Protein AF-A0A0L0S6I2-F1 (afdb_monomer)

Organism: Allomyces macrogynus (strain ATCC 38327) (NCBI:txid578462)

Nearest PDB structures (foldseek):
  7wst-assembly1_A  TM=7.749E-01  e=1.285E-13  Hordeum vulgare
  6e9o-assembly2_A  TM=1.318E-01  e=6.765E-01  Escherichia coli

Structure (mmCIF, N/CA/C/O backbone):
data_AF-A0A0L0S6I2-F1
#
_entry.id   AF-A0A0L0S6I2-F1
#
loop_
_atom_site.group_PDB
_atom_site.id
_atom_site.type_symbol
_atom_site.label_atom_id
_atom_site.label_alt_id
_atom_site.label_comp_id
_atom_site.label_asym_id
_atom_site.label_entity_id
_atom_site.label_seq_id
_atom_site.pdbx_PDB_ins_code
_atom_site.Cartn_x
_atom_site.Cartn_y
_atom_site.Cartn_z
_atom_site.occupancy
_atom_site.B_iso_or_equiv
_atom_site.auth_seq_id
_atom_site.auth_comp_id
_atom_site.auth_asym_id
_atom_site.auth_atom_id
_atom_site.pdbx_PDB_model_num
ATOM 1 N N . MET A 1 1 ? -24.394 -12.327 49.496 1.00 32.50 1 MET A N 1
ATOM 2 C CA . MET A 1 1 ? -23.840 -13.692 49.385 1.00 32.50 1 MET A CA 1
ATOM 3 C C . MET A 1 1 ? -22.553 -13.592 48.595 1.00 32.50 1 MET A C 1
ATOM 5 O O . MET A 1 1 ? -22.585 -13.226 47.431 1.00 32.50 1 MET A O 1
ATOM 9 N N . THR A 1 2 ? -21.434 -13.779 49.281 1.00 28.48 2 THR A N 1
ATOM 10 C CA . THR A 1 2 ? -20.073 -13.758 48.746 1.00 28.48 2 THR A CA 1
ATOM 11 C C . THR A 1 2 ? -19.865 -14.966 47.835 1.00 28.48 2 THR A C 1
ATOM 13 O O . THR A 1 2 ? -19.916 -16.106 48.291 1.00 28.48 2 THR A O 1
ATOM 16 N N . VAL A 1 3 ? -19.676 -14.722 46.538 1.00 27.92 3 VAL A N 1
ATOM 17 C CA . VAL A 1 3 ? -19.314 -15.765 45.573 1.00 27.92 3 VAL A CA 1
ATOM 18 C C . VAL A 1 3 ? -17.808 -15.979 45.673 1.00 27.92 3 VAL A C 1
ATOM 20 O O . VAL A 1 3 ? -17.024 -15.055 45.487 1.00 27.92 3 VAL A O 1
ATOM 23 N N . SER A 1 4 ? -17.433 -17.199 46.043 1.00 25.70 4 SER A N 1
ATOM 24 C CA . SER A 1 4 ? -16.058 -17.679 46.125 1.00 25.70 4 SER A CA 1
ATOM 25 C C . SER A 1 4 ? -15.434 -17.709 44.726 1.00 25.70 4 SER A C 1
ATOM 27 O O . SER A 1 4 ? -15.902 -18.427 43.843 1.00 25.70 4 SER A O 1
ATOM 29 N N . GLU A 1 5 ? -14.350 -16.957 44.539 1.00 33.28 5 GLU A N 1
ATOM 30 C CA . GLU A 1 5 ? -13.397 -17.196 43.457 1.00 33.28 5 GLU A CA 1
ATOM 31 C C . GLU A 1 5 ? -12.686 -18.524 43.745 1.00 33.28 5 GLU A C 1
ATOM 33 O O . GLU A 1 5 ? -12.068 -18.705 44.798 1.00 33.28 5 GLU A O 1
ATOM 38 N N . LYS A 1 6 ? -12.820 -19.494 42.837 1.00 25.94 6 LYS A N 1
ATOM 39 C CA . LYS A 1 6 ? -11.967 -20.684 42.839 1.00 25.94 6 LYS A CA 1
ATOM 40 C C . LYS A 1 6 ? -10.613 -20.303 42.232 1.00 25.94 6 LYS A C 1
ATOM 42 O O . LYS A 1 6 ? -10.598 -19.663 41.182 1.00 25.94 6 LYS A O 1
ATOM 47 N N . PRO A 1 7 ? -9.487 -20.712 42.836 1.00 29.66 7 PRO A N 1
ATOM 48 C CA . PRO A 1 7 ? -8.177 -20.486 42.249 1.00 29.66 7 PRO A CA 1
ATOM 49 C C . PRO A 1 7 ? -8.041 -21.335 40.980 1.00 29.66 7 PRO A C 1
ATOM 51 O O . PRO A 1 7 ? -8.225 -22.551 41.015 1.00 29.66 7 PRO A O 1
ATOM 54 N N . ILE A 1 8 ? -7.737 -20.678 39.862 1.00 34.78 8 ILE A N 1
ATOM 55 C CA . ILE A 1 8 ? -7.357 -21.326 38.604 1.00 34.78 8 ILE A CA 1
ATOM 56 C C . ILE A 1 8 ? -6.023 -22.055 38.841 1.00 34.78 8 ILE A C 1
ATOM 58 O O . ILE A 1 8 ? -5.101 -21.514 39.458 1.00 34.78 8 ILE A O 1
ATOM 62 N N . GLU A 1 9 ? -5.943 -23.319 38.425 1.00 34.03 9 GLU A N 1
ATOM 63 C CA . GLU A 1 9 ? -4.777 -24.182 38.625 1.00 34.03 9 GLU A CA 1
ATOM 64 C C . GLU A 1 9 ? -3.533 -23.631 37.906 1.00 34.03 9 GLU A C 1
ATOM 66 O O . GLU A 1 9 ? -3.431 -23.678 36.682 1.00 34.03 9 GLU A O 1
ATOM 71 N N . LYS A 1 10 ? -2.519 -23.221 38.681 1.00 35.66 10 LYS A N 1
ATOM 72 C CA . LYS A 1 10 ? -1.187 -22.776 38.209 1.00 35.66 10 LYS A CA 1
ATOM 73 C C . LYS A 1 10 ? -0.461 -23.755 37.262 1.00 35.66 10 LYS A C 1
ATOM 75 O O . LYS A 1 10 ? 0.533 -23.379 36.648 1.00 35.66 10 LYS A O 1
ATOM 80 N N . GLY A 1 11 ? -0.903 -25.011 37.168 1.00 28.64 11 GLY A N 1
ATOM 81 C CA . GLY A 1 11 ? -0.319 -26.027 36.284 1.00 28.64 11 GLY A CA 1
ATOM 82 C C . GLY A 1 11 ? -0.792 -25.945 34.829 1.00 28.64 11 GLY A C 1
ATOM 83 O O . GLY A 1 11 ? -0.041 -26.330 33.933 1.00 28.64 11 GLY A O 1
ATOM 84 N N . ALA A 1 12 ? -1.996 -25.416 34.583 1.00 35.41 12 ALA A N 1
ATOM 85 C CA . ALA A 1 12 ? -2.514 -25.210 33.233 1.00 35.41 12 ALA A CA 1
ATOM 86 C C . ALA A 1 12 ? -1.780 -24.046 32.550 1.00 35.41 12 ALA A C 1
ATOM 88 O O . ALA A 1 12 ? -1.262 -24.225 31.449 1.00 35.41 12 ALA A O 1
ATOM 89 N N . ASP A 1 13 ? -1.611 -22.918 33.251 1.00 38.62 13 ASP A N 1
ATOM 90 C CA . ASP A 1 13 ? -0.911 -21.723 32.750 1.00 38.62 13 ASP A CA 1
ATOM 91 C C . ASP A 1 13 ? 0.537 -22.006 32.309 1.00 38.62 13 ASP A C 1
ATOM 93 O O . ASP A 1 13 ? 0.991 -21.473 31.301 1.00 38.62 13 ASP A O 1
ATOM 97 N N . ALA A 1 14 ? 1.264 -22.893 32.999 1.00 31.69 14 ALA A N 1
ATOM 98 C CA . ALA A 1 14 ? 2.649 -23.229 32.647 1.00 31.69 14 ALA A CA 1
ATOM 99 C C . ALA A 1 14 ? 2.763 -24.096 31.375 1.00 31.69 14 ALA A C 1
ATOM 101 O O . ALA A 1 14 ? 3.693 -23.931 30.583 1.00 31.69 14 ALA A O 1
ATOM 102 N N . LYS A 1 15 ? 1.806 -25.008 31.150 1.00 29.75 15 LYS A N 1
ATOM 103 C CA . LYS A 1 15 ? 1.700 -25.790 29.904 1.00 29.75 15 LYS A CA 1
ATOM 104 C C . LYS A 1 15 ? 1.170 -24.929 28.746 1.00 29.75 15 LYS A C 1
ATOM 106 O O . LYS A 1 15 ? 1.561 -25.126 27.601 1.00 29.75 15 LYS A O 1
ATOM 111 N N . LEU A 1 16 ? 0.331 -23.941 29.056 1.00 39.94 16 LEU A N 1
ATOM 112 C CA . LEU A 1 16 ? -0.243 -22.970 28.121 1.00 39.94 16 LEU A CA 1
ATOM 113 C C . LEU A 1 16 ? 0.759 -21.906 27.661 1.00 39.94 16 LEU A C 1
ATOM 115 O O . LEU A 1 16 ? 0.814 -21.606 26.471 1.00 39.94 16 LEU A O 1
ATOM 119 N N . GLU A 1 17 ? 1.604 -21.382 28.552 1.00 34.97 17 GLU A N 1
ATOM 120 C CA . GLU A 1 17 ? 2.748 -20.548 28.163 1.00 34.97 17 GLU A CA 1
ATOM 121 C C . GLU A 1 17 ? 3.742 -21.322 27.291 1.00 34.97 17 GLU A C 1
ATOM 123 O O . GLU A 1 17 ? 4.330 -20.746 26.378 1.00 34.97 17 GLU A O 1
ATOM 128 N N . SER A 1 18 ? 3.917 -22.623 27.548 1.00 31.80 18 SER A N 1
ATOM 129 C CA . SER A 1 18 ? 4.716 -23.520 26.707 1.00 31.80 18 SER A CA 1
ATOM 130 C C . SER A 1 18 ? 4.112 -23.660 25.305 1.00 31.80 18 SER A C 1
ATOM 132 O O . SER A 1 18 ? 4.832 -23.441 24.337 1.00 31.80 18 SER A O 1
ATOM 134 N N . ASN A 1 19 ? 2.799 -23.885 25.175 1.00 41.97 19 ASN A N 1
ATOM 135 C CA . ASN A 1 19 ? 2.128 -23.948 23.868 1.00 41.97 19 ASN A CA 1
ATOM 136 C C . ASN A 1 19 ? 2.093 -22.590 23.133 1.00 41.97 19 ASN A C 1
ATOM 138 O O . ASN A 1 19 ? 2.284 -22.551 21.918 1.00 41.97 19 ASN A O 1
ATOM 142 N N . ARG A 1 20 ? 1.916 -21.460 23.842 1.00 43.38 20 ARG A N 1
ATOM 143 C CA . ARG A 1 20 ? 2.041 -20.101 23.263 1.00 43.38 20 ARG A CA 1
ATOM 144 C C . ARG A 1 20 ? 3.450 -19.812 22.747 1.00 43.38 20 ARG A C 1
ATOM 146 O O . ARG A 1 20 ? 3.587 -19.078 21.778 1.00 43.38 20 ARG A O 1
ATOM 153 N N . LYS A 1 21 ? 4.486 -20.364 23.386 1.00 46.44 21 LYS A N 1
ATOM 154 C CA . LYS A 1 21 ? 5.890 -20.222 22.962 1.00 46.44 21 LYS A CA 1
ATOM 155 C C . LYS A 1 21 ? 6.278 -21.163 21.812 1.00 46.44 21 LYS A C 1
ATOM 157 O O . LYS A 1 21 ? 7.324 -20.943 21.211 1.00 46.44 21 LYS A O 1
ATOM 162 N N . GLU A 1 22 ? 5.471 -22.180 21.500 1.00 57.66 22 GLU A N 1
ATOM 163 C CA . GLU A 1 22 ? 5.770 -23.173 20.452 1.00 57.66 22 GLU A CA 1
ATOM 164 C C . GLU A 1 22 ? 5.175 -22.847 19.069 1.00 57.66 22 GLU A C 1
ATOM 166 O O . GLU A 1 22 ? 5.605 -23.436 18.077 1.00 57.66 22 GLU A O 1
ATOM 171 N N . SER A 1 23 ? 4.232 -21.900 18.963 1.00 64.12 23 SER A N 1
ATOM 172 C CA . SER A 1 23 ? 3.674 -21.473 17.669 1.00 64.12 23 SER A CA 1
ATOM 173 C C . SER A 1 23 ? 4.719 -20.722 16.839 1.00 64.12 23 SER A C 1
ATOM 175 O O . SER A 1 23 ? 5.249 -19.699 17.267 1.00 64.12 23 SER A O 1
ATOM 177 N N . SER A 1 24 ? 4.954 -21.161 15.601 1.00 66.81 24 SER A N 1
ATOM 178 C CA . SER A 1 24 ? 5.897 -20.517 14.675 1.00 66.81 24 SER A CA 1
ATOM 179 C C . SER A 1 24 ? 5.488 -19.095 14.292 1.00 66.81 24 SER A C 1
ATOM 181 O O . SER A 1 24 ? 6.340 -18.308 13.891 1.00 66.81 24 SER A O 1
ATOM 183 N N . PHE A 1 25 ? 4.209 -18.740 14.453 1.00 71.75 25 PHE A N 1
ATOM 184 C CA . PHE A 1 25 ? 3.720 -17.376 14.240 1.00 71.75 25 PHE A CA 1
ATOM 185 C C . PHE A 1 25 ? 4.187 -16.366 15.292 1.00 71.75 25 PHE A C 1
ATOM 187 O O . PHE A 1 25 ? 4.037 -15.172 15.049 1.00 71.75 25 PHE A O 1
ATOM 194 N N . VAL A 1 26 ? 4.762 -16.817 16.415 1.00 74.38 26 VAL A N 1
ATOM 195 C CA . VAL A 1 26 ? 5.331 -15.912 17.421 1.00 74.38 26 VAL A CA 1
ATOM 196 C C . VAL A 1 26 ? 6.683 -15.422 16.930 1.00 74.38 26 VAL A C 1
ATOM 198 O O . VAL A 1 26 ? 7.675 -16.150 16.977 1.00 74.38 26 VAL A O 1
ATOM 201 N N . ILE A 1 27 ? 6.722 -14.186 16.440 1.00 75.31 27 ILE A N 1
ATOM 202 C CA . ILE A 1 27 ? 7.964 -13.575 15.941 1.00 75.31 27 ILE A CA 1
ATOM 203 C C . ILE A 1 27 ? 8.608 -12.710 17.023 1.00 75.31 27 ILE A C 1
ATOM 205 O O . ILE A 1 27 ? 9.811 -12.784 17.237 1.00 75.31 27 ILE A O 1
ATOM 209 N N . ASP A 1 28 ? 7.820 -11.890 17.715 1.00 81.12 28 ASP A N 1
ATOM 210 C CA . ASP A 1 28 ? 8.304 -10.995 18.767 1.00 81.12 28 ASP A CA 1
ATOM 211 C C . ASP A 1 28 ? 7.321 -11.034 19.939 1.00 81.12 28 ASP A C 1
ATOM 213 O O . ASP A 1 28 ? 6.297 -10.347 19.947 1.00 81.12 28 ASP A O 1
ATOM 217 N N . SER A 1 29 ? 7.630 -11.872 20.931 1.00 80.56 29 SER A N 1
ATOM 218 C CA . SER A 1 29 ? 6.753 -12.094 22.081 1.00 80.56 29 SER A CA 1
ATOM 219 C C . SER A 1 29 ? 6.527 -10.829 22.907 1.00 80.56 29 SER A C 1
ATOM 221 O O . SER A 1 29 ? 5.447 -10.646 23.468 1.00 80.56 29 SER A O 1
ATOM 223 N N . ASP A 1 30 ? 7.525 -9.949 22.995 1.00 82.38 30 ASP A N 1
ATOM 224 C CA . ASP A 1 30 ? 7.423 -8.725 23.787 1.00 82.38 30 ASP A CA 1
ATOM 225 C C . ASP A 1 30 ? 6.478 -7.736 23.107 1.00 82.38 30 ASP A C 1
ATOM 227 O O . ASP A 1 30 ? 5.600 -7.159 23.757 1.00 82.38 30 ASP A O 1
ATOM 231 N N . PHE A 1 31 ? 6.606 -7.586 21.787 1.00 83.62 31 PHE A N 1
ATOM 232 C CA . PHE A 1 31 ? 5.690 -6.773 20.996 1.00 83.62 31 PHE A CA 1
ATOM 233 C C . PHE A 1 31 ? 4.253 -7.315 21.049 1.00 83.62 31 PHE A C 1
ATOM 235 O O . PHE A 1 31 ? 3.328 -6.557 21.356 1.00 83.62 31 PHE A O 1
ATOM 242 N N . GLU A 1 32 ? 4.058 -8.623 20.844 1.00 82.12 32 GLU A N 1
ATOM 243 C CA . GLU A 1 32 ? 2.742 -9.279 20.924 1.00 82.12 32 GLU A CA 1
ATOM 244 C C . GLU A 1 32 ? 2.063 -9.054 22.283 1.00 82.12 32 GLU A C 1
ATOM 246 O O . GLU A 1 32 ? 0.890 -8.670 22.353 1.00 82.12 32 GLU A O 1
ATOM 251 N N . ASN A 1 33 ? 2.805 -9.221 23.381 1.00 81.38 33 ASN A N 1
ATOM 252 C CA . ASN A 1 33 ? 2.276 -9.062 24.734 1.00 81.38 33 ASN A CA 1
ATOM 253 C C . ASN A 1 33 ? 1.772 -7.641 25.012 1.00 81.38 33 ASN A C 1
ATOM 255 O O . ASN A 1 33 ? 0.735 -7.470 25.660 1.00 81.38 33 ASN A O 1
ATOM 259 N N . VAL A 1 34 ? 2.468 -6.618 24.514 1.00 81.12 34 VAL A N 1
ATOM 260 C CA . VAL A 1 34 ? 2.071 -5.212 24.689 1.00 81.12 34 VAL A CA 1
ATOM 261 C C . VAL A 1 34 ? 0.850 -4.887 23.835 1.00 81.12 34 VAL A C 1
ATOM 263 O O . VAL A 1 34 ? -0.106 -4.270 24.315 1.00 81.12 34 VAL A O 1
ATOM 266 N N . VAL A 1 35 ? 0.868 -5.328 22.579 1.00 80.44 35 VAL A N 1
ATOM 267 C CA . VAL A 1 35 ? -0.181 -5.056 21.597 1.00 80.44 35 VAL A CA 1
ATOM 268 C C . VAL A 1 35 ? -1.492 -5.762 21.941 1.00 80.44 35 VAL A C 1
ATOM 270 O O . VAL A 1 35 ? -2.558 -5.165 21.802 1.00 80.44 35 VAL A O 1
ATOM 273 N N . SER A 1 36 ? -1.440 -6.981 22.482 1.00 77.00 36 SER A N 1
ATOM 274 C CA . SER A 1 36 ? -2.629 -7.737 22.923 1.00 77.00 36 SER A CA 1
ATOM 275 C C . SER A 1 36 ? -3.448 -7.039 24.023 1.00 77.00 36 SER A C 1
ATOM 277 O O . SER A 1 36 ? -4.548 -7.467 24.381 1.00 77.00 36 SER A O 1
ATOM 279 N N . GLN A 1 37 ? -2.905 -5.978 24.622 1.00 77.44 37 GLN A N 1
ATOM 280 C CA . GLN A 1 37 ? -3.576 -5.164 25.632 1.00 77.44 37 GLN A CA 1
ATOM 281 C C . GLN A 1 37 ? -4.178 -3.874 25.056 1.00 77.44 37 GLN A C 1
ATOM 283 O O . GLN A 1 37 ? -4.775 -3.109 25.811 1.00 77.44 37 GLN A O 1
ATOM 288 N N . LEU A 1 38 ? -3.978 -3.592 23.765 1.00 80.25 38 LEU A N 1
ATOM 289 C CA . LEU A 1 38 ? -4.523 -2.411 23.087 1.00 80.25 38 LEU A CA 1
ATOM 290 C C . LEU A 1 38 ? -5.962 -2.624 22.623 1.00 80.25 38 LEU A C 1
ATOM 292 O O . LEU A 1 38 ? -6.750 -1.681 22.621 1.00 80.25 38 LEU A O 1
ATOM 296 N N . ALA A 1 39 ? -6.305 -3.851 22.231 1.00 84.12 39 ALA A N 1
ATOM 297 C CA . ALA A 1 39 ? -7.657 -4.188 21.820 1.00 84.12 39 ALA A CA 1
ATOM 298 C C . ALA A 1 39 ? -8.582 -4.348 23.046 1.00 84.12 39 ALA A C 1
ATOM 300 O O . ALA A 1 39 ? -8.178 -4.956 24.045 1.00 84.12 39 ALA A O 1
ATOM 301 N N . PRO A 1 40 ? -9.840 -3.872 22.976 1.00 84.94 40 PRO A N 1
ATOM 302 C CA . PRO A 1 40 ? -10.815 -4.055 24.047 1.00 84.94 40 PRO A CA 1
ATOM 303 C C . PRO A 1 40 ? -10.986 -5.530 24.440 1.00 84.94 40 PRO A C 1
ATOM 305 O O . PRO A 1 40 ? -11.060 -6.411 23.580 1.00 84.94 40 PRO A O 1
ATOM 308 N N . ARG A 1 41 ? -11.066 -5.810 25.744 1.00 86.38 41 ARG A N 1
ATOM 309 C CA . ARG A 1 41 ? -11.247 -7.166 26.310 1.00 86.38 41 ARG A CA 1
ATOM 310 C C . ARG A 1 41 ? -12.656 -7.418 26.844 1.00 86.38 41 ARG A C 1
ATOM 312 O O . ARG A 1 41 ? -12.915 -8.441 27.465 1.00 86.38 41 ARG A O 1
ATOM 319 N N . THR A 1 42 ? -13.556 -6.481 26.599 1.00 86.31 42 THR A N 1
ATOM 320 C CA . THR A 1 42 ? -14.961 -6.538 26.983 1.00 86.31 42 THR A CA 1
ATOM 321 C C . THR A 1 42 ? -15.821 -6.284 25.756 1.00 86.31 42 THR A C 1
ATOM 323 O O . THR A 1 42 ? -15.366 -5.694 24.774 1.00 86.31 42 THR A O 1
ATOM 326 N N . ASP A 1 43 ? -17.055 -6.772 25.802 1.00 90.12 43 ASP A N 1
ATOM 327 C CA . ASP A 1 43 ? -18.031 -6.577 24.742 1.00 90.12 43 ASP A CA 1
ATOM 328 C C . ASP A 1 43 ? -19.451 -6.658 25.295 1.00 90.12 43 ASP A C 1
ATOM 330 O O . ASP A 1 43 ? -19.738 -7.482 26.166 1.00 90.12 43 ASP A O 1
ATOM 334 N N . ASP A 1 44 ? -20.330 -5.825 24.747 1.00 90.31 44 ASP A N 1
ATOM 335 C CA . ASP A 1 44 ? -21.770 -5.895 24.959 1.00 90.31 44 ASP A CA 1
ATOM 336 C C . ASP A 1 44 ? -22.452 -6.391 23.679 1.00 90.31 44 ASP A C 1
ATOM 338 O O . ASP A 1 44 ? -22.529 -5.690 22.663 1.00 90.31 44 ASP A O 1
ATOM 342 N N . THR A 1 45 ? -22.985 -7.610 23.746 1.00 89.69 45 THR A N 1
ATOM 343 C CA . THR A 1 45 ? -23.657 -8.279 22.627 1.00 89.69 45 THR A CA 1
ATOM 344 C C . THR A 1 45 ? -25.014 -7.679 22.276 1.00 89.69 45 THR A C 1
ATOM 346 O O . THR A 1 45 ? -25.547 -7.982 21.212 1.00 89.69 45 THR A O 1
ATOM 349 N N . THR A 1 46 ? -25.584 -6.835 23.141 1.00 89.19 46 THR A N 1
ATOM 350 C CA . THR A 1 46 ? -26.882 -6.184 22.908 1.00 89.19 46 THR A CA 1
ATOM 351 C C . THR A 1 46 ? -26.761 -4.876 22.127 1.00 89.19 46 THR A C 1
ATOM 353 O O . THR A 1 46 ? -27.741 -4.423 21.536 1.00 89.19 46 THR A O 1
ATOM 356 N N . THR A 1 47 ? -25.558 -4.294 22.061 1.00 90.44 47 THR A N 1
ATOM 357 C CA . THR A 1 47 ? -25.302 -3.037 21.350 1.00 90.44 47 THR A CA 1
ATOM 358 C C . THR A 1 47 ? -25.550 -3.191 19.834 1.00 90.44 47 THR A C 1
ATOM 360 O O . THR A 1 47 ? -24.872 -3.996 19.179 1.00 90.44 47 THR A O 1
ATOM 363 N N . PRO A 1 48 ? -26.458 -2.394 19.233 1.00 89.75 48 PRO A N 1
ATOM 364 C CA . PRO A 1 48 ? -26.691 -2.385 17.791 1.00 89.75 48 PRO A CA 1
ATOM 365 C C . PRO A 1 48 ? -25.433 -2.011 16.999 1.00 89.75 48 PRO A C 1
ATOM 367 O O . PRO A 1 48 ? -24.643 -1.157 17.408 1.00 89.75 48 PRO A O 1
ATOM 370 N N . SER A 1 49 ? -25.261 -2.639 15.835 1.00 92.25 49 SER A N 1
ATOM 371 C CA . SER A 1 49 ? -24.107 -2.415 14.954 1.00 92.25 49 SER A CA 1
ATOM 372 C C . SER A 1 49 ? -24.522 -2.039 13.534 1.00 92.25 49 SER A C 1
ATOM 374 O O . SER A 1 49 ? -24.214 -0.937 13.105 1.00 92.25 49 SER A O 1
ATOM 376 N N . LEU A 1 50 ? -25.262 -2.884 12.809 1.00 92.81 50 LEU A N 1
ATOM 377 C CA . LEU A 1 50 ? -25.721 -2.578 11.445 1.00 92.81 50 LEU A CA 1
ATOM 378 C C . LEU A 1 50 ? -27.037 -1.774 11.459 1.00 92.81 50 LEU A C 1
ATOM 380 O O . LEU A 1 50 ? -28.117 -2.319 11.248 1.00 92.81 50 LEU A O 1
ATOM 384 N N . THR A 1 51 ? -26.953 -0.480 11.768 1.00 94.19 51 THR A N 1
ATOM 385 C CA . THR A 1 51 ? -28.113 0.423 11.908 1.00 94.19 51 THR A CA 1
ATOM 386 C C . THR A 1 51 ? -28.362 1.265 10.651 1.00 94.19 51 THR A C 1
ATOM 388 O O . THR A 1 51 ? -27.543 1.304 9.732 1.00 94.19 51 THR A O 1
ATOM 391 N N . PHE A 1 52 ? -29.465 2.024 10.630 1.00 93.12 52 PHE A N 1
ATOM 392 C CA . PHE A 1 52 ? -29.743 3.021 9.587 1.00 93.12 52 PHE A CA 1
ATOM 393 C C . PHE A 1 52 ? -28.604 4.043 9.407 1.00 93.12 52 PHE A C 1
ATOM 395 O O . PHE A 1 52 ? -28.258 4.393 8.280 1.00 93.12 52 PHE A O 1
ATOM 402 N N . ARG A 1 53 ? -27.967 4.481 10.504 1.00 94.88 53 ARG A N 1
ATOM 403 C CA . ARG A 1 53 ? -26.846 5.435 10.455 1.00 94.88 53 ARG A CA 1
ATOM 404 C C . ARG A 1 53 ? -25.652 4.879 9.689 1.00 94.88 53 ARG A C 1
ATOM 406 O O . ARG A 1 53 ? -25.035 5.620 8.931 1.00 94.88 53 ARG A O 1
ATOM 413 N N . VAL A 1 54 ? -25.355 3.588 9.858 1.00 96.00 54 VAL A N 1
ATOM 414 C CA . VAL A 1 54 ? -24.272 2.918 9.125 1.00 96.00 54 VAL A CA 1
ATOM 415 C C . VAL A 1 54 ? -24.543 2.928 7.630 1.00 96.00 54 VAL A C 1
ATOM 417 O O . VAL A 1 54 ? -23.648 3.260 6.864 1.00 96.00 54 VAL A O 1
ATOM 420 N N . TRP A 1 55 ? -25.774 2.638 7.207 1.00 95.31 55 TRP A N 1
ATOM 421 C CA . TRP A 1 55 ? -26.137 2.680 5.790 1.00 95.31 55 TRP A CA 1
ATOM 422 C C . TRP A 1 55 ? -25.997 4.080 5.196 1.00 95.31 55 TRP A C 1
ATOM 424 O O . TRP A 1 55 ? -25.425 4.221 4.120 1.00 95.31 55 TRP A O 1
ATOM 434 N N . VAL A 1 56 ? -26.460 5.118 5.896 1.00 95.81 56 VAL A N 1
ATOM 435 C CA . VAL A 1 56 ? -26.379 6.504 5.407 1.00 95.81 56 VAL A CA 1
ATOM 436 C C . VAL A 1 56 ? -24.935 7.005 5.375 1.00 95.81 56 VAL A C 1
ATOM 438 O O . VAL A 1 56 ? -24.451 7.414 4.322 1.00 95.81 56 VAL A O 1
ATOM 441 N N . LEU A 1 57 ? -24.233 6.965 6.512 1.00 96.62 57 LEU A N 1
ATOM 442 C CA . LEU A 1 57 ? -22.876 7.508 6.626 1.00 96.62 57 LEU A CA 1
ATOM 443 C C . LEU A 1 57 ? -21.850 6.634 5.900 1.00 96.62 57 LEU A C 1
ATOM 445 O O . LEU A 1 57 ? -20.962 7.165 5.241 1.00 96.62 57 LEU A O 1
ATOM 449 N N . GLY A 1 58 ? -21.989 5.310 5.971 1.00 96.31 58 GLY A N 1
ATOM 450 C CA . GLY A 1 58 ? -21.138 4.373 5.240 1.00 96.31 58 GLY A CA 1
ATOM 451 C C . GLY A 1 58 ? -21.239 4.584 3.732 1.00 96.31 58 GLY A C 1
ATOM 452 O O . GLY A 1 58 ? -20.216 4.751 3.076 1.00 96.31 58 GLY A O 1
ATOM 453 N N . THR A 1 59 ? -22.456 4.661 3.180 1.00 96.56 59 THR A N 1
ATOM 454 C CA . THR A 1 59 ? -22.662 4.948 1.747 1.00 96.56 59 THR A CA 1
ATOM 455 C C . THR A 1 59 ? -22.080 6.308 1.372 1.00 96.56 59 THR A C 1
ATOM 457 O O . THR A 1 59 ? -21.357 6.403 0.385 1.00 96.56 59 THR A O 1
ATOM 460 N N . LEU A 1 60 ? -22.336 7.347 2.177 1.00 96.12 60 LEU A N 1
ATOM 461 C CA . LEU A 1 60 ? -21.815 8.692 1.934 1.00 96.12 60 LEU A CA 1
ATOM 462 C C . LEU A 1 60 ? -20.286 8.697 1.821 1.00 96.12 60 LEU A C 1
ATOM 464 O O . LEU A 1 60 ? -19.745 9.187 0.833 1.00 96.12 60 LEU A O 1
ATOM 468 N N . PHE A 1 61 ? -19.584 8.138 2.809 1.00 94.88 61 PHE A N 1
ATOM 469 C CA . PHE A 1 61 ? -18.122 8.138 2.809 1.00 94.88 61 PHE A CA 1
ATOM 470 C C . PHE A 1 61 ? -17.520 7.170 1.792 1.00 94.88 61 PHE A C 1
ATOM 472 O O . PHE A 1 61 ? -16.476 7.490 1.232 1.00 94.88 61 PHE A O 1
ATOM 479 N N . CYS A 1 62 ? -18.180 6.047 1.495 1.00 95.69 62 CYS A N 1
ATOM 480 C CA . CYS A 1 62 ? -17.783 5.160 0.401 1.00 95.69 62 CYS A CA 1
ATOM 481 C C . CYS A 1 62 ? -17.806 5.898 -0.945 1.00 95.69 62 CYS A C 1
ATOM 483 O O . CYS A 1 62 ? -16.834 5.824 -1.692 1.00 95.69 62 CYS A O 1
ATOM 485 N N . VAL A 1 63 ? -18.870 6.661 -1.228 1.00 95.81 63 VAL A N 1
ATOM 486 C CA . VAL A 1 63 ? -18.975 7.460 -2.459 1.00 95.81 63 VAL A CA 1
ATOM 487 C C . VAL A 1 63 ? -17.933 8.574 -2.473 1.00 95.81 63 VAL A C 1
ATOM 489 O O . VAL A 1 63 ? -17.169 8.668 -3.426 1.00 95.81 63 VAL A O 1
ATOM 492 N N . LEU A 1 64 ? -17.867 9.403 -1.426 1.00 93.38 64 LEU A N 1
ATOM 493 C CA . LEU A 1 64 ? -16.962 10.557 -1.394 1.00 93.38 64 LEU A CA 1
ATOM 494 C C . LEU A 1 64 ? -15.496 10.138 -1.527 1.00 93.38 64 LEU A C 1
ATOM 496 O O . LEU A 1 64 ? -14.797 10.635 -2.406 1.00 93.38 64 LEU A O 1
ATOM 500 N N . LEU A 1 65 ? -15.039 9.197 -0.697 1.00 92.88 65 LEU A N 1
ATOM 501 C CA . LEU A 1 65 ? -13.661 8.721 -0.766 1.00 92.88 65 LEU A CA 1
ATOM 502 C C . LEU A 1 65 ? -13.394 7.959 -2.073 1.00 92.88 65 LEU A C 1
ATOM 504 O O . LEU A 1 65 ? -12.317 8.114 -2.639 1.00 92.88 65 LEU A O 1
ATOM 508 N N . GLY A 1 66 ? -14.364 7.192 -2.587 1.00 94.00 66 GLY A N 1
ATOM 509 C CA . GLY A 1 66 ? -14.236 6.478 -3.859 1.00 94.00 66 GLY A CA 1
ATOM 510 C C . GLY A 1 66 ? -14.035 7.418 -5.051 1.00 94.00 66 GLY A C 1
ATOM 511 O O . GLY A 1 66 ? -13.137 7.187 -5.860 1.00 94.00 66 GLY A O 1
ATOM 512 N N . VAL A 1 67 ? -14.806 8.512 -5.124 1.00 93.38 67 VAL A N 1
ATOM 513 C CA . VAL A 1 67 ? -14.622 9.570 -6.135 1.00 93.38 67 VAL A CA 1
ATOM 514 C C . VAL A 1 67 ? -13.248 10.215 -5.978 1.00 93.38 67 VAL A C 1
ATOM 516 O O . VAL A 1 67 ? -12.494 10.305 -6.942 1.00 93.38 67 VAL A O 1
ATOM 519 N N . MET A 1 68 ? -12.898 10.640 -4.761 1.00 90.00 68 MET A N 1
ATOM 520 C CA . MET A 1 68 ? -11.644 11.354 -4.508 1.00 90.00 68 MET A CA 1
ATOM 521 C C . MET A 1 68 ? -10.420 10.508 -4.854 1.00 90.00 68 MET A C 1
ATOM 523 O O . MET A 1 68 ? -9.550 10.965 -5.588 1.00 90.00 68 MET A O 1
ATOM 527 N N . ASN A 1 69 ? -10.368 9.263 -4.378 1.00 92.06 69 ASN A N 1
ATOM 528 C CA . ASN A 1 69 ? -9.242 8.370 -4.635 1.00 92.06 69 ASN A CA 1
ATOM 529 C C . ASN A 1 69 ? -9.152 7.974 -6.114 1.00 92.06 69 ASN A C 1
ATOM 531 O O . ASN A 1 69 ? -8.049 7.893 -6.653 1.00 92.06 69 ASN A O 1
ATOM 535 N N . GLN A 1 70 ? -10.287 7.794 -6.803 1.00 93.44 70 GLN A N 1
ATOM 536 C CA . GLN A 1 70 ? -10.267 7.547 -8.244 1.00 93.44 70 GLN A CA 1
ATOM 537 C C . GLN A 1 70 ? -9.796 8.778 -9.030 1.00 93.44 70 GLN A C 1
ATOM 539 O O . GLN A 1 70 ? -9.017 8.617 -9.966 1.00 93.44 70 GLN A O 1
ATOM 544 N N . LEU A 1 71 ? -10.192 9.998 -8.654 1.00 90.25 71 LEU A N 1
ATOM 545 C CA . LEU A 1 71 ? -9.667 11.219 -9.277 1.00 90.25 71 LEU A CA 1
ATOM 546 C C . LEU A 1 71 ? -8.166 11.375 -9.017 1.00 90.25 71 LEU A C 1
ATOM 548 O O . LEU A 1 71 ? -7.401 11.588 -9.952 1.00 90.25 71 LEU A O 1
ATOM 552 N N . PHE A 1 72 ? -7.714 11.201 -7.774 1.00 88.12 72 PHE A N 1
ATOM 553 C CA . PHE A 1 72 ? -6.300 11.349 -7.425 1.00 88.12 72 PHE A CA 1
ATOM 554 C C . PHE A 1 72 ? -5.379 10.332 -8.104 1.00 88.12 72 PHE A C 1
ATOM 556 O O . PHE A 1 72 ? -4.189 10.611 -8.256 1.00 88.12 72 PHE A O 1
ATOM 563 N N . SER A 1 73 ? -5.909 9.206 -8.593 1.00 89.88 73 SER A N 1
ATOM 564 C CA . SER A 1 73 ? -5.140 8.280 -9.436 1.00 89.88 73 SER A CA 1
ATOM 565 C C . SER A 1 73 ? -4.667 8.908 -10.759 1.00 89.88 73 SER A C 1
ATOM 567 O O . SER A 1 73 ? -3.637 8.500 -11.294 1.00 89.88 73 SER A O 1
ATOM 569 N N . PHE A 1 74 ? -5.355 9.942 -11.265 1.00 90.19 74 PHE A N 1
ATOM 570 C CA . PHE A 1 74 ? -4.965 10.678 -12.474 1.00 90.19 74 PHE A CA 1
ATOM 571 C C . PHE A 1 74 ? -3.913 11.769 -12.217 1.00 90.19 74 PHE A C 1
ATOM 573 O O . PHE A 1 74 ? -3.466 12.431 -13.153 1.00 90.19 74 PHE A O 1
ATOM 580 N N . ARG A 1 75 ? -3.471 11.971 -10.972 1.00 85.19 75 ARG A N 1
ATOM 581 C CA . ARG A 1 75 ? -2.430 12.959 -10.656 1.00 85.19 75 ARG A CA 1
ATOM 582 C C . ARG A 1 75 ? -1.051 12.473 -11.101 1.00 85.19 75 ARG A C 1
ATOM 584 O O . ARG A 1 75 ? -0.750 11.280 -11.077 1.00 85.19 75 ARG A O 1
ATOM 591 N N . THR A 1 76 ? -0.178 13.416 -11.446 1.00 77.06 76 THR A N 1
ATOM 592 C CA . THR A 1 76 ? 1.244 13.142 -11.722 1.00 77.06 76 THR A CA 1
ATOM 593 C C . THR A 1 76 ? 1.934 12.591 -10.469 1.00 77.06 76 THR A C 1
ATOM 595 O O . THR A 1 76 ? 2.630 11.580 -10.535 1.00 77.06 76 THR A O 1
ATOM 598 N N . ASN A 1 77 ? 1.656 13.207 -9.316 1.00 74.25 77 ASN A N 1
ATOM 599 C CA . ASN A 1 77 ? 2.008 12.706 -7.990 1.00 74.25 77 ASN A CA 1
ATOM 600 C C . ASN A 1 77 ? 0.714 12.296 -7.278 1.00 74.25 77 ASN A C 1
ATOM 602 O O . ASN A 1 77 ? 0.036 13.127 -6.672 1.00 74.25 77 ASN A O 1
ATOM 606 N N . SER A 1 78 ? 0.326 11.030 -7.428 1.00 73.38 78 SER A N 1
ATOM 607 C CA . SER A 1 78 ? -0.887 10.491 -6.811 1.00 73.38 78 SER A CA 1
ATOM 608 C C . SER A 1 78 ? -0.709 10.308 -5.306 1.00 73.38 78 SER A C 1
ATOM 610 O O . SER A 1 78 ? 0.291 9.738 -4.869 1.00 73.38 78 SER A O 1
ATOM 612 N N . PHE A 1 79 ? -1.716 10.693 -4.527 1.00 78.38 79 PHE A N 1
ATOM 613 C CA . PHE A 1 79 ? -1.841 10.329 -3.118 1.00 78.38 79 PHE A CA 1
ATOM 614 C C . PHE A 1 79 ? -3.241 9.761 -2.861 1.00 78.38 79 PHE A C 1
ATOM 616 O O . PHE A 1 79 ? -4.186 10.070 -3.585 1.00 78.38 79 PHE A O 1
ATOM 623 N N . GLY A 1 80 ? -3.375 8.913 -1.842 1.00 82.81 80 GLY A N 1
ATOM 624 C CA . GLY A 1 80 ? -4.653 8.321 -1.447 1.00 82.81 80 GLY A CA 1
ATOM 625 C C . GLY A 1 80 ? -5.145 8.881 -0.118 1.00 82.81 80 GLY A C 1
ATOM 626 O O . GLY A 1 80 ? -4.367 9.064 0.818 1.00 82.81 80 GLY A O 1
ATOM 627 N N . VAL A 1 81 ? -6.449 9.117 -0.013 1.00 86.69 81 VAL A N 1
ATOM 628 C CA . VAL A 1 81 ? -7.121 9.470 1.238 1.00 86.69 81 VAL A CA 1
ATOM 629 C C . VAL A 1 81 ? -7.539 8.185 1.941 1.00 86.69 81 VAL A C 1
ATOM 631 O O . VAL A 1 81 ? -8.331 7.400 1.415 1.00 86.69 81 VAL A O 1
ATOM 634 N N . SER A 1 82 ? -6.999 7.962 3.138 1.00 87.50 82 SER A N 1
ATOM 635 C CA . SER A 1 82 ? -7.306 6.776 3.935 1.00 87.50 82 SER A CA 1
ATOM 636 C C . SER A 1 82 ? -8.699 6.844 4.571 1.00 87.50 82 SER A C 1
ATOM 638 O O . SER A 1 82 ? -9.287 7.915 4.758 1.00 87.50 82 SER A O 1
ATOM 640 N N . SER A 1 83 ? -9.207 5.684 4.994 1.00 90.56 83 SER A N 1
ATOM 641 C CA . SER A 1 83 ? -10.481 5.572 5.713 1.00 90.56 83 SER A CA 1
ATOM 642 C C . SER A 1 83 ? -10.497 6.332 7.047 1.00 90.56 83 SER A C 1
ATOM 644 O O . SER A 1 83 ? -11.576 6.622 7.564 1.00 90.56 83 SER A O 1
ATOM 646 N N . TYR A 1 84 ? -9.338 6.740 7.588 1.00 89.00 84 TYR A N 1
ATOM 647 C CA . TYR A 1 84 ? -9.263 7.554 8.805 1.00 89.00 84 TYR A CA 1
ATOM 648 C C . TYR A 1 84 ? -10.006 8.885 8.679 1.00 89.00 84 TYR A C 1
ATOM 650 O O . TYR A 1 84 ? -10.572 9.354 9.666 1.00 89.00 84 TYR A O 1
ATOM 658 N N . VAL A 1 85 ? -10.063 9.475 7.479 1.00 88.00 85 VAL A N 1
ATOM 659 C CA . VAL A 1 85 ? -10.841 10.700 7.244 1.00 88.00 85 VAL A CA 1
ATOM 660 C C . VAL A 1 85 ? -12.338 10.429 7.398 1.00 88.00 85 VAL A C 1
ATOM 662 O O . VAL A 1 85 ? -13.028 11.188 8.080 1.00 88.00 85 VAL A O 1
ATOM 665 N N . ALA A 1 86 ? -12.835 9.315 6.848 1.00 91.44 86 ALA A N 1
ATOM 666 C CA . ALA A 1 86 ? -14.222 8.901 7.046 1.00 91.44 86 ALA A CA 1
ATOM 667 C C . ALA A 1 86 ? -14.522 8.631 8.523 1.00 91.44 86 ALA A C 1
ATOM 669 O O . ALA A 1 86 ? -15.545 9.085 9.018 1.00 91.44 86 ALA A O 1
ATOM 670 N N . VAL A 1 87 ? -13.620 7.967 9.250 1.00 92.06 87 VAL A N 1
ATOM 671 C CA . VAL A 1 87 ? -13.770 7.729 10.696 1.00 92.06 87 VAL A CA 1
ATOM 672 C C . VAL A 1 87 ? -13.829 9.049 11.472 1.00 92.06 87 VAL A C 1
ATOM 674 O O . VAL A 1 87 ? -14.731 9.259 12.277 1.00 92.06 87 VAL A O 1
ATOM 677 N N . LEU A 1 88 ? -12.925 9.994 11.208 1.00 90.81 88 LEU A N 1
ATOM 678 C CA . LEU A 1 88 ? -12.947 11.283 11.902 1.00 90.81 88 LEU A CA 1
ATOM 679 C C . LEU A 1 88 ? -14.267 12.035 11.673 1.00 90.81 88 LEU A C 1
ATOM 681 O O . LEU A 1 88 ? -14.861 12.540 12.626 1.00 90.81 88 LEU A O 1
ATOM 685 N N . LEU A 1 89 ? -14.716 12.126 10.420 1.00 91.69 89 LEU A N 1
ATOM 686 C CA . LEU A 1 89 ? -15.901 12.902 10.051 1.00 91.69 89 LEU A CA 1
ATOM 687 C C . LEU A 1 89 ? -17.210 12.185 10.412 1.00 91.69 89 LEU A C 1
ATOM 689 O O . LEU A 1 89 ? -18.200 12.840 10.741 1.00 91.69 89 LEU A O 1
ATOM 693 N N . ALA A 1 90 ? -17.225 10.850 10.408 1.00 94.88 90 ALA A N 1
ATOM 694 C CA . ALA A 1 90 ? -18.390 10.058 10.783 1.00 94.88 90 ALA A CA 1
ATOM 695 C C . ALA A 1 90 ? -18.736 10.182 12.266 1.00 94.88 90 ALA A C 1
ATOM 697 O O . ALA A 1 90 ? -19.914 10.109 12.603 1.00 94.88 90 ALA A O 1
ATOM 698 N N . TYR A 1 91 ? -17.759 10.395 13.152 1.00 94.00 91 TYR A N 1
ATOM 699 C CA . TYR A 1 91 ? -18.025 10.502 14.585 1.00 94.00 91 TYR A CA 1
ATOM 700 C C . TYR A 1 91 ? -18.997 11.641 14.962 1.00 94.00 91 TYR A C 1
ATOM 702 O O . TYR A 1 91 ? -20.061 11.347 15.517 1.00 94.00 91 TYR A O 1
ATOM 710 N N . PRO A 1 92 ? -18.717 12.928 14.658 1.00 94.12 92 PRO A N 1
ATOM 711 C CA . PRO A 1 92 ? -19.638 14.014 14.990 1.00 94.12 92 PRO A CA 1
ATOM 712 C C . PRO A 1 92 ? -20.980 13.885 14.257 1.00 94.12 92 PRO A C 1
ATOM 714 O O . PRO A 1 92 ? -22.017 14.176 14.851 1.00 94.12 92 PRO A O 1
ATOM 717 N N . LEU A 1 93 ? -20.985 13.402 13.008 1.00 96.00 93 LEU A N 1
ATOM 718 C CA . LEU A 1 93 ? -22.215 13.172 12.242 1.00 96.00 93 LEU A CA 1
ATOM 719 C C . LEU A 1 93 ? -23.070 12.052 12.850 1.00 96.00 93 LEU A C 1
ATOM 721 O O . LEU A 1 93 ? -24.281 12.206 12.978 1.00 96.00 93 LEU A O 1
ATOM 725 N N . GLY A 1 94 ? -22.454 10.954 13.285 1.00 95.50 94 GLY A N 1
ATOM 726 C CA . GLY A 1 94 ? -23.125 9.833 13.939 1.00 95.50 94 GLY A CA 1
ATOM 727 C C . GLY A 1 94 ? -23.732 10.230 15.281 1.00 95.50 94 GLY A C 1
ATOM 728 O O . GLY A 1 94 ? -24.894 9.921 15.548 1.00 95.50 94 GLY A O 1
ATOM 729 N N . VAL A 1 95 ? -22.991 10.993 16.095 1.00 94.69 95 VAL A N 1
ATOM 730 C CA . VAL A 1 95 ? -23.499 11.563 17.355 1.00 94.69 95 VAL A CA 1
ATOM 731 C C . VAL A 1 95 ? -24.647 12.540 17.097 1.00 94.69 95 VAL A C 1
ATOM 733 O O . VAL A 1 95 ? -25.641 12.516 17.824 1.00 94.69 95 VAL A O 1
ATOM 736 N N . LEU A 1 96 ? -24.544 13.378 16.060 1.00 95.25 96 LEU A N 1
ATOM 737 C CA . LEU A 1 96 ? -25.613 14.293 15.671 1.00 95.25 96 LEU A CA 1
ATOM 738 C C . LEU A 1 96 ? -26.870 13.521 15.255 1.00 95.25 96 LEU A C 1
ATOM 740 O O . LEU A 1 96 ? -27.931 13.771 15.816 1.00 95.25 96 LEU A O 1
ATOM 744 N N . MET A 1 97 ? -26.746 12.536 14.360 1.00 94.94 97 MET A N 1
ATOM 745 C CA . MET A 1 97 ? -27.855 11.675 13.934 1.00 94.94 97 MET A CA 1
ATOM 746 C C . MET A 1 97 ? -28.500 10.940 15.114 1.00 94.94 97 MET A C 1
ATOM 748 O O . MET A 1 97 ? -29.722 10.853 15.183 1.00 94.94 97 MET A O 1
ATOM 752 N N . ALA A 1 98 ? -27.710 10.448 16.072 1.00 93.56 98 ALA A N 1
ATOM 753 C CA . ALA A 1 98 ? -28.234 9.803 17.276 1.00 93.56 98 ALA A CA 1
ATOM 754 C C . ALA A 1 98 ? -29.012 10.766 18.195 1.00 93.56 98 ALA A C 1
ATOM 756 O O . ALA A 1 98 ? -29.865 10.318 18.958 1.00 93.56 98 ALA A O 1
ATOM 757 N N . ARG A 1 99 ? -28.743 12.077 18.133 1.00 93.31 99 ARG A N 1
ATOM 758 C CA . ARG A 1 99 ? -29.461 13.101 18.911 1.00 93.31 99 ARG A CA 1
ATOM 759 C C . ARG A 1 99 ? -30.680 13.671 18.191 1.00 93.31 99 ARG A C 1
ATOM 761 O O . ARG A 1 99 ? -31.612 14.095 18.865 1.00 93.31 99 ARG A O 1
ATOM 768 N N . THR A 1 100 ? -30.662 13.734 16.861 1.00 93.50 100 THR A N 1
ATOM 769 C CA . THR A 1 100 ? -31.687 14.444 16.078 1.00 93.50 100 THR A CA 1
ATOM 770 C C . THR A 1 100 ? -32.714 13.530 15.422 1.00 93.50 100 THR A C 1
ATOM 772 O O . THR A 1 100 ? -33.855 13.948 15.241 1.00 93.50 100 THR A O 1
ATOM 775 N N . ILE A 1 101 ? -32.349 12.294 15.066 1.00 92.50 101 ILE A N 1
ATOM 776 C CA . ILE A 1 101 ? -33.267 11.369 14.393 1.00 92.50 101 ILE A CA 1
ATOM 777 C C . ILE A 1 101 ? -34.211 10.748 15.431 1.00 92.50 101 ILE A C 1
ATOM 779 O O . ILE A 1 101 ? -33.737 10.199 16.428 1.00 92.50 101 ILE A O 1
ATOM 783 N N . PRO A 1 102 ? -35.539 10.785 15.229 1.00 90.62 102 PRO A N 1
ATOM 784 C CA . PRO A 1 102 ? -36.473 10.161 16.156 1.00 90.62 102 PRO A CA 1
ATOM 785 C C . PRO A 1 102 ? -36.372 8.629 16.096 1.00 90.62 102 PRO A C 1
ATOM 787 O O . PRO A 1 102 ? -36.179 8.042 15.030 1.00 90.62 102 PRO A O 1
ATOM 790 N N . ALA A 1 103 ? -36.536 7.974 17.246 1.00 89.81 103 ALA A N 1
ATOM 791 C CA . ALA A 1 103 ? -36.584 6.516 17.352 1.00 89.81 103 ALA A CA 1
ATOM 792 C C . ALA A 1 103 ? -37.932 5.991 16.830 1.00 89.81 103 ALA A C 1
ATOM 794 O O . ALA A 1 103 ? -38.865 5.757 17.595 1.00 89.81 103 ALA A O 1
ATOM 795 N N . VAL A 1 104 ? -38.045 5.864 15.508 1.00 89.19 104 VAL A N 1
ATOM 796 C CA . VAL A 1 104 ? -39.241 5.361 14.820 1.00 89.19 104 VAL A CA 1
ATOM 797 C C . VAL A 1 104 ? -38.937 4.007 14.195 1.00 89.19 104 VAL A C 1
ATOM 799 O O . VAL A 1 104 ? -37.944 3.859 13.480 1.00 89.19 104 VAL A O 1
ATOM 802 N N . ASP A 1 105 ? -39.822 3.041 14.432 1.00 88.44 105 ASP A N 1
ATOM 803 C CA . ASP A 1 105 ? -39.793 1.742 13.766 1.00 88.44 105 ASP A CA 1
ATOM 804 C C . ASP A 1 105 ? -40.482 1.828 12.402 1.00 88.44 105 ASP A C 1
ATOM 806 O O . ASP A 1 105 ? -41.698 2.017 12.304 1.00 88.44 105 ASP A O 1
ATOM 810 N N . ILE A 1 106 ? -39.707 1.656 11.334 1.00 88.06 106 ILE A N 1
ATOM 811 C CA . ILE A 1 106 ? -40.224 1.555 9.970 1.00 88.06 106 ILE A CA 1
ATOM 812 C C . ILE A 1 106 ? -40.465 0.082 9.656 1.00 88.06 106 ILE A C 1
ATOM 814 O O . ILE A 1 106 ? -39.547 -0.739 9.700 1.00 88.06 106 ILE A O 1
ATOM 818 N N . LYS A 1 107 ? -41.707 -0.257 9.304 1.00 87.00 107 LYS A N 1
ATOM 819 C CA . LYS A 1 107 ? -42.090 -1.598 8.847 1.00 87.00 107 LYS A CA 1
ATOM 820 C C . LYS A 1 107 ? -41.937 -1.680 7.327 1.00 87.00 107 LYS A C 1
ATOM 822 O O . LYS A 1 107 ? -42.636 -0.983 6.602 1.00 87.00 107 LYS A O 1
ATOM 827 N N . LEU A 1 108 ? -41.070 -2.567 6.849 1.00 83.31 108 LEU A N 1
ATOM 828 C CA . LEU A 1 108 ? -40.831 -2.864 5.429 1.00 83.31 108 LEU A CA 1
ATOM 829 C C . LEU A 1 108 ? -41.721 -4.015 4.914 1.00 83.31 108 LEU A C 1
ATOM 831 O O . LEU A 1 108 ? -41.376 -4.714 3.961 1.00 83.31 108 LEU A O 1
ATOM 835 N N . GLY A 1 109 ? -42.864 -4.257 5.560 1.00 83.06 109 GLY A N 1
ATOM 836 C CA . GLY A 1 109 ? -43.750 -5.374 5.229 1.00 83.06 109 GLY A CA 1
ATOM 837 C C . GLY A 1 109 ? -43.069 -6.736 5.461 1.00 83.06 109 GLY A C 1
ATOM 838 O O . GLY A 1 109 ? -42.540 -6.955 6.552 1.00 83.06 109 GLY A O 1
ATOM 839 N N . PRO A 1 110 ? -43.060 -7.664 4.482 1.00 80.62 110 PRO A N 1
ATOM 840 C CA . PRO A 1 110 ? -42.482 -9.003 4.656 1.00 80.62 110 PRO A CA 1
ATOM 841 C C . PRO A 1 110 ? -40.953 -9.005 4.823 1.00 80.62 110 PRO A C 1
ATOM 843 O O . PRO A 1 110 ? -40.393 -10.012 5.243 1.00 80.62 110 PRO A O 1
ATOM 846 N N . LEU A 1 111 ? -40.276 -7.888 4.528 1.00 75.69 111 LEU A N 1
ATOM 847 C CA . LEU A 1 111 ? -38.825 -7.731 4.689 1.00 75.69 111 LEU A CA 1
ATOM 848 C C . LEU A 1 111 ? -38.407 -7.385 6.133 1.00 75.69 111 LEU A C 1
ATOM 850 O O . LEU A 1 111 ? -37.217 -7.260 6.411 1.00 75.69 111 LEU A O 1
ATOM 854 N N . GLY A 1 112 ? -39.367 -7.242 7.055 1.00 81.06 112 GLY A N 1
ATOM 855 C CA . GLY A 1 112 ? -39.128 -6.975 8.475 1.00 81.06 112 GLY A CA 1
ATOM 856 C C . GLY A 1 112 ? -39.349 -5.514 8.869 1.00 81.06 112 GLY A C 1
ATOM 857 O O . GLY A 1 112 ? -40.072 -4.770 8.208 1.00 81.06 112 GLY A O 1
ATOM 858 N N . SER A 1 113 ? -38.748 -5.094 9.980 1.00 81.62 113 SER A N 1
ATOM 859 C CA . SER A 1 113 ? -38.786 -3.711 10.465 1.00 81.62 113 SER A CA 1
ATOM 860 C C . SER A 1 113 ? -37.423 -3.286 10.988 1.00 81.62 113 SER A C 1
ATOM 862 O O . SER A 1 113 ? -36.695 -4.113 11.534 1.00 81.62 113 SER A O 1
ATOM 864 N N . PHE A 1 114 ? -37.096 -2.003 10.870 1.00 84.50 114 PHE A N 1
ATOM 865 C CA . PHE A 1 114 ? -35.883 -1.441 11.457 1.00 84.50 114 PHE A CA 1
ATOM 866 C C . PHE A 1 114 ? -36.179 -0.119 12.163 1.00 84.50 114 PHE A C 1
ATOM 868 O O . PHE A 1 114 ? -37.051 0.642 11.744 1.00 84.50 114 PHE A O 1
ATOM 875 N N . ASN A 1 115 ? -35.433 0.146 13.234 1.00 86.81 115 ASN A N 1
ATOM 876 C CA . ASN A 1 115 ? -35.519 1.395 13.976 1.00 86.81 115 ASN A CA 1
ATOM 877 C C . ASN A 1 115 ? -34.537 2.424 13.394 1.00 86.81 115 ASN A C 1
ATOM 879 O O . ASN A 1 115 ? -33.363 2.110 13.173 1.00 86.81 115 ASN A O 1
ATOM 883 N N . LEU A 1 116 ? -35.005 3.652 13.159 1.00 87.75 116 LEU A N 1
ATOM 884 C CA . LEU A 1 116 ? -34.170 4.747 12.650 1.00 87.75 116 LEU A CA 1
ATOM 885 C C . LEU A 1 116 ? -33.094 5.215 13.643 1.00 87.75 116 LEU A C 1
ATOM 887 O O . LEU A 1 116 ? -32.022 5.659 13.228 1.00 87.75 116 LEU A O 1
ATOM 891 N N . ASN A 1 117 ? -33.365 5.118 14.943 1.00 91.31 117 ASN A N 1
ATOM 892 C CA . ASN A 1 117 ? -32.458 5.515 16.011 1.00 91.31 117 ASN A CA 1
ATOM 893 C C . ASN A 1 117 ? -32.553 4.531 17.195 1.00 91.31 117 ASN A C 1
ATOM 895 O O . ASN A 1 117 ? -33.210 4.826 18.195 1.00 91.31 117 ASN A O 1
ATOM 899 N N . PRO A 1 118 ? -31.893 3.361 17.102 1.00 88.69 118 PRO A N 1
ATOM 900 C CA . PRO A 1 118 ? -32.013 2.303 18.106 1.00 88.69 118 PRO A CA 1
ATOM 901 C C . PRO A 1 118 ? -31.292 2.617 19.429 1.00 88.69 118 PRO A C 1
ATOM 903 O O . PRO A 1 118 ? -31.358 1.821 20.362 1.00 88.69 118 PRO A O 1
ATOM 906 N N . GLY A 1 119 ? -30.575 3.740 19.521 1.00 90.00 119 GLY A N 1
ATOM 907 C CA . GLY A 1 119 ? -29.813 4.124 20.705 1.00 90.00 119 GLY A CA 1
ATOM 908 C C . GLY A 1 119 ? -28.647 5.066 20.389 1.00 90.00 119 GLY A C 1
ATOM 909 O O . GLY A 1 119 ? -28.518 5.534 19.251 1.00 90.00 119 GLY A O 1
ATOM 910 N N . PRO A 1 120 ? -27.777 5.336 21.380 1.00 92.56 120 PRO A N 1
ATOM 911 C CA . PRO A 1 120 ? -26.575 6.151 21.207 1.00 92.56 120 PRO A CA 1
ATOM 912 C C . PRO A 1 120 ? -25.668 5.636 20.083 1.00 92.56 120 PRO A C 1
ATOM 914 O O . PRO A 1 120 ? -25.667 4.443 19.784 1.00 92.56 120 PRO A O 1
ATOM 917 N N . PHE A 1 121 ? -24.880 6.530 19.479 1.00 94.50 121 PHE A N 1
ATOM 918 C CA . PHE A 1 121 ? -23.921 6.150 18.441 1.00 94.50 121 PHE A CA 1
ATOM 919 C C . PHE A 1 121 ? -22.823 5.258 19.027 1.00 94.50 121 PHE A C 1
ATOM 921 O O . PHE A 1 121 ? -22.047 5.709 19.869 1.00 94.50 121 PHE A O 1
ATOM 928 N N . SER A 1 122 ? -22.776 3.999 18.599 1.00 93.94 122 SER A N 1
ATOM 929 C CA . SER A 1 122 ? -21.878 2.996 19.166 1.00 93.94 122 SER A CA 1
ATOM 930 C C . SER A 1 122 ? -20.549 2.901 18.415 1.00 93.94 122 SER A C 1
ATOM 932 O O . SER A 1 122 ? -20.440 3.228 17.229 1.00 93.94 122 SER A O 1
ATOM 934 N N . VAL A 1 123 ? -19.525 2.366 19.086 1.00 94.25 123 VAL A N 1
ATOM 935 C CA . VAL A 1 123 ? -18.250 2.029 18.434 1.00 94.25 123 VAL A CA 1
ATOM 936 C C . VAL A 1 123 ? -18.446 1.025 17.295 1.00 94.25 123 VAL A C 1
ATOM 938 O O . VAL A 1 123 ? -17.731 1.080 16.299 1.00 94.25 123 VAL A O 1
ATOM 941 N N . LYS A 1 124 ? -19.456 0.149 17.393 1.00 95.31 124 LYS A N 1
ATOM 942 C CA . LYS A 1 124 ? -19.718 -0.876 16.381 1.00 95.31 124 LYS A CA 1
ATOM 943 C C . LYS A 1 124 ? -20.268 -0.293 15.089 1.00 95.31 124 LYS A C 1
ATOM 945 O O . LYS A 1 124 ? -19.836 -0.687 14.009 1.00 95.31 124 LYS A O 1
ATOM 950 N N . GLU A 1 125 ? -21.183 0.667 15.206 1.00 96.44 125 GLU A N 1
ATOM 951 C CA . GLU A 1 125 ? -21.648 1.451 14.062 1.00 96.44 125 GLU A CA 1
ATOM 952 C C . GLU A 1 125 ? -20.479 2.196 13.413 1.00 96.44 125 GLU A C 1
ATOM 954 O O . GLU A 1 125 ? -20.320 2.186 12.194 1.00 96.44 125 GLU A O 1
ATOM 959 N N . HIS A 1 126 ? -19.620 2.795 14.241 1.00 96.31 126 HIS A N 1
ATOM 960 C CA . HIS A 1 126 ? -18.492 3.585 13.771 1.00 96.31 126 HIS A CA 1
ATOM 961 C C . HIS A 1 126 ? -17.456 2.755 12.993 1.00 96.31 126 HIS A C 1
ATOM 963 O O . HIS A 1 126 ? -16.969 3.190 11.948 1.00 96.31 126 HIS A O 1
ATOM 969 N N . VAL A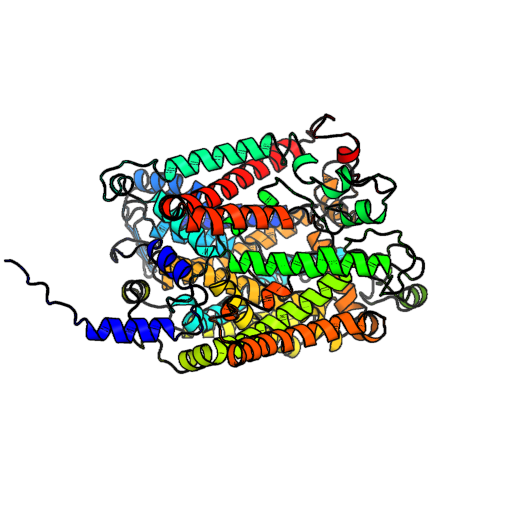 1 127 ? -17.156 1.542 13.466 1.00 96.62 127 VAL A N 1
ATOM 970 C CA . VAL A 1 127 ? -16.253 0.603 12.781 1.00 96.62 127 VAL A CA 1
ATOM 971 C C . VAL A 1 127 ? -16.822 0.175 11.431 1.00 96.62 127 VAL A C 1
ATOM 973 O O . VAL A 1 127 ? -16.098 0.196 10.440 1.00 96.62 127 VAL A O 1
ATOM 976 N N . LEU A 1 128 ? -18.120 -0.142 11.353 1.00 97.06 128 LEU A N 1
ATOM 977 C CA . LEU A 1 128 ? -18.750 -0.504 10.079 1.00 97.06 128 LEU A CA 1
ATOM 978 C C . LEU A 1 128 ? -18.719 0.649 9.065 1.00 97.06 128 LEU A C 1
ATOM 980 O O . LEU A 1 128 ? -18.457 0.404 7.893 1.00 97.06 128 LEU A O 1
ATOM 984 N N . ILE A 1 129 ? -18.912 1.901 9.499 1.00 96.75 129 ILE A N 1
ATOM 985 C CA . ILE A 1 129 ? -18.764 3.072 8.614 1.00 96.75 129 ILE A CA 1
ATOM 986 C C . ILE A 1 129 ? -17.329 3.181 8.078 1.00 96.75 129 ILE A C 1
ATOM 988 O O . ILE A 1 129 ? -17.133 3.469 6.900 1.00 96.75 129 ILE A O 1
ATOM 992 N N . GLY A 1 130 ? -16.319 2.911 8.909 1.00 95.00 130 GLY A N 1
ATOM 993 C CA . GLY A 1 130 ? -14.934 2.893 8.435 1.00 95.00 130 GLY A CA 1
ATOM 994 C C . GLY A 1 130 ? -14.634 1.757 7.461 1.00 95.00 130 GLY A C 1
ATOM 995 O O . GLY A 1 130 ? -13.889 1.988 6.517 1.00 95.00 130 GLY A O 1
ATOM 996 N N . ILE A 1 131 ? -15.264 0.585 7.623 1.00 95.62 131 ILE A N 1
ATOM 997 C CA . ILE A 1 131 ? -15.152 -0.542 6.677 1.00 95.62 131 ILE A CA 1
ATOM 998 C C . ILE A 1 131 ? -15.707 -0.171 5.292 1.00 95.62 131 ILE A C 1
ATOM 1000 O O . ILE A 1 131 ? -15.122 -0.521 4.269 1.00 95.62 131 ILE A O 1
ATOM 1004 N N . PHE A 1 132 ? -16.796 0.605 5.233 1.00 94.56 132 PHE A N 1
ATOM 1005 C CA . PHE A 1 132 ? -17.270 1.174 3.964 1.00 94.56 132 PHE A CA 1
ATOM 1006 C C . PHE A 1 132 ? -16.217 2.088 3.314 1.00 94.56 132 PHE A C 1
ATOM 1008 O O . PHE A 1 132 ? -16.082 2.098 2.092 1.00 94.56 132 PHE A O 1
ATOM 1015 N N . GLY A 1 133 ? -15.466 2.839 4.125 1.00 89.94 133 GLY A N 1
ATOM 1016 C CA . GLY A 1 133 ? -14.380 3.713 3.679 1.00 89.94 133 GLY A CA 1
ATOM 1017 C C . GLY A 1 133 ? -13.040 3.012 3.414 1.00 89.94 133 GLY A C 1
ATOM 1018 O O . GLY A 1 133 ? -12.159 3.637 2.835 1.00 89.94 133 GLY A O 1
ATOM 1019 N N . SER A 1 134 ? -12.844 1.755 3.827 1.00 89.62 134 SER A N 1
ATOM 1020 C CA . SER A 1 134 ? -11.655 0.958 3.487 1.00 89.62 134 SER A CA 1
ATOM 1021 C C . SER A 1 134 ? -11.928 0.086 2.263 1.00 89.62 134 SER A C 1
ATOM 1023 O O . SER A 1 134 ? -11.417 0.375 1.181 1.00 89.62 134 SER A O 1
ATOM 1025 N N . THR A 1 135 ? -12.783 -0.932 2.394 1.00 85.44 135 THR A N 1
ATOM 1026 C CA . THR A 1 135 ? -13.122 -1.852 1.297 1.00 85.44 135 THR A CA 1
ATOM 1027 C C . THR A 1 135 ? -13.713 -1.091 0.106 1.00 85.44 135 THR A C 1
ATOM 1029 O O . THR A 1 135 ? -13.205 -1.201 -1.005 1.00 85.44 135 THR A O 1
ATOM 1032 N N . GLY A 1 136 ? -14.719 -0.241 0.331 1.00 76.56 136 GLY A N 1
ATOM 1033 C CA . GLY A 1 136 ? -15.429 0.443 -0.755 1.00 76.56 136 GLY A CA 1
ATOM 1034 C C . GLY A 1 136 ? -14.759 1.695 -1.325 1.00 76.56 136 GLY A C 1
ATOM 1035 O O . GLY A 1 136 ? -15.216 2.211 -2.340 1.00 76.56 136 GLY A O 1
ATOM 1036 N N . ALA A 1 137 ? -13.708 2.225 -0.699 1.00 76.31 137 ALA A N 1
ATOM 1037 C CA . ALA A 1 137 ? -13.099 3.482 -1.145 1.00 76.31 137 ALA A CA 1
ATOM 1038 C C . ALA A 1 137 ? -11.586 3.428 -1.379 1.00 76.31 137 ALA A C 1
ATOM 1040 O O . ALA A 1 137 ? -10.984 4.441 -1.730 1.00 76.31 137 ALA A O 1
ATOM 1041 N N . SER A 1 138 ? -10.972 2.250 -1.262 1.00 68.31 138 SER A N 1
ATOM 1042 C CA . SER A 1 138 ? -9.551 2.021 -1.565 1.00 68.31 138 SER A CA 1
ATOM 1043 C C . SER A 1 138 ? -9.199 2.090 -3.063 1.00 68.31 138 SER A C 1
ATOM 1045 O O . SER A 1 138 ? -8.044 1.881 -3.431 1.00 68.31 138 SER A O 1
ATOM 1047 N N . GLY A 1 139 ? -10.166 2.420 -3.927 1.00 75.94 139 GLY A N 1
ATOM 1048 C CA . GLY A 1 139 ? -10.017 2.398 -5.381 1.00 75.94 139 GLY A CA 1
ATOM 1049 C C . GLY A 1 139 ? -10.084 0.978 -5.950 1.00 75.94 139 GLY A C 1
ATOM 1050 O O . GLY A 1 139 ? -9.989 -0.020 -5.234 1.00 75.94 139 GLY A O 1
ATOM 1051 N N . ILE A 1 140 ? -10.278 0.868 -7.266 1.00 88.75 140 ILE A N 1
ATOM 1052 C CA . ILE A 1 140 ? -10.376 -0.427 -7.948 1.00 88.75 140 ILE A CA 1
ATOM 1053 C C . ILE A 1 140 ? -9.281 -0.511 -8.994 1.00 88.75 140 ILE A C 1
ATOM 1055 O O . ILE A 1 140 ? -9.415 0.059 -10.064 1.00 88.75 140 ILE A O 1
ATOM 1059 N N . TYR A 1 141 ? -8.244 -1.299 -8.718 1.00 88.88 141 TYR A N 1
ATOM 1060 C CA . TYR A 1 141 ? -7.089 -1.481 -9.610 1.00 88.88 141 TYR A CA 1
ATOM 1061 C C . TYR A 1 141 ? -7.452 -1.910 -11.046 1.00 88.88 141 TYR A C 1
ATOM 1063 O O . TYR A 1 141 ? -6.694 -1.695 -11.983 1.00 88.88 141 TYR A O 1
ATOM 1071 N N . GLY A 1 142 ? -8.626 -2.513 -11.255 1.00 91.31 142 GLY A N 1
ATOM 1072 C CA . GLY A 1 142 ? -9.118 -2.808 -12.599 1.00 91.31 142 GLY A CA 1
ATOM 1073 C C . GLY A 1 142 ? -9.375 -1.574 -13.472 1.00 91.31 142 GLY A C 1
ATOM 1074 O O . GLY A 1 142 ? -9.405 -1.726 -14.693 1.00 91.31 142 GLY A O 1
ATOM 1075 N N . THR A 1 143 ? -9.522 -0.372 -12.897 1.00 93.94 143 THR A N 1
ATOM 1076 C CA . THR A 1 143 ? -9.651 0.869 -13.676 1.00 93.94 143 THR A CA 1
ATOM 1077 C C . THR A 1 143 ? -8.365 1.183 -14.434 1.00 93.94 143 THR A C 1
ATOM 1079 O O . THR A 1 143 ? -8.460 1.625 -15.573 1.00 93.94 143 THR A O 1
ATOM 1082 N N . ASP A 1 144 ? -7.188 0.823 -13.907 1.00 92.50 144 ASP A N 1
ATOM 1083 C CA . ASP A 1 144 ? -5.901 0.920 -14.614 1.00 92.50 144 ASP A CA 1
ATOM 1084 C C . ASP A 1 144 ? -5.941 0.203 -15.964 1.00 92.50 144 ASP A C 1
ATOM 1086 O O . ASP A 1 144 ? -5.544 0.756 -16.989 1.00 92.50 144 ASP A O 1
ATOM 1090 N N . ASN A 1 145 ? -6.496 -1.010 -15.987 1.00 93.69 145 ASN A N 1
ATOM 1091 C CA . ASN A 1 145 ? -6.646 -1.779 -17.216 1.00 93.69 145 ASN A CA 1
ATOM 1092 C C . ASN A 1 145 ? -7.624 -1.110 -18.190 1.00 93.69 145 ASN A C 1
ATOM 1094 O O . ASN A 1 145 ? -7.326 -1.012 -19.375 1.00 93.69 145 ASN A O 1
ATOM 1098 N N . LEU A 1 146 ? -8.773 -0.630 -17.707 1.00 94.75 146 LEU A N 1
ATOM 1099 C CA . LEU A 1 146 ? -9.788 -0.012 -18.567 1.00 94.75 146 LEU A CA 1
ATOM 1100 C C . LEU A 1 146 ? -9.319 1.319 -19.162 1.00 94.75 146 LEU A C 1
ATOM 1102 O O . LEU A 1 146 ? -9.473 1.529 -20.363 1.00 94.75 146 LEU A O 1
ATOM 1106 N N . VAL A 1 147 ? -8.706 2.188 -18.353 1.00 94.31 147 VAL A N 1
ATOM 1107 C CA . VAL A 1 147 ? -8.122 3.452 -18.824 1.00 94.31 147 VAL A CA 1
ATOM 1108 C C . VAL A 1 147 ? -7.044 3.163 -19.859 1.00 94.31 147 VAL A C 1
ATOM 1110 O O . VAL A 1 147 ? -7.040 3.778 -20.924 1.00 94.31 147 VAL A O 1
ATOM 1113 N N . VAL A 1 148 ? -6.159 2.193 -19.595 1.00 91.56 148 VAL A N 1
ATOM 1114 C CA . VAL A 1 148 ? -5.084 1.882 -20.538 1.00 91.56 148 VAL A CA 1
ATOM 1115 C C . VAL A 1 148 ? -5.615 1.291 -21.845 1.00 91.56 148 VAL A C 1
ATOM 1117 O O . VAL A 1 148 ? -5.176 1.700 -22.922 1.00 91.56 148 VAL A O 1
ATOM 1120 N N . GLN A 1 149 ? -6.596 0.386 -21.773 1.00 90.75 149 GLN A N 1
ATOM 1121 C CA . GLN A 1 149 ? -7.274 -0.160 -22.951 1.00 90.75 149 GLN A CA 1
ATOM 1122 C C . GLN A 1 149 ? -7.935 0.935 -23.792 1.00 90.75 149 GLN A C 1
ATOM 1124 O O . GLN A 1 149 ? -7.735 0.972 -25.004 1.00 90.75 149 GLN A O 1
ATOM 1129 N N . LYS A 1 150 ? -8.670 1.851 -23.154 1.00 91.81 150 LYS A N 1
ATOM 1130 C CA . LYS A 1 150 ? -9.419 2.903 -23.845 1.00 91.81 150 LYS A CA 1
ATOM 1131 C C . LYS A 1 150 ? -8.505 3.963 -24.463 1.00 91.81 150 LYS A C 1
ATOM 1133 O O . LYS A 1 150 ? -8.698 4.311 -25.621 1.00 91.81 150 LYS A O 1
ATOM 1138 N N . LEU A 1 151 ? -7.504 4.452 -23.725 1.00 89.94 151 LEU A N 1
ATOM 1139 C CA . LEU A 1 151 ? -6.680 5.589 -24.160 1.00 89.94 151 LEU A CA 1
ATOM 1140 C C . LEU A 1 151 ? -5.503 5.208 -25.068 1.00 89.94 151 LEU A C 1
ATOM 1142 O O . LEU A 1 151 ? -5.182 5.962 -25.983 1.00 89.94 151 LEU A O 1
ATOM 1146 N N . TRP A 1 152 ? -4.836 4.074 -24.823 1.00 86.00 152 TRP A N 1
ATOM 1147 C CA . TRP A 1 152 ? -3.635 3.694 -25.587 1.00 86.00 152 TRP A CA 1
ATOM 1148 C C . TRP A 1 152 ? -3.863 2.567 -26.590 1.00 86.00 152 TRP A C 1
ATOM 1150 O O . TRP A 1 152 ? -3.155 2.526 -27.593 1.00 86.00 152 TRP A O 1
ATOM 1160 N N . TYR A 1 153 ? -4.814 1.667 -26.328 1.00 84.62 153 TYR A N 1
ATOM 1161 C CA . TYR A 1 153 ? -5.131 0.545 -27.222 1.00 84.62 153 TYR A CA 1
ATOM 1162 C C . TYR A 1 153 ? -6.407 0.765 -28.045 1.00 84.62 153 TYR A C 1
ATOM 1164 O O . TYR A 1 153 ? -6.791 -0.132 -28.798 1.00 84.62 153 TYR A O 1
ATOM 1172 N N . GLU A 1 154 ? -7.062 1.924 -27.882 1.00 86.62 154 GLU A N 1
ATOM 1173 C CA . GLU A 1 154 ? -8.306 2.314 -28.567 1.00 86.62 154 GLU A CA 1
ATOM 1174 C C . GLU A 1 154 ? -9.398 1.224 -28.472 1.00 86.62 154 GLU A C 1
ATOM 1176 O O . GLU A 1 154 ? -10.227 1.043 -29.363 1.00 86.62 154 GLU A O 1
ATOM 1181 N N . LEU A 1 155 ? -9.389 0.470 -27.366 1.00 87.38 155 LEU A N 1
ATOM 1182 C CA . LEU A 1 155 ? -10.280 -0.653 -27.112 1.00 87.38 155 LEU A CA 1
ATOM 1183 C C . LEU A 1 155 ? -11.310 -0.265 -26.055 1.00 87.38 155 LEU A C 1
ATOM 1185 O O . LEU A 1 155 ? -11.025 -0.244 -24.857 1.00 87.38 155 LEU A O 1
ATOM 1189 N N . GLU A 1 156 ? -12.540 -0.031 -26.498 1.00 87.06 156 GLU A N 1
ATOM 1190 C CA . GLU A 1 156 ? -13.678 0.177 -25.612 1.00 87.06 156 GLU A CA 1
ATOM 1191 C C . GLU A 1 156 ? -14.541 -1.085 -25.549 1.00 87.06 156 GLU A C 1
ATOM 1193 O O . GLU A 1 156 ? -15.178 -1.487 -26.521 1.00 87.06 156 GLU A O 1
ATOM 1198 N N . ILE A 1 157 ? -14.582 -1.721 -24.377 1.00 90.50 157 ILE A N 1
ATOM 1199 C CA . ILE A 1 157 ? -15.425 -2.903 -24.150 1.00 90.50 157 ILE A CA 1
ATOM 1200 C C . ILE A 1 157 ? -16.874 -2.539 -23.798 1.00 90.50 157 ILE A C 1
ATOM 1202 O O . ILE A 1 157 ? -17.719 -3.421 -23.732 1.00 90.50 157 ILE A O 1
ATOM 1206 N N . GLY A 1 158 ? -17.182 -1.255 -23.608 1.00 92.00 158 GLY A N 1
ATOM 1207 C CA . GLY A 1 158 ? -18.513 -0.739 -23.291 1.00 92.00 158 GLY A CA 1
ATOM 1208 C C . GLY A 1 158 ? -18.892 -0.811 -21.797 1.00 92.00 158 GLY A C 1
ATOM 1209 O O . GLY A 1 158 ? -18.329 -1.610 -21.045 1.00 92.00 158 GLY A O 1
ATOM 1210 N N . PRO A 1 159 ? -19.884 -0.013 -21.345 1.00 94.44 159 PRO A N 1
ATOM 1211 C CA . PRO A 1 159 ? -20.196 0.180 -19.921 1.00 94.44 159 PRO A CA 1
ATOM 1212 C C . PRO A 1 159 ? -20.500 -1.102 -19.143 1.00 94.44 159 PRO A C 1
ATOM 1214 O O . PRO A 1 159 ? -19.994 -1.305 -18.041 1.00 94.44 159 PRO A O 1
ATOM 1217 N N . VAL A 1 160 ? -21.316 -1.988 -19.723 1.00 95.19 160 VAL A N 1
ATOM 1218 C CA . VAL A 1 160 ? -21.743 -3.228 -19.059 1.00 95.19 160 VAL A CA 1
ATOM 1219 C C . VAL A 1 160 ? -20.539 -4.131 -18.803 1.00 95.19 160 VAL A C 1
ATOM 1221 O O . VAL A 1 160 ? -20.343 -4.591 -17.682 1.00 95.19 160 VAL A O 1
ATOM 1224 N N . TRP A 1 161 ? -19.698 -4.345 -19.815 1.00 95.56 161 TRP A N 1
ATOM 1225 C CA . TRP A 1 161 ? -18.513 -5.186 -19.679 1.00 95.56 161 TRP A CA 1
ATOM 1226 C C . TRP A 1 161 ? -17.474 -4.570 -18.740 1.00 95.56 161 TRP A C 1
ATOM 1228 O O . TRP A 1 161 ? -16.905 -5.300 -17.934 1.00 95.56 161 TRP A O 1
ATOM 1238 N N . SER A 1 162 ? -17.290 -3.246 -18.771 1.00 95.31 162 SER A N 1
ATOM 1239 C CA . SER A 1 162 ? -16.422 -2.519 -17.836 1.00 95.31 162 SER A CA 1
ATOM 1240 C C . SER A 1 162 ? -16.862 -2.696 -16.382 1.00 95.31 162 SER A C 1
ATOM 1242 O O . SER A 1 162 ? -16.062 -3.099 -15.540 1.00 95.31 162 SER A O 1
ATOM 1244 N N . ILE A 1 163 ? -18.144 -2.475 -16.077 1.00 95.56 163 ILE A N 1
ATOM 1245 C CA . ILE A 1 163 ? -18.690 -2.636 -14.721 1.00 95.56 163 ILE A CA 1
ATOM 1246 C C . ILE A 1 163 ? -18.570 -4.090 -14.257 1.00 95.56 163 ILE A C 1
ATOM 1248 O O . ILE A 1 163 ? -18.123 -4.344 -13.139 1.00 95.56 163 ILE A O 1
ATOM 1252 N N . LEU A 1 164 ? -18.915 -5.057 -15.114 1.00 94.75 164 LEU A N 1
ATOM 1253 C CA . LEU A 1 164 ? -18.775 -6.471 -14.770 1.00 94.75 164 LEU A CA 1
ATOM 1254 C C . LEU A 1 164 ? -17.301 -6.867 -14.579 1.00 94.75 164 LEU A C 1
ATOM 1256 O O . LEU A 1 164 ? -17.012 -7.653 -13.681 1.00 94.75 164 LEU A O 1
ATOM 1260 N N . PHE A 1 165 ? -16.365 -6.309 -15.356 1.00 94.25 165 PHE A N 1
ATOM 1261 C CA . PHE A 1 165 ? -14.925 -6.546 -15.202 1.00 94.25 165 PHE A CA 1
ATOM 1262 C C . PHE A 1 165 ? -14.404 -6.016 -13.865 1.00 94.25 165 PHE A C 1
ATOM 1264 O O . PHE A 1 165 ? -13.712 -6.732 -13.138 1.00 94.25 165 PHE A O 1
ATOM 1271 N N . LEU A 1 166 ? -14.766 -4.782 -13.508 1.00 94.00 166 LEU A N 1
ATOM 1272 C CA . LEU A 1 166 ? -14.387 -4.161 -12.238 1.00 94.00 166 LEU A CA 1
ATOM 1273 C C . LEU A 1 166 ? -15.000 -4.899 -11.049 1.00 94.00 166 LEU A C 1
ATOM 1275 O O . LEU A 1 166 ? -14.306 -5.172 -10.068 1.00 94.00 166 LEU A O 1
ATOM 1279 N N . PHE A 1 167 ? -16.276 -5.276 -11.144 1.00 92.81 167 PHE A N 1
ATOM 1280 C CA . PHE A 1 167 ? -16.938 -6.054 -10.106 1.00 92.81 167 PHE A CA 1
ATOM 1281 C C . PHE A 1 167 ? -16.277 -7.419 -9.947 1.00 92.81 167 PHE A C 1
ATOM 1283 O O . PHE A 1 167 ? -15.831 -7.747 -8.852 1.00 92.81 167 PHE A O 1
ATOM 1290 N N . ALA A 1 168 ? -16.133 -8.191 -11.023 1.00 90.62 168 ALA A N 1
ATOM 1291 C CA . ALA A 1 168 ? -15.589 -9.541 -10.951 1.00 90.62 168 ALA A CA 1
ATOM 1292 C C . ALA A 1 168 ? -14.129 -9.557 -10.464 1.00 90.62 168 ALA A C 1
ATOM 1294 O O . ALA A 1 168 ? -13.775 -10.346 -9.590 1.00 90.62 168 ALA A O 1
ATOM 1295 N N . SER A 1 169 ? -13.287 -8.647 -10.969 1.00 88.56 169 SER A N 1
ATOM 1296 C CA . SER A 1 169 ? -11.872 -8.579 -10.574 1.00 88.56 169 SER A CA 1
ATOM 1297 C C . SER A 1 169 ? -11.672 -8.142 -9.118 1.00 88.56 169 SER A C 1
ATOM 1299 O O . SER A 1 169 ? -10.775 -8.658 -8.452 1.00 88.56 169 SER A O 1
ATOM 1301 N N . SER A 1 170 ? -12.524 -7.255 -8.590 1.00 87.94 170 SER A N 1
ATOM 1302 C CA . SER A 1 170 ? -12.445 -6.803 -7.193 1.00 87.94 170 SER A CA 1
ATOM 1303 C C . SER A 1 170 ? -13.091 -7.753 -6.182 1.00 87.94 170 SER A C 1
ATOM 1305 O O . SER A 1 170 ? -12.643 -7.853 -5.042 1.00 87.94 170 SER A O 1
ATOM 1307 N N . THR A 1 171 ? -14.109 -8.508 -6.589 1.00 87.75 171 THR A N 1
ATOM 1308 C CA . THR A 1 171 ? -14.866 -9.378 -5.676 1.00 87.75 171 THR A CA 1
ATOM 1309 C C . THR A 1 171 ? -14.339 -10.806 -5.576 1.00 87.75 171 THR A C 1
ATOM 1311 O O . THR A 1 171 ? -14.589 -11.479 -4.577 1.00 87.75 171 THR A O 1
ATOM 1314 N N . LEU A 1 172 ? -13.531 -11.264 -6.534 1.00 86.31 172 LEU A N 1
ATOM 1315 C CA . LEU A 1 172 ? -12.873 -12.576 -6.472 1.00 86.31 172 LEU A CA 1
ATOM 1316 C C . LEU A 1 172 ? -12.029 -12.775 -5.192 1.00 86.31 172 LEU A C 1
ATOM 1318 O O . LEU A 1 172 ? -11.947 -13.888 -4.668 1.00 86.31 172 LEU A O 1
ATOM 1322 N N . GLY A 1 173 ? -11.452 -11.699 -4.639 1.00 85.44 173 GLY A N 1
ATOM 1323 C CA . GLY A 1 173 ? -10.671 -11.730 -3.393 1.00 85.44 173 GLY A CA 1
ATOM 1324 C C . GLY A 1 173 ? -11.467 -12.147 -2.147 1.00 85.44 173 GLY A C 1
ATOM 1325 O O . GLY A 1 173 ? -10.883 -12.664 -1.194 1.00 85.44 173 GLY A O 1
ATOM 1326 N N . PHE A 1 174 ? -12.799 -12.006 -2.159 1.00 87.12 174 PHE A N 1
ATOM 1327 C CA . PHE A 1 174 ? -13.660 -12.393 -1.034 1.00 87.12 174 PHE A CA 1
ATOM 1328 C C . PHE A 1 174 ? -13.613 -13.899 -0.770 1.00 87.12 174 PHE A C 1
ATOM 1330 O O . PHE A 1 174 ? -13.575 -14.327 0.379 1.00 87.12 174 PHE A O 1
ATOM 1337 N N . GLY A 1 175 ? -13.580 -14.724 -1.819 1.00 83.56 175 GLY A N 1
ATOM 1338 C CA . GLY A 1 175 ? -13.492 -16.177 -1.654 1.00 83.56 175 GLY A CA 1
ATOM 1339 C C . GLY A 1 175 ? -12.232 -16.605 -0.905 1.00 83.56 175 GLY A C 1
ATOM 1340 O O . GLY A 1 175 ? -12.281 -17.430 0.010 1.00 83.56 175 GLY A O 1
ATOM 1341 N N . ILE A 1 176 ? -11.105 -15.991 -1.270 1.00 84.69 176 ILE A N 1
ATOM 1342 C CA . ILE A 1 176 ? -9.789 -16.283 -0.697 1.00 84.69 176 ILE A CA 1
ATOM 1343 C C . ILE A 1 176 ? -9.708 -15.784 0.746 1.00 84.69 176 ILE A C 1
ATOM 1345 O O . ILE A 1 176 ? -9.190 -16.504 1.605 1.00 84.69 176 ILE A O 1
ATOM 1349 N N . SER A 1 177 ? -10.266 -14.606 1.050 1.00 88.25 177 SER A N 1
ATOM 1350 C CA . SER A 1 177 ? -10.305 -14.088 2.423 1.00 88.25 177 SER A CA 1
ATOM 1351 C C . SER A 1 177 ? -11.144 -14.986 3.339 1.00 88.25 177 SER A C 1
ATOM 1353 O O . SER A 1 177 ? -10.730 -15.280 4.461 1.00 88.25 177 SER A O 1
ATOM 1355 N N . GLY A 1 178 ? -12.257 -15.529 2.833 1.00 84.62 178 GLY A N 1
ATOM 1356 C CA . GLY A 1 178 ? -13.103 -16.496 3.537 1.00 84.62 178 GLY A CA 1
ATOM 1357 C C . GLY A 1 178 ? -12.393 -17.794 3.929 1.00 84.62 178 GLY A C 1
ATOM 1358 O O . GLY A 1 178 ? -12.593 -18.295 5.035 1.00 84.62 178 GLY A O 1
ATOM 1359 N N . ILE A 1 179 ? -11.530 -18.323 3.055 1.00 80.50 179 ILE A N 1
ATOM 1360 C CA . ILE A 1 179 ? -10.688 -19.494 3.357 1.00 80.50 179 ILE A CA 1
ATOM 1361 C C . ILE A 1 179 ? -9.581 -19.108 4.342 1.00 80.50 179 ILE A C 1
ATOM 1363 O O . ILE A 1 179 ? -9.315 -19.825 5.309 1.00 80.50 179 ILE A O 1
ATOM 1367 N N . SER A 1 180 ? -8.959 -17.951 4.114 1.00 85.25 180 SER A N 1
ATOM 1368 C CA . SER A 1 180 ? -7.764 -17.528 4.844 1.00 85.25 180 SER A CA 1
ATOM 1369 C C . SER A 1 180 ? -8.051 -17.058 6.271 1.00 85.25 180 SER A C 1
ATOM 1371 O O . SER A 1 180 ? -7.181 -17.125 7.140 1.00 85.25 180 SER A O 1
ATOM 1373 N N . ARG A 1 181 ? -9.292 -16.652 6.570 1.00 84.50 181 ARG A N 1
ATOM 1374 C CA . ARG A 1 181 ? -9.671 -16.149 7.900 1.00 84.50 181 ARG A CA 1
ATOM 1375 C C . ARG A 1 181 ? -9.412 -17.138 9.038 1.00 84.50 181 ARG A C 1
ATOM 1377 O O . ARG A 1 181 ? -9.105 -16.710 10.149 1.00 84.50 181 ARG A O 1
ATOM 1384 N N . LYS A 1 182 ? -9.497 -18.449 8.765 1.00 76.06 182 LYS A N 1
ATOM 1385 C CA . LYS A 1 182 ? -9.317 -19.508 9.775 1.00 76.06 182 LYS A CA 1
ATOM 1386 C C . LYS A 1 182 ? -7.921 -19.478 10.397 1.00 76.06 182 LYS A C 1
ATOM 1388 O O . LYS A 1 182 ? -7.790 -19.701 11.592 1.00 76.06 182 LYS A O 1
ATOM 1393 N N . PHE A 1 183 ? -6.894 -19.172 9.604 1.00 78.38 183 PHE A N 1
ATOM 1394 C CA . PHE A 1 183 ? -5.501 -19.181 10.059 1.00 78.38 183 PHE A CA 1
ATOM 1395 C C . PHE A 1 183 ? -4.861 -17.790 10.119 1.00 78.38 183 PHE A C 1
ATOM 1397 O O . PHE A 1 183 ? -3.773 -17.665 10.669 1.00 78.38 183 PHE A O 1
ATOM 1404 N N . LEU A 1 184 ? -5.513 -16.747 9.595 1.00 86.62 184 LEU A N 1
ATOM 1405 C CA . LEU A 1 184 ? -4.986 -15.380 9.658 1.00 86.62 184 LEU A CA 1
ATOM 1406 C C . LEU A 1 184 ? -5.694 -14.472 10.666 1.00 86.62 184 LEU A C 1
ATOM 1408 O O . LEU A 1 184 ? -5.107 -13.476 11.071 1.00 86.62 184 LEU A O 1
ATOM 1412 N N . ILE A 1 185 ? -6.937 -14.764 11.064 1.00 88.19 185 ILE A N 1
ATOM 1413 C CA . ILE A 1 185 ? -7.730 -13.834 11.890 1.00 88.19 185 ILE A CA 1
ATOM 1414 C C . ILE A 1 185 ? -7.881 -14.323 13.322 1.00 88.19 185 ILE A C 1
ATOM 1416 O O . ILE A 1 185 ? -7.557 -13.574 14.244 1.00 88.19 185 ILE A O 1
ATOM 1420 N N . ARG A 1 186 ? -8.362 -15.559 13.497 1.00 82.81 186 ARG A N 1
ATOM 1421 C CA . ARG A 1 186 ? -8.590 -16.160 14.820 1.00 82.81 186 ARG A CA 1
ATOM 1422 C C . ARG A 1 186 ? -7.308 -16.334 15.647 1.00 82.81 186 ARG A C 1
ATOM 1424 O O . ARG A 1 186 ? -7.332 -15.956 16.815 1.00 82.81 186 ARG A O 1
ATOM 1431 N N . PRO A 1 187 ? -6.167 -16.766 15.070 1.00 80.06 187 PRO A N 1
ATOM 1432 C CA . PRO A 1 187 ? -4.986 -17.022 15.883 1.00 80.06 187 PRO A CA 1
ATOM 1433 C C . PRO A 1 187 ? -4.484 -15.746 16.560 1.00 80.06 187 PRO A C 1
ATOM 1435 O O . PRO A 1 187 ? -4.231 -14.740 15.892 1.00 80.06 187 PRO A O 1
ATOM 1438 N N . ALA A 1 188 ? -4.285 -15.802 17.879 1.00 74.69 188 ALA A N 1
ATOM 1439 C CA . ALA A 1 188 ? -3.854 -14.648 18.673 1.00 74.69 188 ALA A CA 1
ATOM 1440 C C . ALA A 1 188 ? -2.500 -14.066 18.215 1.00 74.69 188 ALA A C 1
ATOM 1442 O O . ALA A 1 188 ? -2.299 -12.857 18.272 1.00 74.69 188 ALA A O 1
ATOM 1443 N N . HIS A 1 189 ? -1.609 -14.919 17.701 1.00 79.06 189 HIS A N 1
ATOM 1444 C CA . HIS A 1 189 ? -0.280 -14.540 17.200 1.00 79.06 189 HIS A CA 1
ATOM 1445 C C . HIS A 1 189 ? -0.318 -13.761 15.878 1.00 79.06 189 HIS A C 1
ATOM 1447 O O . HIS A 1 189 ? 0.632 -13.069 15.525 1.00 79.06 189 HIS A O 1
ATOM 1453 N N . MET A 1 190 ? -1.431 -13.821 15.141 1.00 85.88 190 MET A N 1
ATOM 1454 C CA . MET A 1 190 ? -1.631 -12.978 13.964 1.00 85.88 190 MET A CA 1
ATOM 1455 C C . MET A 1 190 ? -2.099 -11.601 14.419 1.00 85.88 190 MET A C 1
ATOM 1457 O O . MET A 1 190 ? -3.300 -11.340 14.517 1.00 85.88 190 MET A O 1
ATOM 1461 N N . ILE A 1 191 ? -1.148 -10.725 14.734 1.00 86.50 191 ILE A N 1
ATOM 1462 C CA . ILE A 1 191 ? -1.430 -9.430 15.365 1.00 86.50 191 ILE A CA 1
ATOM 1463 C C . ILE A 1 191 ? -1.952 -8.360 14.405 1.00 86.50 191 ILE A C 1
ATOM 1465 O O . ILE A 1 191 ? -2.710 -7.497 14.847 1.00 86.50 191 ILE A O 1
ATOM 1469 N N . TRP A 1 192 ? -1.595 -8.423 13.118 1.00 93.00 192 TRP A N 1
ATOM 1470 C CA . TRP A 1 192 ? -1.906 -7.407 12.103 1.00 93.00 192 TRP A CA 1
ATOM 1471 C C . TRP A 1 192 ? -1.513 -5.986 12.543 1.00 93.00 192 TRP A C 1
ATOM 1473 O O . TRP A 1 192 ? -2.388 -5.165 12.840 1.00 93.00 192 TRP A O 1
ATOM 1483 N N . PRO A 1 193 ? -0.207 -5.654 12.571 1.00 92.12 193 PRO A N 1
ATOM 1484 C CA . PRO A 1 193 ? 0.272 -4.372 13.093 1.00 92.12 193 PRO A CA 1
ATOM 1485 C C . PRO A 1 193 ? -0.362 -3.153 12.408 1.00 92.12 193 PRO A C 1
ATOM 1487 O O . PRO A 1 193 ? -0.645 -2.151 13.059 1.00 92.12 193 PRO A O 1
ATOM 1490 N N . SER A 1 194 ? -0.663 -3.271 11.112 1.00 89.44 194 SER A N 1
ATOM 1491 C CA . SER A 1 194 ? -1.315 -2.236 10.301 1.00 89.44 194 SER A CA 1
ATOM 1492 C C . SER A 1 194 ? -2.757 -1.911 10.727 1.00 89.44 194 SER A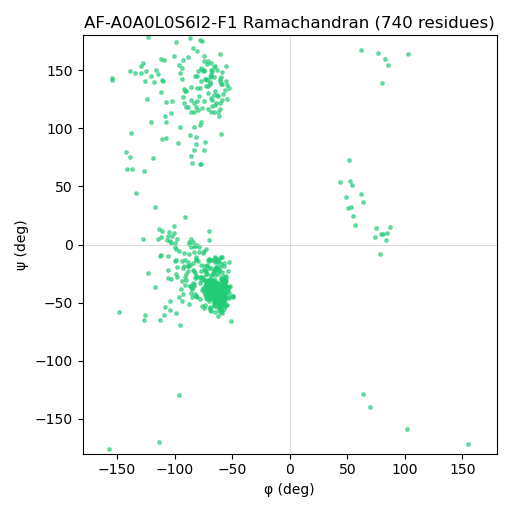 C 1
ATOM 1494 O O . SER A 1 194 ? -3.247 -0.826 10.425 1.00 89.44 194 SER A O 1
ATOM 1496 N N . VAL A 1 195 ? -3.440 -2.806 11.452 1.00 92.44 195 VAL A N 1
ATOM 1497 C CA . VAL A 1 195 ? -4.835 -2.626 11.904 1.00 92.44 195 VAL A CA 1
ATOM 1498 C C . VAL A 1 195 ? -4.913 -1.942 13.274 1.00 92.44 195 VAL A C 1
ATOM 1500 O O . VAL A 1 195 ? -5.899 -1.277 13.598 1.00 92.44 195 VAL A O 1
ATOM 1503 N N . LEU A 1 196 ? -3.865 -2.059 14.091 1.00 90.94 196 LEU A N 1
ATOM 1504 C CA . LEU A 1 196 ? -3.841 -1.540 15.462 1.00 90.94 196 LEU A CA 1
ATOM 1505 C C . LEU A 1 196 ? -4.059 -0.023 15.566 1.00 90.94 196 LEU A C 1
ATOM 1507 O O . LEU A 1 196 ? -4.752 0.396 16.500 1.00 90.94 196 LEU A O 1
ATOM 1511 N N . PRO A 1 197 ? -3.553 0.816 14.638 1.00 90.94 197 PRO A N 1
ATOM 1512 C CA . PRO A 1 197 ? -3.855 2.238 14.674 1.00 90.94 197 PRO A CA 1
ATOM 1513 C C . PRO A 1 197 ? -5.346 2.541 14.527 1.00 90.94 197 PRO A C 1
ATOM 1515 O O . PRO A 1 197 ? -5.867 3.390 15.252 1.00 90.94 197 PRO A O 1
ATOM 1518 N N . SER A 1 198 ? -6.062 1.775 13.698 1.00 91.19 198 SER A N 1
ATOM 1519 C CA . SER A 1 198 ? -7.522 1.871 13.589 1.00 91.19 198 SER A CA 1
ATOM 1520 C C . SER A 1 198 ? -8.204 1.512 14.912 1.00 91.19 198 SER A C 1
ATOM 1522 O O . SER A 1 198 ? -9.046 2.265 15.397 1.00 91.19 198 SER A O 1
ATOM 1524 N N . VAL A 1 199 ? -7.801 0.407 15.550 1.00 91.75 199 VAL A N 1
ATOM 1525 C CA . VAL A 1 199 ? -8.338 -0.022 16.860 1.00 91.75 199 VAL A CA 1
ATOM 1526 C C . VAL A 1 199 ? -8.146 1.062 17.925 1.00 91.75 199 VAL A C 1
ATOM 1528 O O . VAL A 1 199 ? -9.082 1.388 18.664 1.00 91.75 199 VAL A O 1
ATOM 1531 N N . ALA A 1 200 ? -6.951 1.654 17.987 1.00 88.56 200 ALA A N 1
ATOM 1532 C CA . ALA A 1 200 ? -6.633 2.726 18.926 1.00 88.56 200 ALA A CA 1
ATOM 1533 C C . ALA A 1 200 ? -7.475 3.985 18.667 1.00 88.56 200 ALA A C 1
ATOM 1535 O O . ALA A 1 200 ? -7.952 4.615 19.617 1.00 88.56 200 ALA A O 1
ATOM 1536 N N . LEU A 1 201 ? -7.697 4.328 17.396 1.00 89.06 201 LEU A N 1
ATOM 1537 C CA . LEU A 1 201 ? -8.507 5.472 16.993 1.00 89.06 201 LEU A CA 1
ATOM 1538 C C . LEU A 1 201 ? -9.978 5.295 17.394 1.00 89.06 201 LEU A C 1
ATOM 1540 O O . LEU A 1 201 ? -10.536 6.165 18.063 1.00 89.06 201 LEU A O 1
ATOM 1544 N N . TYR A 1 202 ? -10.600 4.155 17.078 1.00 92.44 202 TYR A N 1
ATOM 1545 C CA . TYR A 1 202 ? -11.988 3.889 17.481 1.00 92.44 202 TYR A CA 1
ATOM 1546 C C . TYR A 1 202 ? -12.170 3.889 18.993 1.00 92.44 202 TYR A C 1
ATOM 1548 O O . TYR A 1 202 ? -13.120 4.488 19.500 1.00 92.44 202 TYR A O 1
ATOM 1556 N N . SER A 1 203 ? -11.238 3.257 19.709 1.00 87.94 203 SER A N 1
ATOM 1557 C CA . SER A 1 203 ? -11.250 3.236 21.171 1.00 87.94 203 SER A CA 1
ATOM 1558 C C . SER A 1 203 ? -11.118 4.648 21.745 1.00 87.94 203 SER A C 1
ATOM 1560 O O . SER A 1 203 ? -11.766 4.965 22.728 1.00 87.94 203 SER A O 1
ATOM 1562 N N . THR A 1 204 ? -10.342 5.527 21.105 1.00 86.25 204 THR A N 1
ATOM 1563 C CA . THR A 1 204 ? -10.181 6.934 21.511 1.00 86.25 204 THR A CA 1
ATOM 1564 C C . THR A 1 204 ? -11.452 7.764 21.317 1.00 86.25 204 THR A C 1
ATOM 1566 O O . THR A 1 204 ? -11.746 8.629 22.138 1.00 86.25 204 THR A O 1
ATOM 1569 N N . PHE A 1 205 ? -12.220 7.520 20.251 1.00 88.00 205 PHE A N 1
ATOM 1570 C CA . PHE A 1 205 ? -13.493 8.216 20.033 1.00 88.00 205 PHE A CA 1
ATOM 1571 C C . PHE A 1 205 ? -14.563 7.836 21.057 1.00 88.00 205 PHE A C 1
ATOM 1573 O O . PHE A 1 205 ? -15.385 8.675 21.411 1.00 88.00 205 PHE A O 1
ATOM 1580 N N . HIS A 1 206 ? -14.543 6.589 21.528 1.00 88.19 206 HIS A N 1
ATOM 1581 C CA . HIS A 1 206 ? -15.600 6.017 22.366 1.00 88.19 206 HIS A CA 1
ATOM 1582 C C . HIS A 1 206 ? -15.166 5.734 23.818 1.00 88.19 206 HIS A C 1
ATOM 1584 O O . HIS A 1 206 ? -15.947 5.170 24.580 1.00 88.19 206 HIS A O 1
ATOM 1590 N N . SER A 1 207 ? -13.956 6.134 24.227 1.00 77.81 207 SER A N 1
ATOM 1591 C CA . SER A 1 207 ? -13.455 5.969 25.601 1.00 77.81 207 SER A CA 1
ATOM 1592 C C . SER A 1 207 ? -14.123 6.930 26.587 1.00 77.81 207 SER A C 1
ATOM 1594 O O . SER A 1 207 ? -14.333 8.109 26.286 1.00 77.81 207 SER A O 1
ATOM 1596 N N . SER A 1 208 ? -14.392 6.452 27.804 1.00 66.00 208 SER A N 1
ATOM 1597 C CA . SER A 1 208 ? -14.888 7.285 28.908 1.00 66.00 208 SER A CA 1
ATOM 1598 C C . SER A 1 208 ? -13.770 8.124 29.539 1.00 66.00 208 SER A C 1
ATOM 1600 O O . SER A 1 208 ? -12.623 7.691 29.594 1.00 66.00 208 SER A O 1
ATOM 1602 N N . LYS A 1 209 ? -14.109 9.287 30.118 1.00 60.56 209 LYS A N 1
ATOM 1603 C CA . LYS A 1 209 ? -13.158 10.154 30.851 1.00 60.56 209 LYS A CA 1
ATOM 1604 C C . LYS A 1 209 ? -12.423 9.435 31.992 1.00 60.56 209 LYS A C 1
ATOM 1606 O O . LYS A 1 209 ? -11.305 9.806 32.320 1.00 60.56 209 LYS A O 1
ATOM 1611 N N . ASN A 1 210 ? -13.024 8.399 32.579 1.00 56.28 210 ASN A N 1
ATOM 1612 C CA . ASN A 1 210 ? -12.385 7.622 33.647 1.00 56.28 210 ASN A CA 1
ATOM 1613 C C . ASN A 1 210 ? -11.187 6.794 33.150 1.00 56.28 210 ASN A C 1
ATOM 1615 O O . ASN A 1 210 ? -10.341 6.420 33.951 1.00 56.28 210 ASN A O 1
ATOM 1619 N N . GLU A 1 211 ? -11.092 6.527 31.844 1.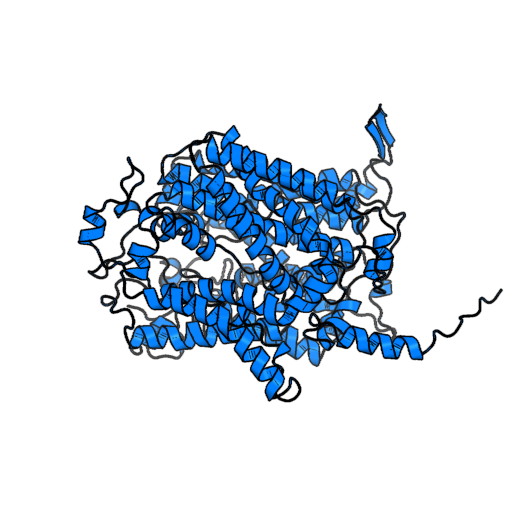00 65.19 211 GLU A N 1
ATOM 1620 C CA . GLU A 1 211 ? -9.958 5.815 31.242 1.00 65.19 211 GLU A CA 1
ATOM 1621 C C . GLU A 1 211 ? -8.729 6.712 31.047 1.00 65.19 211 GLU A C 1
ATOM 1623 O O . GLU A 1 211 ? -7.664 6.224 30.653 1.00 65.19 211 GLU A O 1
ATOM 1628 N N . ASP A 1 212 ? -8.858 8.019 31.313 1.00 66.31 212 ASP A N 1
ATOM 1629 C CA . ASP A 1 212 ? -7.740 8.946 31.207 1.00 66.31 212 ASP A CA 1
ATOM 1630 C C . ASP A 1 212 ? -6.853 8.988 32.463 1.00 66.31 212 ASP A C 1
ATOM 1632 O O . ASP A 1 212 ? -5.698 9.431 32.383 1.00 66.31 212 ASP A O 1
ATOM 1636 N N . VAL A 1 213 ? -7.351 8.456 33.579 1.00 63.12 213 VAL A N 1
ATOM 1637 C CA . VAL A 1 213 ? -6.646 8.335 34.857 1.00 63.12 213 VAL A CA 1
ATOM 1638 C C . VAL A 1 213 ? -5.959 6.971 34.920 1.00 63.12 213 VAL A C 1
ATOM 1640 O O . VAL A 1 213 ? -6.585 5.942 34.668 1.00 63.12 213 VAL A O 1
ATOM 1643 N N . ASP A 1 214 ? -4.657 6.948 35.203 1.00 67.56 214 ASP A N 1
ATOM 1644 C CA . ASP A 1 214 ? -3.931 5.685 35.347 1.00 67.56 214 ASP A CA 1
ATOM 1645 C C . ASP A 1 214 ? -4.214 4.984 36.690 1.00 67.56 214 ASP A C 1
ATOM 1647 O O . ASP A 1 214 ? -4.887 5.513 37.576 1.00 67.56 214 ASP A O 1
ATOM 1651 N N . SER A 1 215 ? -3.677 3.772 36.863 1.00 65.69 215 SER A N 1
ATOM 1652 C CA . SER A 1 215 ? -3.819 2.991 38.102 1.00 65.69 215 SER A CA 1
ATOM 1653 C C . SER A 1 215 ? -3.263 3.690 39.348 1.00 65.69 215 SER A C 1
ATOM 1655 O O . SER A 1 215 ? -3.581 3.282 40.461 1.00 65.69 215 SER A O 1
ATOM 1657 N N . ASN A 1 216 ? -2.434 4.721 39.166 1.00 67.69 216 ASN A N 1
ATOM 1658 C CA . ASN A 1 216 ? -1.806 5.491 40.232 1.00 67.69 216 ASN A CA 1
ATOM 1659 C C . ASN A 1 216 ? -2.570 6.796 40.522 1.00 67.69 216 ASN A C 1
ATOM 1661 O O . ASN A 1 216 ? -2.120 7.594 41.342 1.00 67.69 216 ASN A O 1
ATOM 1665 N N . GLY A 1 217 ? -3.713 7.021 39.865 1.00 69.31 217 GLY A N 1
ATOM 1666 C CA . GLY A 1 217 ? -4.530 8.218 40.040 1.00 69.31 217 GLY A CA 1
ATOM 1667 C C . GLY A 1 217 ? -4.017 9.447 39.286 1.00 69.31 217 GLY A C 1
ATOM 1668 O O . GLY A 1 217 ? -4.535 10.540 39.509 1.00 69.31 217 GLY A O 1
ATOM 1669 N N . VAL A 1 218 ? -3.018 9.308 38.406 1.00 75.56 218 VAL A N 1
ATOM 1670 C CA . VAL A 1 218 ? -2.498 10.424 37.607 1.00 75.56 218 VAL A CA 1
ATOM 1671 C C . VAL A 1 218 ? -3.381 10.612 36.380 1.00 75.56 218 VAL A C 1
ATOM 1673 O O . VAL A 1 218 ? -3.543 9.705 35.560 1.00 75.56 218 VAL A O 1
ATOM 1676 N N . GLU A 1 219 ? -3.949 11.808 36.241 1.00 78.38 219 GLU A N 1
ATOM 1677 C CA . GLU A 1 219 ? -4.682 12.209 35.044 1.00 78.38 219 GLU A CA 1
ATOM 1678 C C . GLU A 1 219 ? -3.685 12.540 33.929 1.00 78.38 219 GLU A C 1
ATOM 1680 O O . GLU A 1 219 ? -2.874 13.462 34.046 1.00 78.38 219 GLU A O 1
ATOM 1685 N N . HIS A 1 220 ? -3.731 11.783 32.834 1.00 82.25 220 HIS A N 1
ATOM 1686 C CA . HIS A 1 220 ? -2.942 12.102 31.647 1.00 82.25 220 HIS A CA 1
ATOM 1687 C C . HIS A 1 220 ? -3.811 12.782 30.589 1.00 82.25 220 HIS A C 1
ATOM 1689 O O . HIS A 1 220 ? -5.036 12.692 30.610 1.00 82.25 220 HIS A O 1
ATOM 1695 N N . MET A 1 221 ? -3.168 13.442 29.622 1.00 84.25 221 MET A N 1
ATOM 1696 C CA . MET A 1 221 ? -3.878 14.120 28.539 1.00 84.25 221 MET A CA 1
ATOM 1697 C C . MET A 1 221 ? -4.807 13.162 27.782 1.00 84.25 221 MET A C 1
ATOM 1699 O O . MET A 1 221 ? -4.402 12.069 27.384 1.00 84.25 221 MET A O 1
ATOM 1703 N N . SER A 1 222 ? -6.047 13.589 27.538 1.00 86.50 222 SER A N 1
ATOM 1704 C CA . SER A 1 222 ? -6.995 12.732 26.832 1.00 86.50 222 SER A CA 1
ATOM 1705 C C . SER A 1 222 ? -6.497 12.391 25.431 1.00 86.50 222 SER A C 1
ATOM 1707 O O . SER A 1 222 ? -5.937 13.234 24.716 1.00 86.50 222 SER A O 1
ATOM 1709 N N . ARG A 1 223 ? -6.719 11.142 25.012 1.00 87.31 223 ARG A N 1
ATOM 1710 C CA . ARG A 1 223 ? -6.307 10.666 23.681 1.00 87.31 223 ARG A CA 1
ATOM 1711 C C . ARG A 1 223 ? -6.923 11.519 22.567 1.00 87.31 223 ARG A C 1
ATOM 1713 O O . ARG A 1 223 ? -6.246 11.837 21.596 1.00 87.31 223 ARG A O 1
ATOM 1720 N N . MET A 1 224 ? -8.159 11.987 22.756 1.00 86.62 224 MET A N 1
ATOM 1721 C CA . MET A 1 224 ? -8.833 12.907 21.832 1.00 86.62 224 MET A CA 1
ATOM 1722 C C . MET A 1 224 ? -8.116 14.258 21.705 1.00 86.62 224 MET A C 1
ATOM 1724 O O . MET A 1 224 ? -8.014 14.813 20.613 1.00 86.62 224 MET A O 1
ATOM 1728 N N . LYS A 1 225 ? -7.581 14.795 22.810 1.00 89.50 225 LYS A N 1
ATOM 1729 C CA . LYS A 1 225 ? -6.817 16.048 22.784 1.00 89.50 225 LYS A CA 1
ATOM 1730 C C . LYS A 1 225 ? -5.476 15.861 22.074 1.00 89.50 225 LYS A C 1
ATOM 1732 O O . LYS A 1 225 ? -5.108 16.709 21.268 1.00 89.50 225 LYS A O 1
ATOM 1737 N N . VAL A 1 226 ? -4.785 14.742 22.313 1.00 91.88 226 VAL A N 1
ATOM 1738 C CA . VAL A 1 226 ? -3.573 14.367 21.557 1.00 91.88 226 VAL A CA 1
ATOM 1739 C C . VAL A 1 226 ? -3.880 14.240 20.067 1.00 91.88 226 VAL A C 1
ATOM 1741 O O . VAL A 1 226 ? -3.140 14.781 19.251 1.00 91.88 226 VAL A O 1
ATOM 1744 N N . PHE A 1 227 ? -4.985 13.579 19.715 1.00 91.88 227 PHE A N 1
ATOM 1745 C CA . PHE A 1 227 ? -5.431 13.454 18.332 1.00 91.88 227 PHE A CA 1
ATOM 1746 C C . PHE A 1 227 ? -5.644 14.831 17.689 1.00 91.88 227 PHE A C 1
ATOM 1748 O O . PHE A 1 227 ? -5.046 15.116 16.658 1.00 91.88 227 PHE A O 1
ATOM 1755 N N . GLY A 1 228 ? -6.429 15.715 18.313 1.00 92.19 228 GLY A N 1
ATOM 1756 C CA . GLY A 1 228 ? -6.715 17.046 17.768 1.00 92.19 228 GLY A CA 1
ATOM 1757 C C . GLY A 1 228 ? -5.467 17.921 17.612 1.00 92.19 228 GLY A C 1
ATOM 1758 O O . GLY A 1 228 ? -5.294 18.560 16.576 1.00 92.19 228 GLY A O 1
ATOM 1759 N N . ILE A 1 229 ? -4.568 17.910 18.605 1.00 95.31 229 ILE A N 1
ATOM 1760 C CA . ILE A 1 229 ? -3.290 18.638 18.538 1.00 95.31 229 ILE A CA 1
ATOM 1761 C C . ILE A 1 229 ? -2.403 18.065 17.430 1.00 95.31 229 ILE A C 1
ATOM 1763 O O . ILE A 1 229 ? -1.830 18.831 16.663 1.00 95.31 229 ILE A O 1
ATOM 1767 N N . GLY A 1 230 ? -2.298 16.738 17.328 1.00 95.75 230 GLY A N 1
ATOM 1768 C CA . GLY A 1 230 ? -1.492 16.083 16.301 1.00 95.75 230 GLY A CA 1
ATOM 1769 C C . GLY A 1 230 ? -2.017 16.343 14.889 1.00 95.75 230 GLY A C 1
ATOM 1770 O O . GLY A 1 230 ? -1.234 16.704 14.016 1.00 95.75 230 GLY A O 1
ATOM 1771 N N . ALA A 1 231 ? -3.333 16.257 14.680 1.00 94.44 231 ALA A N 1
ATOM 1772 C CA . ALA A 1 231 ? -3.956 16.516 13.384 1.00 94.44 231 ALA A CA 1
ATOM 1773 C C . ALA A 1 231 ? -3.803 17.979 12.956 1.00 94.44 231 ALA A C 1
ATOM 1775 O O . ALA A 1 231 ? -3.386 18.245 11.832 1.00 94.44 231 ALA A O 1
ATOM 1776 N N . LEU A 1 232 ? -4.071 18.935 13.853 1.00 96.19 232 LEU A N 1
ATOM 1777 C CA . LEU A 1 232 ? -3.870 20.354 13.555 1.00 96.19 232 LEU A CA 1
ATOM 1778 C C . LEU A 1 232 ? -2.388 20.676 13.344 1.00 96.19 232 LEU A C 1
ATOM 1780 O O . LEU A 1 232 ? -2.045 21.391 12.408 1.00 96.19 232 LEU A O 1
ATOM 1784 N N . GLY A 1 233 ? -1.511 20.136 14.191 1.00 97.06 233 GLY A N 1
ATOM 1785 C CA . GLY A 1 233 ? -0.069 20.323 14.084 1.00 97.06 233 GLY A CA 1
ATOM 1786 C C . GLY A 1 233 ? 0.476 19.801 12.759 1.00 97.06 233 GLY A C 1
ATOM 1787 O O . GLY A 1 233 ? 1.223 20.514 12.097 1.00 97.06 233 GLY A O 1
ATOM 1788 N N . MET A 1 234 ? 0.055 18.606 12.334 1.00 96.50 234 MET A N 1
ATOM 1789 C CA . MET A 1 234 ? 0.471 18.029 11.056 1.00 96.50 234 MET A CA 1
ATOM 1790 C C . MET A 1 234 ? -0.156 18.742 9.859 1.00 96.50 234 MET A C 1
ATOM 1792 O O . MET A 1 234 ? 0.528 18.938 8.863 1.00 96.50 234 MET A O 1
ATOM 1796 N N . ALA A 1 235 ? -1.411 19.193 9.954 1.00 95.81 235 ALA A N 1
ATOM 1797 C CA . ALA A 1 235 ? -2.005 20.044 8.929 1.00 95.81 235 ALA A CA 1
ATOM 1798 C C . ALA A 1 235 ? -1.177 21.329 8.773 1.00 95.81 235 ALA A C 1
ATOM 1800 O O . ALA A 1 235 ? -0.614 21.578 7.717 1.00 95.81 235 ALA A O 1
ATOM 1801 N N . VAL A 1 236 ? -0.985 22.105 9.841 1.00 96.62 236 VAL A N 1
ATOM 1802 C CA . VAL A 1 236 ? -0.177 23.338 9.798 1.00 96.62 236 VAL A CA 1
ATOM 1803 C C . VAL A 1 236 ? 1.242 23.066 9.291 1.00 96.62 236 VAL A C 1
ATOM 1805 O O . VAL A 1 236 ? 1.752 23.824 8.467 1.00 96.62 236 VAL A O 1
ATOM 1808 N N . PHE A 1 237 ? 1.864 21.971 9.728 1.00 96.00 237 PHE A N 1
ATOM 1809 C CA . PHE A 1 237 ? 3.180 21.562 9.250 1.00 96.00 237 PHE A CA 1
ATOM 1810 C C . PHE A 1 237 ? 3.182 21.211 7.762 1.00 96.00 237 PHE A C 1
ATOM 1812 O O . PHE A 1 237 ? 4.104 21.601 7.059 1.00 96.00 237 PHE A O 1
ATOM 1819 N N . HIS A 1 238 ? 2.162 20.528 7.249 1.00 94.44 238 HIS A N 1
ATOM 1820 C CA . HIS A 1 238 ? 2.055 20.237 5.825 1.00 94.44 238 HIS A CA 1
ATOM 1821 C C . HIS A 1 238 ? 1.821 21.523 5.010 1.00 94.44 238 HIS A C 1
ATOM 1823 O O . HIS A 1 238 ? 2.397 21.656 3.936 1.00 94.44 238 HIS A O 1
ATOM 1829 N N . LEU A 1 239 ? 1.093 22.517 5.544 1.00 93.81 239 LEU A N 1
ATOM 1830 C CA . LEU A 1 239 ? 0.904 23.823 4.889 1.00 93.81 239 LEU A CA 1
ATOM 1831 C C . LEU A 1 239 ? 2.217 24.593 4.777 1.00 93.81 239 LEU A C 1
ATOM 1833 O O . LEU A 1 239 ? 2.629 24.984 3.688 1.00 93.81 239 LEU A O 1
ATOM 1837 N N . LEU A 1 240 ? 2.840 24.838 5.934 1.00 93.50 240 LEU A N 1
ATOM 1838 C CA . LEU A 1 240 ? 4.042 25.662 6.067 1.00 93.50 240 LEU A CA 1
ATOM 1839 C C . LEU A 1 240 ? 5.295 24.934 5.572 1.00 93.50 240 LEU A C 1
ATOM 1841 O O . LEU A 1 240 ? 6.274 25.558 5.165 1.00 93.50 240 LEU A O 1
ATOM 1845 N N . GLY A 1 241 ? 5.271 23.612 5.647 1.00 89.62 241 GLY A N 1
ATOM 1846 C CA . GLY A 1 241 ? 6.346 22.735 5.246 1.00 89.62 241 GLY A CA 1
ATOM 1847 C C . GLY A 1 241 ? 6.142 22.210 3.823 1.00 89.62 241 GLY A C 1
ATOM 1848 O O . GLY A 1 241 ? 5.942 23.011 2.908 1.00 89.62 241 GLY A O 1
ATOM 1849 N N . PRO A 1 242 ? 6.230 20.886 3.612 1.00 88.62 242 PRO A N 1
ATOM 1850 C CA . PRO A 1 242 ? 6.418 20.309 2.284 1.00 88.62 242 PRO A CA 1
ATOM 1851 C C . PRO A 1 242 ? 5.228 20.474 1.335 1.00 88.62 242 PRO A C 1
ATOM 1853 O O . PRO A 1 242 ? 5.436 20.464 0.129 1.00 88.62 242 PRO A O 1
ATOM 1856 N N . GLY A 1 243 ? 3.999 20.620 1.834 1.00 87.00 243 GLY A N 1
ATOM 1857 C CA . GLY A 1 243 ? 2.794 20.561 1.004 1.00 87.00 243 GLY A CA 1
ATOM 1858 C C . GLY A 1 243 ? 2.541 21.800 0.147 1.00 87.00 243 GLY A C 1
ATOM 1859 O O . GLY A 1 243 ? 1.952 21.673 -0.923 1.00 87.00 243 GLY A O 1
ATOM 1860 N N . PHE A 1 244 ? 2.971 22.990 0.587 1.00 88.88 244 PHE A N 1
ATOM 1861 C CA . PHE A 1 244 ? 2.728 24.225 -0.170 1.00 88.88 244 PHE A CA 1
ATOM 1862 C C . PHE A 1 244 ? 3.824 25.286 -0.018 1.00 88.88 244 PHE A C 1
ATOM 1864 O O . PHE A 1 244 ? 4.410 25.709 -1.010 1.00 88.88 244 PHE A O 1
ATOM 1871 N N . VAL A 1 245 ? 4.115 25.735 1.209 1.00 91.75 245 VAL A N 1
ATOM 1872 C CA . VAL A 1 245 ? 4.994 26.900 1.425 1.00 91.75 245 VAL A CA 1
ATOM 1873 C C . VAL A 1 245 ? 6.473 26.575 1.212 1.00 91.75 245 VAL A C 1
ATOM 1875 O O . VAL A 1 245 ? 7.195 27.393 0.644 1.00 91.75 245 VAL A O 1
ATOM 1878 N N . SER A 1 246 ? 6.921 25.388 1.632 1.00 93.12 246 SER A N 1
ATOM 1879 C CA . SER A 1 246 ? 8.330 24.968 1.599 1.00 93.12 246 SER A CA 1
ATOM 1880 C C . SER A 1 246 ? 8.531 23.620 0.875 1.00 93.12 246 SER A C 1
ATOM 1882 O O . SER A 1 246 ? 8.967 22.655 1.519 1.00 93.12 246 SER A O 1
ATOM 1884 N N . PRO A 1 247 ? 8.239 23.494 -0.439 1.00 88.62 247 PRO A N 1
ATOM 1885 C CA . PRO A 1 247 ? 8.312 22.214 -1.153 1.00 88.62 247 PRO A CA 1
ATOM 1886 C C . PRO A 1 247 ? 9.695 21.549 -1.127 1.00 88.62 247 PRO A C 1
ATOM 1888 O O . PRO A 1 247 ? 9.778 20.325 -1.200 1.00 88.62 247 PRO A O 1
ATOM 1891 N N . LEU A 1 248 ? 10.782 22.310 -0.924 1.00 89.44 248 LEU A N 1
ATOM 1892 C CA . LEU A 1 248 ? 12.134 21.757 -0.763 1.00 89.44 248 LEU A CA 1
ATOM 1893 C C . LEU A 1 248 ? 12.221 20.709 0.361 1.00 89.44 248 LEU A C 1
ATOM 1895 O O . LEU A 1 248 ? 13.017 19.777 0.282 1.00 89.44 248 LEU A O 1
ATOM 1899 N N . LEU A 1 249 ? 11.378 20.811 1.395 1.00 91.94 249 LEU A N 1
ATOM 1900 C CA . LEU A 1 249 ? 11.346 19.845 2.498 1.00 91.94 249 LEU A CA 1
ATOM 1901 C C . LEU A 1 249 ? 10.882 18.438 2.071 1.00 91.94 249 LEU A C 1
ATOM 1903 O O . LEU A 1 249 ? 11.064 17.487 2.833 1.00 91.94 249 LEU A O 1
ATOM 1907 N N . GLN A 1 250 ? 10.316 18.280 0.869 1.00 87.94 250 GLN A N 1
ATOM 1908 C CA . GLN A 1 250 ? 10.019 16.969 0.280 1.00 87.94 250 GLN A CA 1
ATOM 1909 C C . GLN A 1 250 ? 11.285 16.239 -0.214 1.00 87.94 250 GLN A C 1
ATOM 1911 O O . GLN A 1 250 ? 11.268 15.009 -0.330 1.00 87.94 250 GLN A O 1
ATOM 1916 N N . TYR A 1 251 ? 12.372 16.975 -0.483 1.00 86.44 251 TYR A N 1
ATOM 1917 C CA . TYR A 1 251 ? 13.567 16.499 -1.183 1.00 86.44 251 TYR A CA 1
ATOM 1918 C C . TYR A 1 251 ? 14.842 17.035 -0.506 1.00 86.44 251 TYR A C 1
ATOM 1920 O O . TYR A 1 251 ? 15.472 17.955 -1.015 1.00 86.44 251 TYR A O 1
ATOM 1928 N N . LEU A 1 252 ? 15.244 16.486 0.646 1.00 91.31 252 LEU A N 1
ATOM 1929 C CA . LEU A 1 252 ? 16.470 16.891 1.354 1.00 91.31 252 LEU A CA 1
ATOM 1930 C C . LEU A 1 252 ? 17.641 15.936 1.027 1.00 91.31 252 LEU A C 1
ATOM 1932 O O . LEU A 1 252 ? 17.857 14.970 1.769 1.00 91.31 252 LEU A O 1
ATOM 1936 N N . PRO A 1 253 ? 18.424 16.158 -0.048 1.00 91.62 253 PRO A N 1
ATOM 1937 C CA . PRO A 1 253 ? 19.533 15.285 -0.422 1.00 91.62 253 PRO A CA 1
ATOM 1938 C C . PRO A 1 253 ? 20.810 15.605 0.358 1.00 91.62 253 PRO A C 1
ATOM 1940 O O . PRO A 1 253 ? 21.727 16.259 -0.142 1.00 91.62 253 PRO A O 1
ATOM 1943 N N . ILE A 1 254 ? 20.916 15.103 1.589 1.00 92.88 254 ILE A N 1
ATOM 1944 C CA . ILE A 1 254 ? 22.067 15.394 2.462 1.00 92.88 254 ILE A CA 1
ATOM 1945 C C . ILE A 1 254 ? 23.397 15.033 1.782 1.00 92.88 254 ILE A C 1
ATOM 1947 O O . ILE A 1 254 ? 24.364 15.789 1.878 1.00 92.88 254 ILE A O 1
ATOM 1951 N N . LEU A 1 255 ? 23.452 13.909 1.057 1.00 92.19 255 LEU A N 1
ATOM 1952 C CA . LEU A 1 255 ? 24.667 13.509 0.348 1.00 92.19 255 LEU A CA 1
ATOM 1953 C C . LEU A 1 255 ? 25.081 14.535 -0.713 1.00 92.19 255 LEU A C 1
ATOM 1955 O O . LEU A 1 255 ? 26.266 14.836 -0.811 1.00 92.19 255 LEU A O 1
ATOM 1959 N N . CYS A 1 256 ? 24.135 15.094 -1.467 1.00 90.06 256 CYS A N 1
ATOM 1960 C CA . CYS A 1 256 ? 24.431 16.085 -2.503 1.00 90.06 256 CYS A CA 1
ATOM 1961 C C . CYS A 1 256 ? 24.940 17.404 -1.921 1.00 90.06 256 CYS A C 1
ATOM 1963 O O . CYS A 1 256 ? 25.806 18.041 -2.515 1.00 90.06 256 CYS A O 1
ATOM 1965 N N . TRP A 1 257 ? 24.436 17.792 -0.746 1.00 88.81 257 TRP A N 1
ATOM 1966 C CA . TRP A 1 257 ? 24.867 19.007 -0.053 1.00 88.81 257 TRP A CA 1
ATOM 1967 C C . TRP A 1 257 ? 26.265 18.891 0.556 1.00 88.81 257 TRP A C 1
ATOM 1969 O O . TRP A 1 257 ? 26.986 19.883 0.620 1.00 88.81 257 TRP A O 1
ATOM 1979 N N . ILE A 1 258 ? 26.652 17.696 1.013 1.00 91.25 258 ILE A N 1
ATOM 1980 C CA . ILE A 1 258 ? 27.977 17.457 1.607 1.00 91.25 258 ILE A CA 1
ATOM 1981 C C . ILE A 1 258 ? 29.017 17.126 0.528 1.00 91.25 258 ILE A C 1
ATOM 1983 O O . ILE A 1 258 ? 30.188 17.487 0.660 1.00 91.25 258 ILE A O 1
ATOM 1987 N N . ALA A 1 259 ? 28.620 16.415 -0.528 1.00 89.94 259 ALA A N 1
ATOM 1988 C CA . ALA A 1 259 ? 29.519 16.054 -1.611 1.00 89.94 259 ALA A CA 1
ATOM 1989 C C . ALA A 1 259 ? 29.866 17.283 -2.470 1.00 89.94 259 ALA A C 1
ATOM 1991 O O . ALA A 1 259 ? 28.993 18.100 -2.765 1.00 89.94 259 ALA A O 1
ATOM 1992 N N . PRO A 1 260 ? 31.120 17.414 -2.939 1.00 87.38 260 PRO A N 1
ATOM 1993 C CA . PRO A 1 260 ? 31.463 18.470 -3.881 1.00 87.38 260 PRO A CA 1
ATOM 1994 C C . PRO A 1 260 ? 30.690 18.272 -5.192 1.00 87.38 260 PRO A C 1
ATOM 1996 O O . PRO A 1 260 ? 30.421 17.138 -5.596 1.00 87.38 260 PRO A O 1
ATOM 1999 N N . ALA A 1 261 ? 30.379 19.364 -5.892 1.00 84.25 261 ALA A N 1
ATOM 2000 C CA . ALA A 1 261 ? 29.695 19.308 -7.189 1.00 84.25 261 ALA A CA 1
ATOM 2001 C C . ALA A 1 261 ? 30.467 18.463 -8.229 1.00 84.25 261 ALA A C 1
ATOM 2003 O O . ALA A 1 261 ? 29.867 17.808 -9.072 1.00 84.25 261 ALA A O 1
ATOM 2004 N N . SER A 1 262 ? 31.800 18.385 -8.117 1.00 84.19 262 SER A N 1
ATOM 2005 C CA . SER A 1 262 ? 32.646 17.544 -8.978 1.00 84.19 262 SER A CA 1
ATOM 2006 C C . SER A 1 262 ? 32.499 16.034 -8.740 1.00 84.19 262 SER A C 1
ATOM 2008 O O . SER A 1 262 ? 32.951 15.237 -9.562 1.00 84.19 262 SER A O 1
ATOM 2010 N N . ALA A 1 263 ? 31.882 15.604 -7.634 1.00 87.19 263 ALA A N 1
ATOM 2011 C CA . ALA A 1 263 ? 31.658 14.193 -7.333 1.00 87.19 263 ALA A CA 1
ATOM 2012 C C . ALA A 1 263 ? 30.370 13.684 -7.999 1.00 87.19 263 ALA A C 1
ATOM 2014 O O . ALA A 1 263 ? 29.396 13.359 -7.322 1.00 87.19 263 ALA A O 1
ATOM 2015 N N . THR A 1 264 ? 30.387 13.558 -9.329 1.00 84.75 264 THR A N 1
ATOM 2016 C CA . THR A 1 264 ? 29.213 13.209 -10.150 1.00 84.75 264 THR A CA 1
ATOM 2017 C C . THR A 1 264 ? 28.445 11.988 -9.639 1.00 84.75 264 THR A C 1
ATOM 2019 O O . THR A 1 264 ? 27.228 12.041 -9.526 1.00 84.75 264 THR A O 1
ATOM 2022 N N . ILE A 1 265 ? 29.129 10.901 -9.254 1.00 84.69 265 ILE A N 1
ATOM 2023 C CA . ILE A 1 265 ? 28.448 9.699 -8.738 1.00 84.69 265 ILE A CA 1
ATOM 2024 C C . ILE A 1 265 ? 27.714 10.002 -7.427 1.00 84.69 265 ILE A C 1
ATOM 2026 O O . ILE A 1 265 ? 26.586 9.556 -7.257 1.00 84.69 265 ILE A O 1
ATOM 2030 N N . ALA A 1 266 ? 28.324 10.762 -6.511 1.00 88.31 266 ALA A N 1
ATOM 2031 C CA . ALA A 1 266 ? 27.701 11.109 -5.235 1.00 88.31 266 ALA A CA 1
ATOM 2032 C C . ALA A 1 266 ? 26.470 12.009 -5.432 1.00 88.31 266 ALA A C 1
ATOM 2034 O O . ALA A 1 266 ? 25.454 11.784 -4.780 1.00 88.31 266 ALA A O 1
ATOM 2035 N N . GLN A 1 267 ? 26.538 12.957 -6.374 1.00 88.88 267 GLN A N 1
ATOM 2036 C CA . GLN A 1 267 ? 25.400 13.799 -6.762 1.00 88.88 267 GLN A CA 1
ATOM 2037 C C . GLN A 1 267 ? 24.271 12.959 -7.379 1.00 88.88 267 GLN A C 1
ATOM 2039 O O . GLN A 1 267 ? 23.121 13.038 -6.956 1.00 88.88 267 GLN A O 1
ATOM 2044 N N . GLN A 1 268 ? 24.607 12.069 -8.316 1.00 87.94 268 GLN A N 1
ATOM 2045 C CA . GLN A 1 268 ? 23.627 11.228 -9.001 1.00 87.94 268 GLN A CA 1
ATOM 2046 C C . GLN A 1 268 ? 22.941 10.218 -8.075 1.00 87.94 268 GLN A C 1
ATOM 2048 O O . GLN A 1 268 ? 21.741 10.018 -8.198 1.00 87.94 268 GLN A O 1
ATOM 2053 N N . VAL A 1 269 ? 23.664 9.559 -7.160 1.00 90.94 269 VAL A N 1
ATOM 2054 C CA . VAL A 1 269 ? 23.057 8.577 -6.234 1.00 90.94 269 VAL A CA 1
ATOM 2055 C C . VAL A 1 269 ? 22.398 9.239 -5.025 1.00 90.94 269 VAL A C 1
ATOM 2057 O O . VAL A 1 269 ? 21.507 8.643 -4.417 1.00 90.94 269 VAL A O 1
ATOM 2060 N N . GLY A 1 270 ? 22.842 10.448 -4.671 1.00 91.81 270 GLY A N 1
ATOM 2061 C CA . GLY A 1 270 ? 22.297 11.249 -3.581 1.00 91.81 270 GLY A CA 1
ATOM 2062 C C . GLY A 1 270 ? 20.928 11.834 -3.899 1.00 91.81 270 GLY A C 1
ATOM 2063 O O . GLY A 1 270 ? 20.122 11.955 -2.980 1.00 91.81 270 GLY A O 1
ATOM 2064 N N . SER A 1 271 ? 20.638 12.121 -5.175 1.00 90.88 271 SER A N 1
ATOM 2065 C CA . SER A 1 271 ? 19.330 12.631 -5.597 1.00 90.88 271 SER A CA 1
ATOM 2066 C C . SER A 1 271 ? 18.193 11.676 -5.206 1.00 90.88 271 SER A C 1
ATOM 2068 O O . SER A 1 271 ? 18.268 10.479 -5.503 1.00 90.88 271 SER A O 1
ATOM 2070 N N . PRO A 1 272 ? 17.123 12.175 -4.562 1.00 88.12 272 PRO A N 1
ATOM 2071 C CA . PRO A 1 272 ? 15.954 11.378 -4.217 1.00 88.12 272 PRO A CA 1
ATOM 2072 C C . PRO A 1 272 ? 15.028 11.122 -5.412 1.00 88.12 272 PRO A C 1
ATOM 2074 O O . PRO A 1 272 ? 14.206 10.212 -5.336 1.00 88.12 272 PRO A O 1
ATOM 2077 N N . VAL A 1 273 ? 15.138 11.896 -6.498 1.00 85.19 273 VAL A N 1
ATOM 2078 C CA . VAL A 1 273 ? 14.246 11.813 -7.668 1.00 85.19 273 VAL A CA 1
ATOM 2079 C C . VAL A 1 273 ? 14.934 11.106 -8.832 1.00 85.19 273 VAL A C 1
ATOM 2081 O O . VAL A 1 273 ? 14.452 10.079 -9.301 1.00 85.19 273 VAL A O 1
ATOM 2084 N N . TYR A 1 274 ? 16.092 11.599 -9.270 1.00 87.06 274 TYR A N 1
ATOM 2085 C CA . TYR A 1 274 ? 16.860 11.014 -10.373 1.00 87.06 274 TYR A CA 1
ATOM 2086 C C . TYR A 1 274 ? 17.840 9.923 -9.918 1.00 87.06 274 TYR A C 1
ATOM 2088 O O . TYR A 1 274 ? 18.321 9.131 -10.738 1.00 87.06 274 TYR A O 1
ATOM 2096 N N . GLY A 1 275 ? 18.104 9.843 -8.615 1.00 90.00 275 GLY A N 1
ATOM 2097 C CA . GLY A 1 275 ? 18.969 8.859 -7.981 1.00 90.00 275 GLY A CA 1
ATOM 2098 C C . GLY A 1 275 ? 18.251 7.878 -7.063 1.00 90.00 275 GLY A C 1
ATOM 2099 O O . GLY A 1 275 ? 17.027 7.800 -6.992 1.00 90.00 275 GLY A O 1
ATOM 2100 N N . THR A 1 276 ? 19.052 7.119 -6.322 1.00 90.75 276 THR A N 1
ATOM 2101 C CA . THR A 1 276 ? 18.592 6.175 -5.294 1.00 90.75 276 THR A CA 1
ATOM 2102 C C . THR A 1 276 ? 18.332 6.831 -3.933 1.00 90.75 276 THR A C 1
ATOM 2104 O O . THR A 1 276 ? 18.025 6.129 -2.974 1.00 90.75 276 THR A O 1
ATOM 2107 N N . GLY A 1 277 ? 18.497 8.150 -3.804 1.00 92.38 277 GLY A N 1
ATOM 2108 C CA . GLY A 1 277 ? 18.269 8.876 -2.556 1.00 92.38 277 GLY A CA 1
ATOM 2109 C C . GLY A 1 277 ? 19.208 8.480 -1.413 1.00 92.38 277 GLY A C 1
ATOM 2110 O O . GLY A 1 277 ? 18.775 8.416 -0.263 1.00 92.38 277 GLY A O 1
ATOM 2111 N N . VAL A 1 278 ? 20.484 8.184 -1.688 1.00 93.69 278 VAL A N 1
ATOM 2112 C CA . VAL A 1 278 ? 21.445 7.827 -0.626 1.00 93.69 278 VAL A CA 1
ATOM 2113 C C . VAL A 1 278 ? 21.574 8.991 0.359 1.00 93.69 278 VAL A C 1
ATOM 2115 O O . VAL A 1 278 ? 21.922 10.102 -0.034 1.00 93.69 278 VAL A O 1
ATOM 2118 N N . LEU A 1 279 ? 21.287 8.731 1.640 1.00 93.50 279 LEU A N 1
ATOM 2119 C CA . LEU A 1 279 ? 21.194 9.739 2.711 1.00 93.50 279 LEU A CA 1
ATOM 2120 C C . LEU A 1 279 ? 20.178 10.869 2.457 1.00 93.50 279 LEU A C 1
ATOM 2122 O O . LEU A 1 279 ? 20.228 11.895 3.131 1.00 93.50 279 LEU A O 1
ATOM 2126 N N . SER A 1 280 ? 19.246 10.698 1.521 1.00 93.38 280 SER A N 1
ATOM 2127 C CA . SER A 1 280 ? 18.149 11.646 1.352 1.00 93.38 280 SER A CA 1
ATOM 2128 C C . SER A 1 280 ? 17.124 11.505 2.472 1.00 93.38 280 SER A C 1
ATOM 2130 O O . SER A 1 280 ? 16.806 10.396 2.902 1.00 93.38 280 SER A O 1
ATOM 2132 N N . LEU A 1 281 ? 16.579 12.638 2.906 1.00 93.69 281 LEU A N 1
ATOM 2133 C CA . LEU A 1 281 ? 15.429 12.713 3.795 1.00 93.69 281 LEU A CA 1
ATOM 2134 C C . LEU A 1 281 ? 14.262 13.387 3.076 1.00 93.69 281 LEU A C 1
ATOM 2136 O O . LEU A 1 281 ? 14.436 14.273 2.244 1.00 93.69 281 LEU A O 1
ATOM 2140 N N . THR A 1 282 ? 13.056 13.006 3.458 1.00 92.94 282 THR A N 1
ATOM 2141 C CA . THR A 1 282 ? 11.844 13.787 3.210 1.00 92.94 282 THR A CA 1
ATOM 2142 C C . THR A 1 282 ? 11.203 14.128 4.544 1.00 92.94 282 THR A C 1
ATOM 2144 O O . THR A 1 282 ? 11.274 13.327 5.477 1.00 92.94 282 THR A O 1
ATOM 2147 N N . LEU A 1 283 ? 10.591 15.304 4.652 1.00 94.25 283 LEU A N 1
ATOM 2148 C CA . LEU A 1 283 ? 9.704 15.645 5.765 1.00 94.25 283 LEU A CA 1
ATOM 2149 C C . LEU A 1 283 ? 8.228 15.542 5.368 1.00 94.25 283 LEU A C 1
ATOM 2151 O O . LEU A 1 283 ? 7.357 15.920 6.145 1.00 94.25 283 LEU A O 1
ATOM 2155 N N . ASP A 1 284 ? 7.929 15.040 4.171 1.00 91.69 284 ASP A N 1
ATOM 2156 C CA . ASP A 1 284 ? 6.558 14.899 3.707 1.00 91.69 284 ASP A CA 1
ATOM 2157 C C . ASP A 1 284 ? 5.861 13.693 4.336 1.00 91.69 284 ASP A C 1
ATOM 2159 O O . ASP A 1 284 ? 6.085 12.537 3.962 1.00 91.69 284 ASP A O 1
ATOM 2163 N N . TRP A 1 285 ? 4.966 13.978 5.284 1.00 92.69 285 TRP A N 1
ATOM 2164 C CA . TRP A 1 285 ? 4.174 12.951 5.948 1.00 92.69 285 TRP A CA 1
ATOM 2165 C C . TRP A 1 285 ? 3.311 12.142 4.975 1.00 92.69 285 TRP A C 1
ATOM 2167 O O . TRP A 1 285 ? 3.083 10.961 5.222 1.00 92.69 285 TRP A O 1
ATOM 2177 N N . THR A 1 286 ? 2.886 12.722 3.847 1.00 87.88 286 THR A N 1
ATOM 2178 C CA . THR A 1 286 ? 2.081 11.999 2.850 1.00 87.88 286 THR A CA 1
ATOM 2179 C C . THR A 1 286 ? 2.861 10.866 2.176 1.00 87.88 286 THR A C 1
ATOM 2181 O O . THR A 1 286 ? 2.255 9.894 1.731 1.00 87.88 286 THR A O 1
ATOM 2184 N N . THR A 1 287 ? 4.199 10.941 2.173 1.00 86.31 287 THR A N 1
ATOM 2185 C CA . THR A 1 287 ? 5.079 9.866 1.686 1.00 86.31 287 THR A CA 1
ATOM 2186 C C . THR A 1 287 ? 5.534 8.930 2.819 1.00 86.31 287 THR A C 1
ATOM 2188 O O . THR A 1 287 ? 5.741 7.741 2.593 1.00 86.31 287 THR A O 1
ATOM 2191 N N . ILE A 1 288 ? 5.687 9.440 4.048 1.00 90.88 288 ILE A N 1
ATOM 2192 C CA . ILE A 1 288 ? 6.138 8.665 5.223 1.00 90.88 288 ILE A CA 1
ATOM 2193 C C . ILE A 1 288 ? 5.025 7.762 5.785 1.00 90.88 288 ILE A C 1
ATOM 2195 O O . ILE A 1 288 ? 5.242 6.571 6.021 1.00 90.88 288 ILE A O 1
ATOM 2199 N N . GLY A 1 289 ? 3.860 8.357 6.056 1.00 89.94 289 GLY A N 1
ATOM 2200 C CA . GLY A 1 289 ? 2.665 7.726 6.615 1.00 89.94 289 GLY A CA 1
ATOM 2201 C C . GLY A 1 289 ? 2.793 7.108 8.017 1.00 89.94 289 GLY A C 1
ATOM 2202 O O . GLY A 1 289 ? 3.874 6.845 8.556 1.00 89.94 289 GLY A O 1
ATOM 2203 N N . SER A 1 290 ? 1.640 6.776 8.602 1.00 91.50 290 SER A N 1
ATOM 2204 C CA . SER A 1 290 ? 1.532 6.064 9.886 1.00 91.50 290 SER A CA 1
ATOM 2205 C C . SER A 1 290 ? 2.139 4.652 9.897 1.00 91.50 290 SER A C 1
ATOM 2207 O O . SER A 1 290 ? 2.369 4.091 10.974 1.00 91.50 290 SER A O 1
ATOM 2209 N N . GLY A 1 291 ? 2.465 4.082 8.729 1.00 89.56 291 GLY A N 1
ATOM 2210 C CA . GLY A 1 291 ? 3.199 2.816 8.584 1.00 89.56 291 GLY A CA 1
ATOM 2211 C C . GLY A 1 291 ? 4.479 2.780 9.426 1.00 89.56 291 GLY A C 1
ATOM 2212 O O . GLY A 1 291 ? 4.707 1.843 10.192 1.00 89.56 291 GLY A O 1
ATOM 2213 N N . SER A 1 292 ? 5.239 3.877 9.392 1.00 93.19 292 SER A N 1
ATOM 2214 C CA . SER A 1 292 ? 6.497 4.065 10.134 1.00 93.19 292 SER A CA 1
ATOM 2215 C C . SER A 1 292 ? 6.328 4.081 11.663 1.00 93.19 292 SER A C 1
ATOM 2217 O O . SER A 1 292 ? 7.293 3.968 12.414 1.00 93.19 292 SER A O 1
ATOM 2219 N N . MET A 1 293 ? 5.095 4.231 12.151 1.00 94.75 293 MET A N 1
ATOM 2220 C CA . MET A 1 293 ? 4.745 4.215 13.573 1.00 94.75 293 MET A CA 1
ATOM 2221 C C . MET A 1 293 ? 3.863 3.017 13.950 1.00 94.75 293 MET A C 1
ATOM 2223 O O . MET A 1 293 ? 3.416 2.955 15.094 1.00 94.75 293 MET A O 1
ATOM 2227 N N . SER A 1 294 ? 3.580 2.090 13.031 1.00 91.56 294 SER A N 1
ATOM 2228 C CA . SER A 1 294 ? 2.667 0.960 13.268 1.00 91.56 294 SER A CA 1
ATOM 2229 C C . SER A 1 294 ? 3.333 -0.406 13.177 1.00 91.56 294 SER A C 1
ATOM 2231 O O . SER A 1 294 ? 3.003 -1.284 13.976 1.00 91.56 294 SER A O 1
ATOM 2233 N N . ILE A 1 295 ? 4.283 -0.579 12.256 1.00 93.19 295 ILE A N 1
ATOM 2234 C CA . ILE A 1 295 ? 4.969 -1.859 12.063 1.00 93.19 295 ILE A CA 1
ATOM 2235 C C . ILE A 1 295 ? 6.014 -2.126 13.161 1.00 93.19 295 ILE A C 1
ATOM 2237 O O . ILE A 1 295 ? 6.629 -1.183 13.660 1.00 93.19 295 ILE A O 1
ATOM 2241 N N . PRO A 1 296 ? 6.285 -3.395 13.517 1.00 93.62 296 PRO A N 1
ATOM 2242 C CA . PRO A 1 296 ? 7.348 -3.736 14.453 1.00 93.62 296 PRO A CA 1
ATOM 2243 C C . PRO A 1 296 ? 8.713 -3.239 13.967 1.00 93.62 296 PRO A C 1
ATOM 2245 O O . PRO A 1 296 ? 9.011 -3.240 12.768 1.00 93.62 296 PRO A O 1
ATOM 2248 N N . PHE A 1 297 ? 9.601 -2.892 14.903 1.00 94.81 297 PHE A N 1
ATOM 2249 C CA . PHE A 1 297 ? 10.931 -2.393 14.544 1.00 94.81 297 PHE A CA 1
ATOM 2250 C C . PHE A 1 297 ? 11.740 -3.399 13.714 1.00 94.81 297 PHE A C 1
ATOM 2252 O O . PHE A 1 297 ? 12.452 -2.999 12.795 1.00 94.81 297 PHE A O 1
ATOM 2259 N N . TRP A 1 298 ? 11.621 -4.701 13.996 1.00 94.69 298 TRP A N 1
ATOM 2260 C CA . TRP A 1 298 ? 12.313 -5.721 13.210 1.00 94.69 298 TRP A CA 1
ATOM 2261 C C . TRP A 1 298 ? 11.859 -5.697 11.739 1.00 94.69 298 TRP A C 1
ATOM 2263 O O . TRP A 1 298 ? 12.689 -5.853 10.845 1.00 94.69 298 TRP A O 1
ATOM 2273 N N . SER A 1 299 ? 10.579 -5.429 11.458 1.00 95.50 299 SER A N 1
ATOM 2274 C CA . SER A 1 299 ? 10.048 -5.348 10.091 1.00 95.50 299 SER A CA 1
ATOM 2275 C C . SER A 1 299 ? 10.586 -4.117 9.364 1.00 95.50 299 SER A C 1
ATOM 2277 O O . SER A 1 299 ? 11.033 -4.219 8.221 1.00 95.50 299 SER A O 1
ATOM 2279 N N . ALA A 1 300 ? 10.623 -2.969 10.048 1.00 95.94 300 ALA A N 1
ATOM 2280 C CA . ALA A 1 300 ? 11.247 -1.751 9.531 1.00 95.94 300 ALA A CA 1
ATOM 2281 C C . ALA A 1 300 ? 12.749 -1.949 9.252 1.00 95.94 300 ALA A C 1
ATOM 2283 O O . ALA A 1 300 ? 13.251 -1.522 8.214 1.00 95.94 300 ALA A O 1
ATOM 2284 N N . ALA A 1 301 ? 13.460 -2.647 10.142 1.00 96.56 301 ALA A N 1
ATOM 2285 C CA . ALA A 1 301 ? 14.882 -2.931 9.987 1.00 96.56 301 ALA A CA 1
ATOM 2286 C C . ALA A 1 301 ? 15.176 -3.853 8.792 1.00 96.56 301 ALA A C 1
ATOM 2288 O O . ALA A 1 301 ? 16.110 -3.576 8.047 1.00 96.56 301 ALA A O 1
ATOM 2289 N N . ASN A 1 302 ? 14.375 -4.903 8.562 1.00 96.69 302 ASN A N 1
ATOM 2290 C CA . ASN A 1 302 ? 14.542 -5.775 7.388 1.00 96.69 302 ASN A CA 1
ATOM 2291 C C . ASN A 1 302 ? 14.383 -4.983 6.076 1.00 96.69 302 ASN A C 1
ATOM 2293 O O . ASN A 1 302 ? 15.232 -5.088 5.193 1.00 96.69 302 ASN A O 1
ATOM 2297 N N . GLN A 1 303 ? 13.347 -4.143 5.967 1.00 95.69 303 GLN A N 1
ATOM 2298 C CA . GLN A 1 303 ? 13.163 -3.289 4.786 1.00 95.69 303 GLN A CA 1
ATOM 2299 C C . GLN A 1 303 ? 14.330 -2.314 4.604 1.00 95.69 303 GLN A C 1
ATOM 2301 O O . GLN A 1 303 ? 14.868 -2.190 3.508 1.00 95.69 303 GLN A O 1
ATOM 2306 N N . PHE A 1 304 ? 14.777 -1.665 5.683 1.00 96.56 304 PHE A N 1
ATOM 2307 C CA . PHE A 1 304 ? 15.904 -0.739 5.607 1.00 96.56 304 PHE A CA 1
ATOM 2308 C C . PHE A 1 304 ? 17.202 -1.430 5.178 1.00 96.56 304 PHE A C 1
ATOM 2310 O O . PHE A 1 304 ? 17.920 -0.901 4.336 1.00 96.56 304 PHE A O 1
ATOM 2317 N N . VAL A 1 305 ? 17.476 -2.642 5.672 1.00 97.12 305 VAL A N 1
ATOM 2318 C CA . VAL A 1 305 ? 18.610 -3.457 5.207 1.00 97.12 305 VAL A CA 1
ATOM 2319 C C . VAL A 1 305 ? 18.494 -3.769 3.714 1.00 97.12 305 VAL A C 1
ATOM 2321 O O . VAL A 1 305 ? 19.500 -3.688 3.009 1.00 97.12 305 VAL A O 1
ATOM 2324 N N . SER A 1 306 ? 17.290 -4.062 3.211 1.00 96.50 306 SER A N 1
ATOM 2325 C CA . SER A 1 306 ? 17.066 -4.235 1.771 1.00 96.50 306 SER A CA 1
ATOM 2326 C C . SER A 1 306 ? 17.464 -2.985 0.988 1.00 96.50 306 SER A C 1
ATOM 2328 O O . SER A 1 306 ? 18.275 -3.065 0.063 1.00 96.50 306 SER A O 1
ATOM 2330 N N . TYR A 1 307 ? 16.984 -1.813 1.410 1.00 95.75 307 TYR A N 1
ATOM 2331 C CA . TYR A 1 307 ? 17.330 -0.548 0.770 1.00 95.75 307 TYR A CA 1
ATOM 2332 C C . TYR A 1 307 ? 18.836 -0.254 0.836 1.00 95.75 307 TYR A C 1
ATOM 2334 O O . TYR A 1 307 ? 19.432 0.122 -0.172 1.00 95.75 307 TYR A O 1
ATOM 2342 N N . LEU A 1 308 ? 19.499 -0.503 1.970 1.00 96.31 308 LEU A N 1
ATOM 2343 C CA . LEU A 1 308 ? 20.954 -0.349 2.080 1.00 96.31 308 LEU A CA 1
ATOM 2344 C C . LEU A 1 308 ? 21.702 -1.225 1.064 1.00 96.31 308 LEU A C 1
ATOM 2346 O O . LEU A 1 308 ? 22.620 -0.758 0.391 1.00 96.31 308 LEU A O 1
ATOM 2350 N N . ILE A 1 309 ? 21.302 -2.489 0.929 1.00 96.62 309 ILE A N 1
ATOM 2351 C CA . ILE A 1 309 ? 21.953 -3.433 0.019 1.00 96.62 309 ILE A CA 1
ATOM 2352 C C . ILE A 1 309 ? 21.676 -3.056 -1.436 1.00 96.62 309 ILE A C 1
ATOM 2354 O O . ILE A 1 309 ? 22.612 -2.907 -2.219 1.00 96.62 309 ILE A O 1
ATOM 2358 N N . PHE A 1 310 ? 20.415 -2.891 -1.826 1.00 95.62 310 PHE A N 1
ATOM 2359 C CA . PHE A 1 310 ? 20.066 -2.743 -3.237 1.00 95.62 310 PHE A CA 1
ATOM 2360 C C . PHE A 1 310 ? 20.172 -1.302 -3.737 1.00 95.62 310 PHE A C 1
ATOM 2362 O O . PHE A 1 310 ? 20.702 -1.070 -4.828 1.00 95.62 310 PHE A O 1
ATOM 2369 N N . MET A 1 311 ? 19.729 -0.328 -2.942 1.00 93.38 311 MET A N 1
ATOM 2370 C CA . MET A 1 311 ? 19.748 1.083 -3.325 1.00 93.38 311 MET A CA 1
ATOM 2371 C C . MET A 1 311 ? 21.091 1.742 -3.024 1.00 93.38 311 MET A C 1
ATOM 2373 O O . MET A 1 311 ? 21.601 2.460 -3.874 1.00 93.38 311 MET A O 1
ATOM 2377 N N . TRP A 1 312 ? 21.680 1.523 -1.843 1.00 93.31 312 TRP A N 1
ATOM 2378 C CA . TRP A 1 312 ? 22.871 2.283 -1.425 1.00 93.31 312 TRP A CA 1
ATOM 2379 C C . TRP A 1 312 ? 24.196 1.601 -1.771 1.00 93.31 312 TRP A C 1
ATOM 2381 O O . TRP A 1 312 ? 25.223 2.274 -1.842 1.00 93.31 312 TRP A O 1
ATOM 2391 N N . LEU A 1 313 ? 24.188 0.288 -2.011 1.00 95.31 313 LEU A N 1
ATOM 2392 C CA . LEU A 1 313 ? 25.392 -0.471 -2.347 1.00 95.31 313 LEU A CA 1
ATOM 2393 C C . LEU A 1 313 ? 25.364 -0.989 -3.788 1.00 95.31 313 LEU A C 1
ATOM 2395 O O . LEU A 1 313 ? 26.177 -0.576 -4.612 1.00 95.31 313 LEU A O 1
ATOM 2399 N N . ILE A 1 314 ? 24.432 -1.883 -4.113 1.00 95.19 314 ILE A N 1
ATOM 2400 C CA . ILE A 1 314 ? 24.417 -2.595 -5.394 1.00 95.19 314 ILE A CA 1
ATOM 2401 C C . ILE A 1 314 ? 24.160 -1.646 -6.568 1.00 95.19 314 ILE A C 1
ATOM 2403 O O . ILE A 1 314 ? 24.877 -1.720 -7.564 1.00 95.19 314 ILE A O 1
ATOM 2407 N N . THR A 1 315 ? 23.186 -0.736 -6.474 1.00 92.75 315 THR A N 1
ATOM 2408 C CA . THR A 1 315 ? 22.886 0.185 -7.583 1.00 92.75 315 THR A CA 1
ATOM 2409 C C . THR A 1 315 ? 24.063 1.126 -7.898 1.00 92.75 315 THR A C 1
ATOM 2411 O O . THR A 1 315 ? 24.450 1.192 -9.066 1.00 92.75 315 THR A O 1
ATOM 2414 N N . PRO A 1 316 ? 24.723 1.781 -6.921 1.00 91.06 316 PRO A N 1
ATOM 2415 C CA . PRO A 1 316 ? 25.933 2.565 -7.180 1.00 91.06 316 PRO A CA 1
ATOM 2416 C C . PRO A 1 316 ? 27.098 1.741 -7.743 1.00 91.06 316 PRO A C 1
ATOM 2418 O O . PRO A 1 316 ? 27.790 2.198 -8.656 1.00 91.06 316 PRO A O 1
ATOM 2421 N N . LEU A 1 317 ? 27.312 0.516 -7.246 1.00 92.94 317 LEU A N 1
ATOM 2422 C CA . LEU A 1 317 ? 28.338 -0.387 -7.784 1.00 92.94 317 LEU A CA 1
ATOM 2423 C C . LEU A 1 317 ? 28.044 -0.788 -9.232 1.00 92.94 317 LEU A C 1
ATOM 2425 O O . LEU A 1 317 ? 28.961 -0.827 -10.051 1.00 92.94 317 LEU A O 1
ATOM 2429 N N . ASN A 1 318 ? 26.773 -1.026 -9.552 1.00 91.44 318 ASN A N 1
ATOM 2430 C CA . ASN A 1 318 ? 26.316 -1.299 -10.905 1.00 91.44 318 ASN A CA 1
ATOM 2431 C C . ASN A 1 318 ? 26.557 -0.101 -11.829 1.00 91.44 318 ASN A C 1
ATOM 2433 O O . ASN A 1 318 ? 27.164 -0.266 -12.880 1.00 91.44 318 ASN A O 1
ATOM 2437 N N . VAL A 1 319 ? 26.172 1.109 -11.416 1.00 89.12 319 VAL A N 1
ATOM 2438 C CA . VAL A 1 319 ? 26.412 2.338 -12.195 1.00 89.12 319 VAL A CA 1
ATOM 2439 C C . VAL A 1 319 ? 27.906 2.523 -12.472 1.00 89.12 319 VAL A C 1
ATOM 2441 O O . VAL A 1 319 ? 28.299 2.790 -13.605 1.00 89.12 319 VAL A O 1
ATOM 2444 N N . LYS A 1 320 ? 28.760 2.316 -11.462 1.00 88.44 320 LYS A N 1
ATOM 2445 C CA . LYS A 1 320 ? 30.218 2.434 -11.604 1.00 88.44 320 LYS A CA 1
ATOM 2446 C C . LYS A 1 320 ? 30.822 1.340 -12.491 1.00 88.44 320 LYS A C 1
ATOM 2448 O O . LYS A 1 320 ? 31.757 1.612 -13.239 1.00 88.44 320 LYS A O 1
ATOM 2453 N N . GLY A 1 321 ? 30.335 0.107 -12.371 1.00 89.06 321 GLY A N 1
ATOM 2454 C CA . GLY A 1 321 ? 30.837 -1.053 -13.110 1.00 89.06 321 GLY A CA 1
ATOM 2455 C C . GLY A 1 321 ? 30.187 -1.268 -14.476 1.00 89.06 321 GLY A C 1
ATOM 2456 O O . GLY A 1 321 ? 30.637 -2.143 -15.207 1.00 89.06 321 GLY A O 1
ATOM 2457 N N . ASN A 1 322 ? 29.135 -0.511 -14.798 1.00 88.62 322 ASN A N 1
ATOM 2458 C CA . ASN A 1 322 ? 28.265 -0.687 -15.959 1.00 88.62 322 ASN A CA 1
ATOM 2459 C C . ASN A 1 322 ? 27.881 -2.160 -16.205 1.00 88.62 322 ASN A C 1
ATOM 2461 O O . ASN A 1 322 ? 28.100 -2.689 -17.294 1.00 88.62 322 ASN A O 1
ATOM 2465 N N . TRP A 1 323 ? 27.332 -2.847 -15.194 1.00 90.94 323 TRP A N 1
ATOM 2466 C CA . TRP A 1 323 ? 27.127 -4.308 -15.250 1.00 90.94 323 TRP A CA 1
ATOM 2467 C C . TRP A 1 323 ? 26.194 -4.759 -16.379 1.00 90.94 323 TRP A C 1
ATOM 2469 O O . TRP A 1 323 ? 26.259 -5.908 -16.808 1.00 90.94 323 TRP A O 1
ATOM 2479 N N . PHE A 1 324 ? 25.345 -3.857 -16.875 1.00 89.00 324 PHE A N 1
ATOM 2480 C CA . PHE A 1 324 ? 24.421 -4.121 -17.975 1.00 89.00 324 PHE A CA 1
ATOM 2481 C C . PHE A 1 324 ? 24.899 -3.584 -19.329 1.00 89.00 324 PHE A C 1
ATOM 2483 O O . PHE A 1 324 ? 24.117 -3.598 -20.273 1.00 89.00 324 PHE A O 1
ATOM 2490 N N . ASN A 1 325 ? 26.149 -3.118 -19.457 1.00 88.31 325 ASN A N 1
ATOM 2491 C CA . ASN A 1 325 ? 26.698 -2.551 -20.698 1.00 88.31 325 ASN A CA 1
ATOM 2492 C C . ASN A 1 325 ? 25.780 -1.494 -21.330 1.00 88.31 325 ASN A C 1
ATOM 2494 O O . ASN A 1 325 ? 25.577 -1.459 -22.545 1.00 88.31 325 ASN A O 1
ATOM 2498 N N . GLN A 1 326 ? 25.188 -0.653 -20.487 1.00 86.12 326 GLN A N 1
ATOM 2499 C CA . GLN A 1 326 ? 24.289 0.398 -20.927 1.00 86.12 326 GLN A CA 1
ATOM 2500 C C . GLN A 1 326 ? 25.092 1.470 -21.674 1.00 86.12 326 GLN A C 1
ATOM 2502 O O . GLN A 1 326 ? 26.189 1.833 -21.222 1.00 86.12 326 GLN A O 1
ATOM 2507 N N . PRO A 1 327 ? 24.579 1.992 -22.805 1.00 83.00 327 PRO A N 1
ATOM 2508 C CA . PRO A 1 327 ? 25.139 3.191 -23.413 1.00 83.00 327 PRO A CA 1
ATOM 2509 C C . PRO A 1 327 ? 25.148 4.321 -22.378 1.00 83.00 327 PRO A C 1
ATOM 2511 O O . PRO A 1 327 ? 24.233 4.432 -21.557 1.00 83.00 327 PRO A O 1
ATOM 2514 N N . LYS A 1 328 ? 26.225 5.119 -22.383 1.00 70.56 328 LYS A N 1
ATOM 2515 C CA . LYS A 1 328 ? 26.419 6.193 -21.399 1.00 70.56 328 LYS A CA 1
ATOM 2516 C C . LYS A 1 328 ? 25.177 7.094 -21.371 1.00 70.56 328 LYS A C 1
ATOM 2518 O O . LYS A 1 328 ? 24.638 7.404 -22.434 1.00 70.56 328 LYS A O 1
ATOM 2523 N N . PRO A 1 329 ? 24.697 7.440 -20.169 1.00 61.81 329 PRO A N 1
ATOM 2524 C CA . PRO A 1 329 ? 23.289 7.735 -19.963 1.00 61.81 329 PRO A CA 1
ATOM 2525 C C . PRO A 1 329 ? 22.856 9.036 -20.640 1.00 61.81 329 PRO A C 1
ATOM 2527 O O . PRO A 1 329 ? 23.543 10.047 -20.543 1.00 61.81 329 PRO A O 1
ATOM 2530 N N . SER A 1 330 ? 21.657 9.015 -21.230 1.00 61.62 330 SER A N 1
ATOM 2531 C CA . SER A 1 330 ? 20.786 10.194 -21.344 1.00 61.62 330 SER A CA 1
ATOM 2532 C C . SER A 1 330 ? 19.585 10.118 -20.378 1.00 61.62 330 SER A C 1
ATOM 2534 O O . SER A 1 330 ? 18.687 10.957 -20.458 1.00 61.62 330 SER A O 1
ATOM 2536 N N . ILE A 1 331 ? 19.506 9.080 -19.528 1.00 72.94 331 ILE A N 1
ATOM 2537 C CA . ILE A 1 331 ? 18.407 8.838 -18.577 1.00 72.94 331 ILE A CA 1
ATOM 2538 C C . ILE A 1 331 ? 18.932 8.699 -17.143 1.00 72.94 331 ILE A C 1
ATOM 2540 O O . ILE A 1 331 ? 20.045 8.223 -16.923 1.00 72.94 331 ILE A O 1
ATOM 2544 N N . SER A 1 332 ? 18.115 9.102 -16.172 1.00 84.81 332 SER A N 1
ATOM 2545 C CA . SER A 1 332 ? 18.432 9.063 -14.742 1.00 84.81 332 SER A CA 1
ATOM 2546 C C . SER A 1 332 ? 18.598 7.633 -14.202 1.00 84.81 332 SER A C 1
ATOM 2548 O O . SER A 1 332 ? 17.988 6.686 -14.707 1.00 84.81 332 SER A O 1
ATOM 2550 N N . ILE A 1 333 ? 19.403 7.470 -13.140 1.00 89.69 333 ILE A N 1
ATOM 2551 C CA . ILE A 1 333 ? 19.620 6.177 -12.459 1.00 89.69 333 ILE A CA 1
ATOM 2552 C C . ILE A 1 333 ? 18.282 5.604 -11.983 1.00 89.69 333 ILE A C 1
ATOM 2554 O O . ILE A 1 333 ? 18.006 4.416 -12.173 1.00 89.69 333 ILE A O 1
ATOM 2558 N N . ASN A 1 334 ? 17.447 6.459 -11.397 1.00 89.56 334 ASN A N 1
ATOM 2559 C CA . ASN A 1 334 ? 16.073 6.180 -11.023 1.00 89.56 334 ASN A CA 1
ATOM 2560 C C . ASN A 1 334 ? 15.136 6.662 -12.138 1.00 89.56 334 ASN A C 1
ATOM 2562 O O . ASN A 1 334 ? 14.894 7.858 -12.301 1.00 89.56 334 ASN A O 1
ATOM 2566 N N . SER A 1 335 ? 14.658 5.730 -12.963 1.00 84.69 335 SER A N 1
ATOM 2567 C CA . SER A 1 335 ? 13.719 6.017 -14.045 1.00 84.69 335 SER A CA 1
ATOM 2568 C C . SER A 1 335 ? 12.892 4.783 -14.374 1.00 84.69 335 SER A C 1
ATOM 2570 O O . SER A 1 335 ? 13.419 3.676 -14.421 1.00 84.69 335 SER A O 1
ATOM 2572 N N . SER A 1 336 ? 11.610 4.976 -14.672 1.00 80.19 336 SER A N 1
ATOM 2573 C CA . SER A 1 336 ? 10.749 3.941 -15.256 1.00 80.19 336 SER A CA 1
ATOM 2574 C C . SER A 1 336 ? 10.812 3.910 -16.794 1.00 80.19 336 SER A C 1
ATOM 2576 O O . SER A 1 336 ? 10.133 3.100 -17.425 1.00 80.19 336 SER A O 1
ATOM 2578 N N . LYS A 1 337 ? 11.614 4.788 -17.418 1.00 79.25 337 LYS A N 1
ATOM 2579 C CA . LYS A 1 337 ? 11.758 4.889 -18.879 1.00 79.25 337 LYS A CA 1
ATOM 2580 C C . LYS A 1 337 ? 12.695 3.810 -19.432 1.00 79.25 337 LYS A C 1
ATOM 2582 O O . LYS A 1 337 ? 13.662 3.414 -18.785 1.00 79.25 337 LYS A O 1
ATOM 2587 N N . LEU A 1 338 ? 12.424 3.387 -20.667 1.00 82.19 338 LEU A N 1
ATOM 2588 C CA . LEU A 1 338 ? 13.265 2.469 -21.438 1.00 82.19 338 LEU A CA 1
ATOM 2589 C C . LEU A 1 338 ? 14.244 3.237 -22.326 1.00 82.19 338 LEU A C 1
ATOM 2591 O O . LEU A 1 338 ? 13.938 4.339 -22.781 1.00 82.19 338 LEU A O 1
ATOM 2595 N N . MET A 1 339 ? 15.393 2.635 -22.619 1.00 85.81 339 MET A N 1
ATOM 2596 C CA . MET A 1 339 ? 16.466 3.225 -23.419 1.00 85.81 339 MET A CA 1
ATOM 2597 C C . MET A 1 339 ? 16.846 2.318 -24.591 1.00 85.81 339 MET A C 1
ATOM 2599 O O . MET A 1 339 ? 16.875 1.101 -24.445 1.00 85.81 339 MET A O 1
ATOM 2603 N N . ASN A 1 340 ? 17.132 2.892 -25.758 1.00 86.62 340 ASN A N 1
ATOM 2604 C CA . ASN A 1 340 ? 17.597 2.132 -26.920 1.00 86.62 340 ASN A CA 1
ATOM 2605 C C . ASN A 1 340 ? 19.123 1.927 -26.924 1.00 86.62 340 ASN A C 1
ATOM 2607 O O . ASN A 1 340 ? 19.848 2.454 -26.080 1.00 86.62 340 ASN A O 1
ATOM 2611 N N . ASN A 1 341 ? 19.615 1.207 -27.930 1.00 86.25 341 ASN A N 1
ATOM 2612 C CA . ASN A 1 341 ? 21.039 0.965 -28.186 1.00 86.25 341 ASN A CA 1
ATOM 2613 C C . ASN A 1 341 ? 21.918 2.225 -28.372 1.00 86.25 341 ASN A C 1
ATOM 2615 O O . ASN A 1 341 ? 23.137 2.124 -28.249 1.00 86.25 341 ASN A O 1
ATOM 2619 N N . VAL A 1 342 ? 21.336 3.407 -28.612 1.00 85.88 342 VAL A N 1
ATOM 2620 C CA . VAL A 1 342 ? 22.057 4.697 -28.724 1.00 85.88 342 VAL A CA 1
ATOM 2621 C C . VAL A 1 342 ? 21.974 5.522 -27.431 1.00 85.88 342 VAL A C 1
ATOM 2623 O O . VAL A 1 342 ? 22.491 6.632 -27.355 1.00 85.88 342 VAL A O 1
ATOM 2626 N N . GLY A 1 343 ? 21.326 5.006 -26.389 1.00 81.12 343 GLY A N 1
ATOM 2627 C CA . GLY A 1 343 ? 21.219 5.703 -25.112 1.00 81.12 343 GLY A CA 1
ATOM 2628 C C . GLY A 1 343 ? 20.076 6.709 -25.024 1.00 81.12 343 GLY A C 1
ATOM 2629 O O . GLY A 1 343 ? 20.003 7.451 -24.052 1.00 81.12 343 GLY A O 1
ATOM 2630 N N . LYS A 1 344 ? 19.167 6.738 -26.006 1.00 83.88 344 LYS A N 1
ATOM 2631 C CA . LYS A 1 344 ? 18.001 7.629 -26.006 1.00 83.88 344 LYS A CA 1
ATOM 2632 C C . LYS A 1 344 ? 16.786 6.934 -25.412 1.00 83.88 344 LYS A C 1
ATOM 2634 O O . LYS A 1 344 ? 16.542 5.756 -25.679 1.00 83.88 344 LYS A O 1
ATOM 2639 N N . ALA A 1 345 ? 15.985 7.690 -24.663 1.00 80.19 345 ALA A N 1
ATOM 2640 C CA . ALA A 1 345 ? 14.709 7.203 -24.159 1.00 80.19 345 ALA A CA 1
ATOM 2641 C C . ALA A 1 345 ? 13.799 6.779 -25.325 1.00 80.19 345 ALA A C 1
ATOM 2643 O O . ALA A 1 345 ? 13.515 7.573 -26.229 1.00 80.19 345 ALA A O 1
ATOM 2644 N N . ILE A 1 346 ? 13.330 5.532 -25.298 1.00 76.81 346 ILE A N 1
ATOM 2645 C CA . ILE A 1 346 ? 12.364 5.005 -26.255 1.00 76.81 346 ILE A CA 1
ATOM 2646 C C . ILE A 1 346 ? 11.015 4.847 -25.567 1.00 76.81 346 ILE A C 1
ATOM 2648 O O . ILE A 1 346 ? 10.873 4.200 -24.532 1.00 76.81 346 ILE A O 1
ATOM 2652 N N . GLY A 1 347 ? 10.019 5.516 -26.138 1.00 68.38 347 GLY A N 1
ATOM 2653 C CA . GLY A 1 347 ? 8.657 5.467 -25.643 1.00 68.38 347 GLY A CA 1
ATOM 2654 C C . GLY A 1 347 ? 7.952 4.206 -26.109 1.00 68.38 347 GLY A C 1
ATOM 2655 O O . GLY A 1 347 ? 8.107 3.770 -27.251 1.00 68.38 347 GLY A O 1
ATOM 2656 N N . ALA A 1 348 ? 7.094 3.701 -25.239 1.00 61.75 348 ALA A N 1
ATOM 2657 C CA . ALA A 1 348 ? 6.188 2.607 -25.505 1.00 61.75 348 ALA A CA 1
ATOM 2658 C C . ALA A 1 348 ? 5.384 2.779 -26.815 1.00 61.75 348 ALA A C 1
ATOM 2660 O O . ALA A 1 348 ? 5.379 1.904 -27.679 1.00 61.75 348 ALA A O 1
ATOM 2661 N N . ALA A 1 349 ? 4.837 3.977 -27.041 1.00 62.19 349 ALA A N 1
ATOM 2662 C CA . ALA A 1 349 ? 4.094 4.329 -28.255 1.00 62.19 349 ALA A CA 1
ATOM 2663 C C . ALA A 1 349 ? 4.908 4.235 -29.567 1.00 62.19 349 ALA A C 1
ATOM 2665 O O . ALA A 1 349 ? 4.331 4.162 -30.651 1.00 62.19 349 ALA A O 1
ATOM 2666 N N . LYS A 1 350 ? 6.250 4.241 -29.505 1.00 69.75 350 LYS A N 1
ATOM 2667 C CA . LYS A 1 350 ? 7.102 4.030 -30.686 1.00 69.75 350 LYS A CA 1
ATOM 2668 C C . LYS A 1 350 ? 7.324 2.550 -30.993 1.00 69.75 350 LYS A C 1
ATOM 2670 O O . LYS A 1 350 ? 7.593 2.232 -32.144 1.00 69.75 350 LYS A O 1
ATOM 2675 N N . LEU A 1 351 ? 7.169 1.647 -30.034 1.00 69.50 351 LEU A N 1
ATOM 2676 C CA . LEU A 1 351 ? 7.415 0.216 -30.239 1.00 69.50 351 LEU A CA 1
ATOM 2677 C C . LEU A 1 351 ? 6.173 -0.561 -30.677 1.00 69.50 351 LEU A C 1
ATOM 2679 O O . LEU A 1 351 ? 6.317 -1.689 -31.126 1.00 69.50 351 LEU A O 1
ATOM 2683 N N . VAL A 1 352 ? 4.981 0.026 -30.579 1.00 66.50 352 VAL A N 1
ATOM 2684 C CA . VAL A 1 352 ? 3.712 -0.632 -30.916 1.00 66.50 352 VAL A CA 1
ATOM 2685 C C . VAL A 1 352 ? 3.018 0.090 -32.057 1.00 66.50 352 VAL A C 1
ATOM 2687 O O . VAL A 1 352 ? 3.035 1.321 -32.138 1.00 66.50 352 VAL A O 1
ATOM 2690 N N . ASP A 1 353 ? 2.434 -0.692 -32.956 1.00 67.19 353 ASP A N 1
ATOM 2691 C CA . ASP A 1 353 ? 1.518 -0.185 -33.962 1.00 67.19 353 ASP A CA 1
ATOM 2692 C C . ASP A 1 353 ? 0.138 -0.003 -33.322 1.00 67.19 353 ASP A C 1
ATOM 2694 O O . ASP A 1 353 ? -0.420 -0.942 -32.754 1.00 67.19 353 ASP A O 1
ATOM 2698 N N . LYS A 1 354 ? -0.401 1.216 -33.401 1.00 65.44 354 LYS A N 1
ATOM 2699 C CA . LYS A 1 354 ? -1.695 1.566 -32.80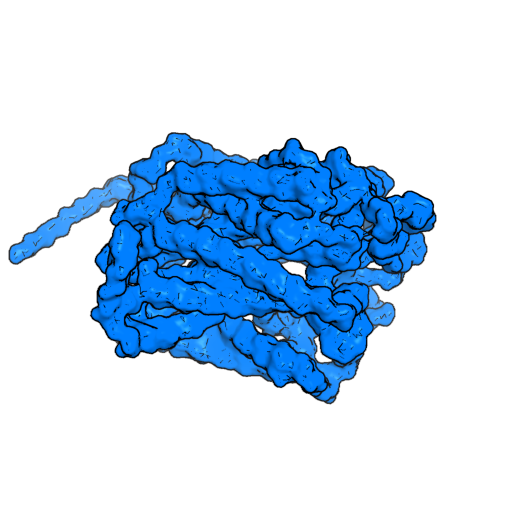2 1.00 65.44 354 LYS A CA 1
ATOM 2700 C C . LYS A 1 354 ? -2.874 0.823 -33.440 1.00 65.44 354 LYS A C 1
ATOM 2702 O O . LYS A 1 354 ? -3.887 0.634 -32.789 1.00 65.44 354 LYS A O 1
ATOM 2707 N N . SER A 1 355 ? -2.752 0.402 -34.700 1.00 61.47 355 SER A N 1
ATOM 2708 C CA . SER A 1 355 ? -3.834 -0.264 -35.432 1.00 61.47 355 SER A CA 1
ATOM 2709 C C . SER A 1 355 ? -3.924 -1.758 -35.128 1.00 61.47 355 SER A C 1
ATOM 2711 O O . SER A 1 355 ? -5.017 -2.316 -35.059 1.00 61.47 355 SER A O 1
ATOM 2713 N N . THR A 1 356 ? -2.781 -2.419 -34.931 1.00 63.97 356 THR A N 1
ATOM 2714 C CA . THR A 1 356 ? -2.728 -3.862 -34.661 1.00 63.97 356 THR A CA 1
ATOM 2715 C C . THR A 1 356 ? -2.550 -4.182 -33.183 1.00 63.97 356 THR A C 1
ATOM 2717 O O . THR A 1 356 ? -2.736 -5.332 -32.790 1.00 63.97 356 THR A O 1
ATOM 2720 N N . ASN A 1 357 ? -2.185 -3.193 -32.357 1.00 64.00 357 ASN A N 1
ATOM 2721 C CA . ASN A 1 357 ? -1.836 -3.365 -30.947 1.00 64.00 357 ASN A CA 1
ATOM 2722 C C . ASN A 1 357 ? -0.713 -4.397 -30.720 1.00 64.00 357 ASN A C 1
ATOM 2724 O O . ASN A 1 357 ? -0.589 -4.990 -29.644 1.00 64.00 357 ASN A O 1
ATOM 2728 N N . THR A 1 358 ? 0.123 -4.603 -31.742 1.00 68.50 358 THR A N 1
ATOM 2729 C CA . THR A 1 358 ? 1.288 -5.494 -31.718 1.00 68.50 358 THR A CA 1
ATOM 2730 C C . THR A 1 358 ? 2.584 -4.704 -31.791 1.00 68.50 358 THR A C 1
ATOM 2732 O O . THR A 1 358 ? 2.625 -3.555 -32.238 1.00 68.50 358 THR A O 1
ATOM 2735 N N . ILE A 1 359 ? 3.674 -5.339 -31.369 1.00 74.62 359 ILE A N 1
ATOM 2736 C CA . ILE A 1 359 ? 5.007 -4.768 -31.524 1.00 74.62 359 ILE A CA 1
ATOM 2737 C C . ILE A 1 359 ? 5.327 -4.531 -33.010 1.00 74.62 359 ILE A C 1
ATOM 2739 O O . ILE A 1 359 ? 5.027 -5.362 -33.867 1.00 74.62 359 ILE A O 1
ATOM 2743 N N . ARG A 1 360 ? 5.940 -3.386 -33.306 1.00 76.75 360 ARG A N 1
ATOM 2744 C CA . ARG A 1 360 ? 6.600 -3.098 -34.580 1.00 76.75 360 ARG A CA 1
ATOM 2745 C C . ARG A 1 360 ? 7.981 -3.732 -34.549 1.00 76.75 360 ARG A C 1
ATOM 2747 O O . ARG A 1 360 ? 8.921 -3.144 -34.007 1.00 76.75 360 ARG A O 1
ATOM 2754 N N . ASP A 1 361 ? 8.070 -4.962 -35.054 1.00 81.50 361 ASP A N 1
ATOM 2755 C CA . ASP A 1 361 ? 9.306 -5.751 -35.028 1.00 81.50 361 ASP A CA 1
ATOM 2756 C C . ASP A 1 361 ? 10.462 -5.008 -35.720 1.00 81.50 361 ASP A C 1
ATOM 2758 O O . ASP A 1 361 ? 11.577 -5.022 -35.217 1.00 81.50 361 ASP A O 1
ATOM 2762 N N . ASP A 1 362 ? 10.208 -4.266 -36.798 1.00 84.88 362 ASP A N 1
ATOM 2763 C CA . ASP A 1 362 ? 11.205 -3.442 -37.492 1.00 84.88 362 ASP A CA 1
ATOM 2764 C C . ASP A 1 362 ? 11.823 -2.362 -36.583 1.00 84.88 362 ASP A C 1
ATOM 2766 O O . ASP A 1 362 ? 13.047 -2.211 -36.519 1.00 84.88 362 ASP A O 1
ATOM 2770 N N . ILE A 1 363 ? 10.991 -1.640 -35.825 1.00 83.56 363 ILE A N 1
ATOM 2771 C CA . ILE A 1 363 ? 11.458 -0.606 -34.894 1.00 83.56 363 ILE A CA 1
ATOM 2772 C C . ILE A 1 363 ? 12.165 -1.242 -33.700 1.00 83.56 363 ILE A C 1
ATOM 2774 O O . ILE A 1 363 ? 13.190 -0.724 -33.249 1.00 83.56 363 ILE A O 1
ATOM 2778 N N . TYR A 1 364 ? 11.637 -2.348 -33.180 1.00 84.44 364 TYR A N 1
ATOM 2779 C CA . TYR A 1 364 ? 12.269 -3.084 -32.091 1.00 84.44 364 TYR A CA 1
ATOM 2780 C C . TYR A 1 364 ? 13.669 -3.572 -32.489 1.00 84.44 364 TYR A C 1
ATOM 2782 O O . TYR A 1 364 ? 14.642 -3.281 -31.793 1.00 84.44 364 TYR A O 1
ATOM 2790 N N . GLU A 1 365 ? 13.791 -4.219 -33.647 1.00 86.94 365 GLU A N 1
ATOM 2791 C CA . GLU A 1 365 ? 15.051 -4.726 -34.193 1.00 86.94 365 GLU A CA 1
ATOM 2792 C C . GLU A 1 365 ? 16.067 -3.606 -34.458 1.00 86.94 365 GLU A C 1
ATOM 2794 O O . GLU A 1 365 ? 17.253 -3.770 -34.175 1.00 86.94 365 GLU A O 1
ATOM 2799 N N . ALA A 1 366 ? 15.620 -2.428 -34.907 1.00 88.12 366 ALA A N 1
ATOM 2800 C CA . ALA A 1 366 ? 16.498 -1.271 -35.099 1.00 88.12 366 ALA A CA 1
ATOM 2801 C C . ALA A 1 366 ? 17.034 -0.674 -33.780 1.00 88.12 366 ALA A C 1
ATOM 2803 O O . ALA A 1 366 ? 18.100 -0.053 -33.761 1.00 88.12 366 ALA A O 1
ATOM 2804 N N . ASN A 1 367 ? 16.301 -0.835 -32.673 1.00 86.00 367 ASN A N 1
ATOM 2805 C CA . ASN A 1 367 ? 16.614 -0.207 -31.386 1.00 86.00 367 ASN A CA 1
ATOM 2806 C C . ASN A 1 367 ? 17.191 -1.172 -30.341 1.00 86.00 367 ASN A C 1
ATOM 2808 O O . ASN A 1 367 ? 17.642 -0.704 -29.291 1.00 86.00 367 ASN A O 1
ATOM 2812 N N . ARG A 1 368 ? 17.181 -2.489 -30.595 1.00 85.19 368 ARG A N 1
ATOM 2813 C CA . ARG A 1 368 ? 17.690 -3.494 -29.653 1.00 85.19 368 ARG A CA 1
ATOM 2814 C C . ARG A 1 368 ? 19.226 -3.416 -29.497 1.00 85.19 368 ARG A C 1
ATOM 2816 O O . ARG A 1 368 ? 19.917 -3.073 -30.461 1.00 85.19 368 ARG A O 1
ATOM 2823 N N . PRO A 1 369 ? 19.784 -3.780 -28.326 1.00 85.75 369 PRO A N 1
ATOM 2824 C CA . PRO A 1 369 ? 19.083 -4.140 -27.091 1.00 85.75 369 PRO A CA 1
ATOM 2825 C C . PRO A 1 369 ? 18.370 -2.939 -26.457 1.00 85.75 369 PRO A C 1
ATOM 2827 O O . PRO A 1 369 ? 18.844 -1.808 -26.548 1.00 85.75 369 PRO A O 1
ATOM 2830 N N . ILE A 1 370 ? 17.231 -3.195 -25.810 1.00 86.06 370 ILE A N 1
ATOM 2831 C CA . ILE A 1 370 ? 16.536 -2.192 -24.995 1.00 86.06 370 ILE A CA 1
ATOM 2832 C C . ILE A 1 370 ? 17.033 -2.315 -23.556 1.00 86.06 370 ILE A C 1
ATOM 2834 O O . ILE A 1 370 ? 17.104 -3.411 -23.003 1.00 86.06 370 ILE A O 1
ATOM 2838 N N . TYR A 1 371 ? 17.352 -1.180 -22.950 1.00 87.88 371 TYR A N 1
ATOM 2839 C CA . TYR A 1 371 ? 17.923 -1.076 -21.620 1.00 87.88 371 TYR A CA 1
ATOM 2840 C C . TYR A 1 371 ? 16.929 -0.471 -20.623 1.00 87.88 371 TYR A C 1
ATOM 2842 O O . TYR A 1 371 ? 16.184 0.460 -20.935 1.00 87.88 371 TYR A O 1
ATOM 2850 N N . LEU A 1 372 ? 16.953 -0.999 -19.402 1.00 88.88 372 LEU A N 1
ATOM 2851 C CA . LEU A 1 372 ? 16.339 -0.416 -18.206 1.00 88.88 372 LEU A CA 1
ATOM 2852 C C . LEU A 1 372 ? 17.289 0.612 -17.585 1.00 88.88 372 LEU A C 1
ATOM 2854 O O . LEU A 1 372 ? 18.469 0.628 -17.926 1.00 88.88 372 LEU A O 1
ATOM 2858 N N . SER A 1 373 ? 16.833 1.418 -16.625 1.00 89.56 373 SER A N 1
ATOM 2859 C CA . SER A 1 373 ? 17.768 2.113 -15.734 1.00 89.56 373 SER A CA 1
ATOM 2860 C C . SER A 1 373 ? 18.418 1.114 -14.751 1.00 89.56 373 SER A C 1
ATOM 2862 O O . SER A 1 373 ? 17.830 0.063 -14.465 1.00 89.56 373 SER A O 1
ATOM 2864 N N . PRO A 1 374 ? 19.619 1.398 -14.208 1.00 90.75 374 PRO A N 1
ATOM 2865 C CA . PRO A 1 374 ? 20.264 0.539 -13.213 1.00 90.75 374 PRO A CA 1
ATOM 2866 C C . PRO A 1 374 ? 19.370 0.205 -12.016 1.00 90.75 374 PRO A C 1
ATOM 2868 O O . PRO A 1 374 ? 19.290 -0.961 -11.633 1.00 90.75 374 PRO A O 1
ATOM 2871 N N . PHE A 1 375 ? 18.680 1.202 -11.451 1.00 92.31 375 PHE A N 1
ATOM 2872 C CA . PHE A 1 375 ? 17.784 0.989 -10.315 1.00 92.31 375 PHE A CA 1
ATOM 2873 C C . PHE A 1 375 ? 16.565 0.150 -10.713 1.00 92.31 375 PHE A C 1
ATOM 2875 O O . PHE A 1 375 ? 16.221 -0.795 -10.011 1.00 92.31 375 PHE A O 1
ATOM 2882 N N . PHE A 1 376 ? 15.976 0.414 -11.883 1.00 91.19 376 PHE A N 1
ATOM 2883 C CA . PHE A 1 376 ? 14.810 -0.326 -12.365 1.00 91.19 376 PHE A CA 1
ATOM 2884 C C . PHE A 1 376 ? 15.106 -1.825 -12.549 1.00 91.19 376 PHE A C 1
ATOM 2886 O O . PHE A 1 376 ? 14.311 -2.675 -12.148 1.00 91.19 376 PHE A O 1
ATOM 2893 N N . ALA A 1 377 ? 16.284 -2.177 -13.070 1.00 92.69 377 ALA A N 1
ATOM 2894 C CA . ALA A 1 377 ? 16.694 -3.577 -13.161 1.00 92.69 377 ALA A CA 1
ATOM 2895 C C . ALA A 1 377 ? 16.744 -4.262 -11.778 1.00 92.69 377 ALA A C 1
ATOM 2897 O O . ALA A 1 377 ? 16.234 -5.371 -11.622 1.00 92.69 377 ALA A O 1
ATOM 2898 N N . TRP A 1 378 ? 17.283 -3.595 -10.751 1.00 94.88 378 TRP A N 1
ATOM 2899 C CA . TRP A 1 378 ? 17.302 -4.130 -9.383 1.00 94.88 378 TRP A CA 1
ATOM 2900 C C . TRP A 1 378 ? 15.919 -4.155 -8.723 1.00 94.88 378 TRP A C 1
ATOM 2902 O O . TRP A 1 378 ? 15.627 -5.089 -7.978 1.00 94.88 378 TRP A O 1
ATOM 2912 N N . SER A 1 379 ? 15.024 -3.219 -9.043 1.00 93.75 379 SER A N 1
ATOM 2913 C CA . SER A 1 379 ? 13.617 -3.294 -8.627 1.00 93.75 379 SER A CA 1
ATOM 2914 C C . SER A 1 379 ? 12.914 -4.534 -9.195 1.00 93.75 379 SER A C 1
ATOM 2916 O O . SER A 1 379 ? 12.112 -5.157 -8.494 1.00 93.75 379 SER A O 1
ATOM 2918 N N . TYR A 1 380 ? 13.234 -4.956 -10.426 1.00 93.00 380 TYR A N 1
ATOM 2919 C CA . TYR A 1 380 ? 12.725 -6.219 -10.976 1.00 93.00 380 TYR A CA 1
ATOM 2920 C C . TYR A 1 380 ? 13.348 -7.456 -10.327 1.00 93.00 380 TYR A C 1
ATOM 2922 O O . TYR A 1 380 ? 12.614 -8.410 -10.058 1.00 93.00 380 TYR A O 1
ATOM 2930 N N . PHE A 1 381 ? 14.646 -7.430 -9.994 1.00 96.06 381 PHE A N 1
ATOM 2931 C CA . PHE A 1 381 ? 15.252 -8.469 -9.149 1.00 96.06 381 PHE A CA 1
ATOM 2932 C C . PHE A 1 381 ? 14.474 -8.613 -7.833 1.00 96.06 381 PHE A C 1
ATOM 2934 O O . PHE A 1 381 ? 14.037 -9.711 -7.489 1.00 96.06 381 PHE A O 1
ATOM 2941 N N . GLY A 1 382 ? 14.252 -7.493 -7.133 1.00 95.56 382 GLY A N 1
ATOM 2942 C CA . GLY A 1 382 ? 13.507 -7.444 -5.876 1.00 95.56 382 GLY A CA 1
ATOM 2943 C C . GLY A 1 382 ? 12.084 -7.967 -6.022 1.00 95.56 382 GLY A C 1
ATOM 2944 O O . GLY A 1 382 ? 11.655 -8.805 -5.242 1.00 95.56 382 GLY A O 1
ATOM 2945 N N . SER A 1 383 ? 11.378 -7.572 -7.082 1.00 93.31 383 SER A N 1
ATOM 2946 C CA . SER A 1 383 ? 10.006 -8.028 -7.344 1.00 93.31 383 SER A CA 1
ATOM 2947 C C . SER A 1 383 ? 9.906 -9.552 -7.506 1.00 93.31 383 SER A C 1
ATOM 2949 O O . SER A 1 383 ? 8.982 -10.168 -6.971 1.00 93.31 383 SER A O 1
ATOM 2951 N N . MET A 1 384 ? 10.867 -10.174 -8.200 1.00 94.31 384 MET A N 1
ATOM 2952 C CA . MET A 1 384 ? 10.941 -11.637 -8.331 1.00 94.31 384 MET A CA 1
ATOM 2953 C C . MET A 1 384 ? 11.317 -12.306 -7.004 1.00 94.31 384 MET A C 1
ATOM 2955 O O . MET A 1 384 ? 10.700 -13.297 -6.602 1.00 94.31 384 MET A O 1
ATOM 2959 N N . ALA A 1 385 ? 12.311 -11.747 -6.311 1.00 96.56 385 ALA A N 1
ATOM 2960 C CA . ALA A 1 385 ? 12.835 -12.292 -5.067 1.00 96.56 385 ALA A CA 1
ATOM 2961 C C . ALA A 1 385 ? 11.838 -12.191 -3.910 1.00 96.56 385 ALA A C 1
ATOM 2963 O O . ALA A 1 385 ? 11.639 -13.180 -3.216 1.00 96.56 385 ALA A O 1
ATOM 2964 N N . THR A 1 386 ? 11.158 -11.059 -3.728 1.00 95.56 386 THR A N 1
ATOM 2965 C CA . THR A 1 386 ? 10.147 -10.855 -2.682 1.00 95.56 386 THR A CA 1
ATOM 2966 C C . THR A 1 386 ? 8.998 -11.845 -2.809 1.00 95.56 386 THR A C 1
ATOM 2968 O O . THR A 1 386 ? 8.618 -12.453 -1.810 1.00 95.56 386 THR A O 1
ATOM 2971 N N . PHE A 1 387 ? 8.457 -12.049 -4.017 1.00 92.50 387 PHE A N 1
ATOM 2972 C CA . PHE A 1 387 ? 7.367 -13.006 -4.213 1.00 92.50 387 PHE A CA 1
ATOM 2973 C C . PHE A 1 387 ? 7.818 -14.435 -3.902 1.00 92.50 387 PHE A C 1
ATOM 2975 O O . PHE A 1 387 ? 7.176 -15.136 -3.118 1.00 92.50 387 PHE A O 1
ATOM 2982 N N . MET A 1 388 ? 8.950 -14.860 -4.474 1.00 95.12 388 MET A N 1
ATOM 2983 C CA . MET A 1 388 ? 9.444 -16.217 -4.260 1.00 95.12 388 MET A CA 1
ATOM 2984 C C . MET A 1 388 ? 9.865 -16.450 -2.806 1.00 95.12 388 MET A C 1
ATOM 2986 O O . MET A 1 388 ? 9.571 -17.507 -2.254 1.00 95.12 388 MET A O 1
ATOM 2990 N N . ALA A 1 389 ? 10.458 -15.441 -2.163 1.00 96.31 389 ALA A N 1
ATOM 2991 C CA . ALA A 1 389 ? 10.748 -15.439 -0.736 1.00 96.31 389 ALA A CA 1
ATOM 2992 C C . ALA A 1 389 ? 9.478 -15.541 0.097 1.00 96.31 389 ALA A C 1
ATOM 2994 O O . ALA A 1 389 ? 9.486 -16.266 1.079 1.00 96.31 389 ALA A O 1
ATOM 2995 N N . ALA A 1 390 ? 8.383 -14.858 -0.254 1.00 95.00 390 ALA A N 1
ATOM 2996 C CA . ALA A 1 390 ? 7.134 -14.970 0.501 1.00 95.00 390 ALA A CA 1
ATOM 2997 C C . ALA A 1 390 ? 6.638 -16.418 0.506 1.00 95.00 390 ALA A C 1
ATOM 2999 O O . ALA A 1 390 ? 6.332 -16.959 1.571 1.00 95.00 390 ALA A O 1
ATOM 3000 N N . VAL A 1 391 ? 6.635 -17.067 -0.662 1.00 94.12 391 VAL A N 1
ATOM 3001 C CA . VAL A 1 391 ? 6.235 -18.471 -0.817 1.00 94.12 391 VAL A CA 1
ATOM 3002 C C . VAL A 1 391 ? 7.153 -19.401 -0.017 1.00 94.12 391 VAL A C 1
ATOM 3004 O O . VAL A 1 391 ? 6.675 -20.141 0.845 1.00 94.12 391 VAL A O 1
ATOM 3007 N N . SER A 1 392 ? 8.466 -19.360 -0.258 1.00 95.50 392 SER A N 1
ATOM 3008 C CA . SER A 1 392 ? 9.427 -20.258 0.395 1.00 95.50 392 SER A CA 1
ATOM 3009 C C . SER A 1 392 ? 9.526 -19.999 1.901 1.00 95.50 392 SER A C 1
ATOM 3011 O O . SER A 1 392 ? 9.547 -20.951 2.678 1.00 95.50 392 SER A O 1
ATOM 3013 N N . HIS A 1 393 ? 9.496 -18.739 2.343 1.00 94.94 393 HIS A N 1
ATOM 3014 C CA . HIS A 1 393 ? 9.495 -18.369 3.762 1.00 94.94 393 HIS A CA 1
ATOM 3015 C C . HIS A 1 393 ? 8.250 -18.891 4.465 1.00 94.94 393 HIS A C 1
ATOM 3017 O O . HIS A 1 393 ? 8.360 -19.503 5.524 1.00 94.94 393 HIS A O 1
ATOM 3023 N N . THR A 1 394 ? 7.081 -18.741 3.841 1.00 92.38 394 THR A N 1
ATOM 3024 C CA . THR A 1 394 ? 5.827 -19.265 4.393 1.00 92.38 394 THR A CA 1
ATOM 3025 C C . THR A 1 394 ? 5.864 -20.782 4.532 1.00 92.38 394 THR A C 1
ATOM 3027 O O . THR A 1 394 ? 5.494 -21.306 5.579 1.00 92.38 394 THR A O 1
ATOM 3030 N N . ILE A 1 395 ? 6.371 -21.500 3.528 1.00 92.62 395 ILE A N 1
ATOM 3031 C CA . ILE A 1 395 ? 6.493 -22.964 3.577 1.00 92.62 395 ILE A CA 1
ATOM 3032 C C . ILE A 1 395 ? 7.480 -23.405 4.669 1.00 92.62 395 ILE A C 1
ATOM 3034 O O . ILE A 1 395 ? 7.166 -24.294 5.460 1.00 92.62 395 ILE A O 1
ATOM 3038 N N . VAL A 1 396 ? 8.663 -22.790 4.722 1.00 93.06 396 VAL A N 1
ATOM 3039 C CA . VAL A 1 396 ? 9.768 -23.208 5.599 1.00 93.06 396 VAL A CA 1
ATOM 3040 C C . VAL A 1 396 ? 9.505 -22.863 7.065 1.00 93.06 396 VAL A C 1
ATOM 3042 O O . VAL A 1 396 ? 9.778 -23.686 7.942 1.00 93.06 396 VAL A O 1
ATOM 3045 N N . TRP A 1 397 ? 8.992 -21.662 7.339 1.00 90.62 397 TRP A N 1
ATOM 3046 C CA . TRP A 1 397 ? 8.832 -21.153 8.702 1.00 90.62 397 TRP A CA 1
ATOM 3047 C C . TRP A 1 397 ? 7.441 -21.412 9.273 1.00 90.62 397 TRP A C 1
ATOM 3049 O O . TRP A 1 397 ? 7.346 -21.785 10.437 1.00 90.62 397 TRP A O 1
ATOM 3059 N N . TYR A 1 398 ? 6.389 -21.288 8.459 1.00 88.00 398 TYR A N 1
ATOM 3060 C CA . TYR A 1 398 ? 4.996 -21.352 8.920 1.00 88.00 398 TYR A CA 1
ATOM 3061 C C . TYR A 1 398 ? 4.227 -22.582 8.426 1.00 88.00 398 TYR A C 1
ATOM 3063 O O . TYR A 1 398 ? 3.122 -22.855 8.895 1.00 88.00 398 TYR A O 1
ATOM 3071 N N . GLY A 1 399 ? 4.786 -23.354 7.487 1.00 85.50 399 GLY A N 1
ATOM 3072 C CA . GLY A 1 399 ? 4.054 -24.399 6.770 1.00 85.50 399 GLY A CA 1
ATOM 3073 C C . GLY A 1 399 ? 3.460 -25.480 7.674 1.00 85.50 399 GLY A C 1
ATOM 3074 O O . GLY A 1 399 ? 2.348 -25.941 7.421 1.00 85.50 399 GLY A O 1
ATOM 3075 N N . LYS A 1 400 ? 4.156 -25.851 8.759 1.00 85.00 400 LYS A N 1
ATOM 3076 C CA . LYS A 1 400 ? 3.656 -26.838 9.733 1.00 85.00 400 LYS A CA 1
ATOM 3077 C C . LYS A 1 400 ? 2.398 -26.347 10.448 1.00 85.00 400 LYS A C 1
ATOM 3079 O O . LYS A 1 400 ? 1.422 -27.091 10.512 1.00 85.00 400 LYS A O 1
ATOM 3084 N N . ASP A 1 401 ? 2.396 -25.101 10.913 1.00 80.75 401 ASP A N 1
ATOM 3085 C CA . ASP A 1 401 ? 1.262 -24.526 11.639 1.00 80.75 401 ASP A CA 1
ATOM 3086 C C . ASP A 1 401 ? 0.087 -24.242 10.708 1.00 80.75 401 ASP A C 1
ATOM 3088 O O . ASP A 1 401 ? -1.057 -24.523 11.061 1.00 80.75 401 ASP A O 1
ATOM 3092 N N . ILE A 1 402 ? 0.357 -23.750 9.494 1.00 82.06 402 ILE A N 1
ATOM 3093 C CA . ILE A 1 402 ? -0.673 -23.563 8.463 1.00 82.06 402 ILE A CA 1
ATOM 3094 C C . ILE A 1 402 ? -1.343 -24.904 8.148 1.00 82.06 402 ILE A C 1
ATOM 3096 O O . ILE A 1 402 ? -2.570 -24.989 8.123 1.00 82.06 402 ILE A O 1
ATOM 3100 N N . TRP A 1 403 ? -0.561 -25.970 7.956 1.00 80.06 403 TRP A N 1
ATOM 3101 C CA . TRP A 1 403 ? -1.095 -27.296 7.645 1.00 80.06 403 TRP A CA 1
ATOM 3102 C C . TRP A 1 403 ? -1.868 -27.920 8.810 1.00 80.06 403 TRP A C 1
ATOM 3104 O O . TRP A 1 403 ? -2.936 -28.498 8.600 1.00 80.06 403 TRP A O 1
ATOM 3114 N N . ALA A 1 404 ? -1.361 -27.782 10.038 1.00 78.88 404 ALA A N 1
ATOM 3115 C CA . ALA A 1 404 ? -2.057 -28.232 11.239 1.00 78.88 404 ALA A CA 1
ATOM 3116 C C . ALA A 1 404 ? -3.420 -27.536 11.375 1.00 78.88 404 ALA A C 1
ATOM 3118 O O . ALA A 1 404 ? -4.437 -28.200 11.561 1.00 78.88 404 ALA A O 1
ATOM 3119 N N . ARG A 1 405 ? -3.461 -26.215 11.173 1.00 74.69 405 ARG A N 1
ATOM 3120 C CA . ARG A 1 405 ? -4.688 -25.406 11.238 1.00 74.69 405 ARG A CA 1
ATOM 3121 C C . ARG A 1 405 ? -5.649 -25.670 10.083 1.00 74.69 405 ARG A C 1
ATOM 3123 O O . ARG A 1 405 ? -6.854 -25.579 10.273 1.00 74.69 405 ARG A O 1
ATOM 3130 N N . PHE A 1 406 ? -5.143 -26.030 8.905 1.00 73.06 406 PHE A N 1
ATOM 3131 C CA . PHE A 1 406 ? -5.991 -26.440 7.784 1.00 73.06 406 PHE A CA 1
ATOM 3132 C C . PHE A 1 406 ? -6.758 -27.738 8.084 1.00 73.06 406 PHE A C 1
ATOM 3134 O O . PHE A 1 406 ? -7.863 -27.933 7.583 1.00 73.06 406 PHE A O 1
ATOM 3141 N N . ARG A 1 407 ? -6.179 -28.623 8.907 1.00 73.50 407 ARG A N 1
ATOM 3142 C CA . ARG A 1 407 ? -6.811 -29.876 9.351 1.00 73.50 407 ARG A CA 1
ATOM 3143 C C . ARG A 1 407 ? -7.649 -29.730 10.624 1.00 73.50 407 ARG A C 1
ATOM 3145 O O . ARG A 1 407 ? -8.506 -30.578 10.859 1.00 73.50 407 ARG A O 1
ATOM 3152 N N . ALA A 1 408 ? -7.383 -28.707 11.431 1.00 66.94 408 ALA A N 1
ATOM 3153 C CA . ALA A 1 408 ? -8.104 -28.420 12.667 1.00 66.94 408 ALA A CA 1
ATOM 3154 C C . ALA A 1 408 ? -9.553 -27.986 12.390 1.00 66.94 408 ALA A C 1
ATOM 3156 O O . ALA A 1 408 ? -9.859 -27.386 11.352 1.00 66.94 408 ALA A O 1
ATOM 3157 N N . SER A 1 409 ? -10.460 -28.288 13.321 1.00 56.25 409 SER A N 1
ATOM 3158 C CA . SER A 1 409 ? -11.845 -27.835 13.202 1.00 56.25 409 SER A CA 1
ATOM 3159 C C . SER A 1 409 ? -11.934 -26.338 13.526 1.00 56.25 409 SER A C 1
ATOM 3161 O O . SER A 1 409 ? -11.187 -25.825 14.355 1.00 56.25 409 SER A O 1
ATOM 3163 N N . GLN A 1 410 ? -12.877 -25.616 12.907 1.00 53.19 410 GLN A N 1
ATOM 3164 C CA . GLN A 1 410 ? -13.115 -24.189 13.204 1.00 53.19 410 GLN A CA 1
ATOM 3165 C C . GLN A 1 410 ? -13.439 -23.910 14.683 1.00 53.19 410 GLN A C 1
ATOM 3167 O O . GLN A 1 410 ? -13.352 -22.760 15.102 1.00 53.19 410 GLN A O 1
ATOM 3172 N N . HIS A 1 411 ? -13.836 -24.941 15.435 1.00 51.62 411 HIS A N 1
ATOM 3173 C CA . HIS A 1 411 ? -14.264 -24.865 16.830 1.00 51.62 411 HIS A CA 1
ATOM 3174 C C . HIS A 1 411 ? -13.279 -25.533 17.792 1.00 51.62 411 HIS A C 1
ATOM 3176 O O . HIS A 1 411 ? -13.623 -25.725 18.959 1.00 51.62 411 HIS A O 1
ATOM 3182 N N . ASP A 1 412 ? -12.075 -25.892 17.340 1.00 56.16 412 ASP A N 1
ATOM 3183 C CA . ASP A 1 412 ? -11.029 -26.284 18.278 1.00 56.16 412 ASP A CA 1
ATOM 3184 C C . ASP A 1 412 ? -10.776 -25.057 19.166 1.00 56.16 412 ASP A C 1
ATOM 3186 O O . ASP A 1 412 ? -10.385 -23.999 18.673 1.00 56.16 412 ASP A O 1
ATOM 3190 N N . GLN A 1 413 ? -11.166 -25.164 20.442 1.00 50.69 413 GLN A N 1
ATOM 3191 C CA . GLN A 1 413 ? -11.310 -24.043 21.371 1.00 50.69 413 GLN A CA 1
ATOM 3192 C C . GLN A 1 413 ? -9.974 -23.314 21.540 1.00 50.69 413 GLN A C 1
ATOM 3194 O O . GLN A 1 413 ? -9.139 -23.695 22.356 1.00 50.69 413 GLN A O 1
ATOM 3199 N N . GLU A 1 414 ? -9.763 -22.250 20.767 1.00 59.41 414 GLU A N 1
ATOM 3200 C CA . GLU A 1 414 ? -8.682 -21.312 21.035 1.00 59.41 414 GLU A CA 1
ATOM 3201 C C . GLU A 1 414 ? -9.054 -20.522 22.298 1.00 59.41 414 GLU A C 1
ATOM 3203 O O . GLU A 1 414 ? -10.041 -19.788 22.324 1.00 59.41 414 GLU A O 1
ATOM 3208 N N . GLU A 1 415 ? -8.257 -20.664 23.360 1.00 60.06 415 GLU A N 1
ATOM 3209 C CA . GLU A 1 415 ? -8.476 -19.998 24.655 1.00 60.06 415 GLU A CA 1
ATOM 3210 C C . GLU A 1 415 ? -8.233 -18.468 24.619 1.00 60.06 415 GLU A C 1
ATOM 3212 O O . GLU A 1 415 ? -8.184 -17.819 25.665 1.00 60.06 415 GLU A O 1
ATOM 3217 N N . ASP A 1 416 ? -8.087 -17.855 23.436 1.00 79.38 416 ASP A N 1
ATOM 3218 C CA . ASP A 1 416 ? -7.929 -16.405 23.311 1.00 79.38 416 ASP A CA 1
ATOM 3219 C C . ASP A 1 416 ? -9.228 -15.649 23.628 1.00 79.38 416 ASP A C 1
ATOM 3221 O O . ASP A 1 416 ? -10.317 -15.980 23.154 1.00 79.38 416 ASP A O 1
ATOM 3225 N N . ILE A 1 417 ? -9.099 -14.566 24.397 1.00 84.31 417 ILE A N 1
ATOM 3226 C CA . ILE A 1 417 ? -10.237 -13.768 24.859 1.00 84.31 417 ILE A CA 1
ATOM 3227 C C . ILE A 1 417 ? -11.015 -13.135 23.700 1.00 84.31 417 ILE A C 1
ATOM 3229 O O . ILE A 1 417 ? -12.235 -13.005 23.784 1.00 84.31 417 ILE A O 1
ATOM 3233 N N . HIS A 1 418 ? -10.354 -12.735 22.608 1.00 87.31 418 HIS A N 1
ATOM 3234 C CA . HIS A 1 418 ? -11.055 -12.129 21.477 1.00 87.31 418 HIS A CA 1
ATOM 3235 C C . HIS A 1 418 ? -11.857 -13.166 20.689 1.00 87.31 418 HIS A C 1
ATOM 3237 O O . HIS A 1 418 ? -12.982 -12.862 20.289 1.00 87.31 418 HIS A O 1
ATOM 3243 N N . CYS A 1 419 ? -11.351 -14.397 20.570 1.00 86.00 419 CYS A N 1
ATOM 3244 C CA . CYS A 1 419 ? -12.115 -15.522 20.031 1.00 86.00 419 CYS A CA 1
ATOM 3245 C C . CYS A 1 419 ? -13.354 -15.826 20.881 1.00 86.00 419 CYS A C 1
ATOM 3247 O O . CYS A 1 419 ? -14.462 -15.818 20.350 1.00 86.00 419 CYS A O 1
ATOM 3249 N N . GLN A 1 420 ? -13.200 -15.964 22.202 1.00 87.31 420 GLN A N 1
ATOM 3250 C CA . GLN A 1 420 ? -14.323 -16.232 23.113 1.00 87.31 420 GLN A CA 1
ATOM 3251 C C . GLN A 1 420 ? -15.425 -15.161 23.052 1.00 87.31 420 GLN A C 1
ATOM 3253 O O . GLN A 1 420 ? -16.611 -15.466 23.189 1.00 87.31 420 GLN A O 1
ATOM 3258 N N . LEU A 1 421 ? -15.049 -13.890 22.869 1.00 90.06 421 LEU A N 1
ATOM 3259 C CA . LEU A 1 421 ? -16.011 -12.795 22.727 1.00 90.06 421 LEU A CA 1
ATOM 3260 C C . LEU A 1 421 ? -16.707 -12.812 21.361 1.00 90.06 421 LEU A C 1
ATOM 3262 O O . LEU A 1 421 ? -17.917 -12.602 21.300 1.00 90.06 421 LEU A O 1
ATOM 3266 N N . ILE A 1 422 ? -15.966 -13.073 20.281 1.00 90.25 422 ILE A N 1
ATOM 3267 C CA . ILE A 1 422 ? -16.514 -13.122 18.919 1.00 90.25 422 ILE A CA 1
ATOM 3268 C C . ILE A 1 422 ? -17.421 -14.336 18.701 1.00 90.25 422 ILE A C 1
ATOM 3270 O O . ILE A 1 422 ? -18.423 -14.209 18.000 1.00 90.25 422 ILE A O 1
ATOM 3274 N N . ASP A 1 423 ? -17.150 -15.468 19.349 1.00 89.31 423 ASP A N 1
ATOM 3275 C CA . ASP A 1 423 ? -17.946 -16.698 19.215 1.00 89.31 423 ASP A CA 1
ATOM 3276 C C . ASP A 1 423 ? -19.388 -16.560 19.734 1.00 89.31 423 ASP A C 1
ATOM 3278 O O . ASP A 1 423 ? -20.242 -17.400 19.452 1.00 89.31 423 ASP A O 1
ATOM 3282 N N . LYS A 1 424 ? -19.704 -15.469 20.445 1.00 90.94 424 LYS A N 1
ATOM 3283 C CA . LYS A 1 424 ? -21.083 -15.112 20.816 1.00 90.94 424 LYS A CA 1
ATOM 3284 C C . LYS A 1 424 ? -21.917 -14.620 19.629 1.00 90.94 424 LYS A C 1
ATOM 3286 O O . LYS A 1 424 ? -23.143 -14.581 19.727 1.00 90.94 424 LYS A O 1
ATOM 3291 N N . TYR A 1 425 ? -21.282 -14.220 18.527 1.00 91.38 425 TYR A N 1
ATOM 3292 C CA . TYR A 1 425 ? -21.964 -13.743 17.330 1.00 91.38 425 TYR A CA 1
ATOM 3293 C C . TYR A 1 425 ? -22.146 -14.859 16.305 1.00 91.38 425 TYR A C 1
ATOM 3295 O O . TYR A 1 425 ? -21.270 -15.706 16.140 1.00 91.38 425 TYR A O 1
ATOM 3303 N N . PRO A 1 426 ? -23.240 -14.829 15.525 1.00 90.19 426 PRO A N 1
ATOM 3304 C CA . PRO A 1 426 ? -23.382 -15.721 14.389 1.00 90.19 426 PRO A CA 1
ATOM 3305 C C . PRO A 1 426 ? -22.262 -15.492 13.371 1.00 90.19 426 PRO A C 1
ATOM 3307 O O . PRO A 1 426 ? -22.171 -14.431 12.747 1.00 90.19 426 PRO A O 1
ATOM 3310 N N . GLU A 1 427 ? -21.442 -16.516 13.172 1.00 88.44 427 GLU A N 1
ATOM 3311 C CA . GLU A 1 427 ? -20.379 -16.522 12.172 1.00 88.44 427 GLU A CA 1
ATOM 3312 C C . GLU A 1 427 ? -20.964 -16.531 10.744 1.00 88.44 427 GLU A C 1
ATOM 3314 O O . GLU A 1 427 ? -22.117 -16.937 10.506 1.00 88.44 427 GLU A O 1
ATOM 3319 N N . VAL A 1 428 ? -20.181 -16.055 9.773 1.00 90.25 428 VAL A N 1
ATOM 3320 C CA . VAL A 1 428 ? -20.511 -16.171 8.345 1.00 90.25 428 VAL A CA 1
ATOM 3321 C C . VAL A 1 428 ? -20.270 -17.617 7.909 1.00 90.25 428 VAL A C 1
ATOM 3323 O O . VAL A 1 428 ? -19.146 -18.098 8.065 1.00 90.25 428 VAL A O 1
ATOM 3326 N N . PRO A 1 429 ? -21.263 -18.327 7.348 1.00 89.75 429 PRO A N 1
ATOM 3327 C CA . PRO A 1 429 ? -21.045 -19.673 6.829 1.00 89.75 429 PRO A CA 1
ATOM 3328 C C . PRO A 1 429 ? -19.968 -19.693 5.735 1.00 89.75 429 PRO A C 1
ATOM 3330 O O . PRO A 1 429 ? -19.982 -18.846 4.843 1.00 89.75 429 PRO A O 1
ATOM 3333 N N . ASP A 1 430 ? -19.077 -20.691 5.742 1.00 86.19 430 ASP A N 1
ATOM 3334 C CA . ASP A 1 430 ? -18.060 -20.855 4.684 1.00 86.19 430 ASP A CA 1
ATOM 3335 C C . ASP A 1 430 ? -18.702 -20.946 3.282 1.00 86.19 430 ASP A C 1
ATOM 3337 O O . ASP A 1 430 ? -18.144 -20.468 2.295 1.00 86.19 430 ASP A O 1
ATOM 3341 N N . THR A 1 431 ? -19.926 -21.482 3.200 1.00 89.56 431 THR A N 1
ATOM 3342 C CA . THR A 1 431 ? -20.706 -21.580 1.958 1.00 89.56 431 THR A CA 1
ATOM 3343 C C . THR A 1 431 ? -20.990 -20.230 1.308 1.00 89.56 431 THR A C 1
ATOM 3345 O O . THR A 1 431 ? -21.079 -20.181 0.085 1.00 89.56 431 THR A O 1
ATOM 3348 N N . TRP A 1 432 ? -21.091 -19.134 2.071 1.00 91.31 432 TRP A N 1
ATOM 3349 C CA . TRP A 1 432 ? -21.282 -17.794 1.503 1.00 91.31 432 TRP A CA 1
ATOM 3350 C C . TRP A 1 432 ? -20.049 -17.363 0.713 1.00 91.31 432 TRP A C 1
ATOM 3352 O O . TRP A 1 432 ? -20.174 -16.908 -0.420 1.00 91.31 432 TRP A O 1
ATOM 3362 N N . TYR A 1 433 ? -18.857 -17.586 1.271 1.00 89.56 433 TYR A N 1
ATOM 3363 C CA . TYR A 1 433 ? -17.596 -17.288 0.598 1.00 89.56 433 TYR A CA 1
ATOM 3364 C C . TYR A 1 433 ? -17.370 -18.188 -0.618 1.00 89.56 433 TYR A C 1
ATOM 3366 O O . TYR A 1 433 ? -16.983 -17.688 -1.672 1.00 89.56 433 TYR A O 1
ATOM 3374 N N . TYR A 1 434 ? -17.665 -19.489 -0.517 1.00 89.00 434 TYR A N 1
ATOM 3375 C CA . TYR A 1 434 ? -17.540 -20.412 -1.652 1.00 89.00 434 TYR A CA 1
ATOM 3376 C C . TYR A 1 434 ? -18.524 -20.100 -2.779 1.00 89.00 434 TYR A C 1
ATOM 3378 O O . TYR A 1 434 ? -18.131 -20.084 -3.944 1.00 89.00 434 TYR A O 1
ATOM 3386 N N . ALA A 1 435 ? -19.786 -19.815 -2.450 1.00 90.38 435 ALA A N 1
ATOM 3387 C CA . ALA A 1 435 ? -20.789 -19.435 -3.439 1.00 90.38 435 ALA A CA 1
ATOM 3388 C C . ALA A 1 435 ? -20.407 -18.122 -4.130 1.00 90.38 435 ALA A C 1
ATOM 3390 O O . ALA A 1 435 ? -20.447 -18.034 -5.355 1.00 90.38 435 ALA A O 1
ATOM 3391 N N . PHE A 1 436 ? -19.971 -17.124 -3.359 1.00 89.38 436 PHE A N 1
ATOM 3392 C CA . PHE A 1 436 ? -19.543 -15.841 -3.904 1.00 89.38 436 PHE A CA 1
ATOM 3393 C C . PHE A 1 436 ? -18.297 -15.982 -4.790 1.00 89.38 436 PHE A C 1
ATOM 3395 O O . PHE A 1 436 ? -18.254 -15.421 -5.882 1.00 89.38 436 PHE A O 1
ATOM 3402 N N . PHE A 1 437 ? -17.324 -16.806 -4.392 1.00 90.56 437 PHE A N 1
ATOM 3403 C CA . PHE A 1 437 ? -16.154 -17.127 -5.213 1.00 90.56 437 PHE A CA 1
ATOM 3404 C C . PHE A 1 437 ? -16.528 -17.823 -6.526 1.00 90.56 437 PHE A C 1
ATOM 3406 O O . PHE A 1 437 ? -16.010 -17.471 -7.583 1.00 90.56 437 PHE A O 1
ATOM 3413 N N . ALA A 1 438 ? -17.451 -18.787 -6.482 1.00 92.38 438 ALA A N 1
ATOM 3414 C CA . ALA A 1 438 ? -17.908 -19.498 -7.672 1.00 92.38 438 ALA A CA 1
ATOM 3415 C C . ALA A 1 438 ? -18.639 -18.559 -8.647 1.00 92.38 438 ALA A C 1
ATOM 3417 O O . ALA A 1 438 ? -18.330 -18.550 -9.838 1.00 92.38 438 ALA A O 1
ATOM 3418 N N . ILE A 1 439 ? -19.556 -17.725 -8.143 1.00 92.88 439 ILE A N 1
ATOM 3419 C CA . ILE A 1 439 ? -20.299 -16.745 -8.952 1.00 92.88 439 ILE A CA 1
ATOM 3420 C C . ILE A 1 439 ? -19.341 -15.742 -9.600 1.00 92.88 439 ILE A C 1
ATOM 3422 O O . ILE A 1 439 ? -19.420 -15.498 -10.803 1.00 92.88 439 ILE A O 1
ATOM 3426 N N . THR A 1 440 ? -18.414 -15.185 -8.821 1.00 92.06 440 THR A N 1
ATOM 3427 C CA . THR A 1 440 ? -17.446 -14.198 -9.322 1.00 92.06 440 THR A CA 1
ATOM 3428 C C . THR A 1 440 ? -16.453 -14.824 -10.299 1.00 92.06 440 THR A C 1
ATOM 3430 O O . THR A 1 440 ? -16.156 -14.203 -11.310 1.00 92.06 440 THR A O 1
ATOM 3433 N N . THR A 1 441 ? -16.045 -16.084 -10.105 1.00 92.81 441 THR A N 1
ATOM 3434 C CA . THR A 1 441 ? -15.229 -16.842 -11.074 1.00 92.81 441 THR A CA 1
ATOM 3435 C C . THR A 1 441 ? -15.938 -17.013 -12.414 1.00 92.81 441 THR A C 1
ATOM 3437 O O . THR A 1 441 ? -15.350 -16.738 -13.461 1.00 92.81 441 THR A O 1
ATOM 3440 N N . VAL A 1 442 ? -17.205 -17.442 -12.402 1.00 94.75 442 VAL A N 1
ATOM 3441 C CA . VAL A 1 442 ? -18.000 -17.570 -13.633 1.00 94.75 442 VAL A CA 1
ATOM 3442 C C . VAL A 1 442 ? -18.127 -16.214 -14.316 1.00 94.75 442 VAL A C 1
ATOM 3444 O O . VAL A 1 442 ? -17.917 -16.118 -15.523 1.00 94.75 442 VAL A O 1
ATOM 3447 N N . LEU A 1 443 ? -18.403 -15.157 -13.550 1.00 94.12 443 LEU A N 1
ATOM 3448 C CA . LEU A 1 443 ? -18.514 -13.813 -14.096 1.00 94.12 443 LEU A CA 1
ATOM 3449 C C . LEU A 1 443 ? -17.195 -13.326 -14.709 1.00 94.12 443 LEU A C 1
ATOM 3451 O O . LEU A 1 443 ? -17.208 -12.798 -15.817 1.00 94.12 443 LEU A O 1
ATOM 3455 N N . THR A 1 444 ? -16.061 -13.549 -14.044 1.00 93.31 444 THR A N 1
ATOM 3456 C CA . THR A 1 444 ? -14.732 -13.237 -14.583 1.00 93.31 444 THR A CA 1
ATOM 3457 C C . THR A 1 444 ? -14.491 -13.957 -15.900 1.00 93.31 444 THR A C 1
ATOM 3459 O O . THR A 1 444 ? -14.072 -13.320 -16.861 1.00 93.31 444 THR A O 1
ATOM 3462 N N . ILE A 1 445 ? -14.794 -15.258 -15.981 1.00 94.94 445 ILE A N 1
ATOM 3463 C CA . ILE A 1 445 ? -14.653 -16.026 -17.225 1.00 94.94 445 ILE A CA 1
ATOM 3464 C C . ILE A 1 445 ? -15.533 -15.429 -18.324 1.00 94.94 445 ILE A C 1
ATOM 3466 O O . ILE A 1 445 ? -15.051 -15.210 -19.431 1.00 94.94 445 ILE A O 1
ATOM 3470 N N . VAL A 1 446 ? -16.800 -15.136 -18.024 1.00 95.06 446 VAL A N 1
ATOM 3471 C CA . VAL A 1 446 ? -17.743 -14.569 -18.995 1.00 95.06 446 VAL A CA 1
ATOM 3472 C C . VAL A 1 446 ? -17.238 -13.226 -19.520 1.00 95.06 446 VAL A C 1
ATOM 3474 O O . VAL A 1 446 ? -17.147 -13.036 -20.729 1.00 95.06 446 VAL A O 1
ATOM 3477 N N . VAL A 1 447 ? -16.852 -12.313 -18.632 1.00 94.62 447 VAL A N 1
ATOM 3478 C CA . VAL A 1 447 ? -16.379 -10.983 -19.026 1.00 94.62 447 VAL A CA 1
ATOM 3479 C C . VAL A 1 447 ? -15.073 -11.069 -19.801 1.00 94.62 447 VAL A C 1
ATOM 3481 O O . VAL A 1 447 ? -14.962 -10.494 -20.877 1.00 94.62 447 VAL A O 1
ATOM 3484 N N . CYS A 1 448 ? -14.081 -11.802 -19.306 1.00 93.69 448 CYS A N 1
ATOM 3485 C CA . CYS A 1 448 ? -12.782 -11.885 -19.962 1.00 93.69 448 CYS A CA 1
ATOM 3486 C C . CYS A 1 448 ? -12.846 -12.603 -21.317 1.00 93.69 448 CYS A C 1
ATOM 3488 O O . CYS A 1 448 ? -12.122 -12.213 -22.233 1.00 93.69 448 CYS A O 1
ATOM 3490 N N . HIS A 1 449 ? -13.717 -13.607 -21.459 1.00 94.38 449 HIS A N 1
ATOM 3491 C CA . HIS A 1 449 ? -13.834 -14.394 -22.682 1.00 94.38 449 HIS A CA 1
ATOM 3492 C C . HIS A 1 449 ? -14.700 -13.731 -23.755 1.00 94.38 449 HIS A C 1
ATOM 3494 O O . HIS A 1 449 ? -14.328 -13.764 -24.925 1.00 94.38 449 HIS A O 1
ATOM 3500 N N . PHE A 1 450 ? -15.840 -13.145 -23.370 1.00 94.06 450 PHE A N 1
ATOM 3501 C CA . PHE A 1 450 ? -16.832 -12.625 -24.318 1.00 94.06 450 PHE A CA 1
ATOM 3502 C C . PHE A 1 450 ? -16.758 -11.110 -24.550 1.00 94.06 450 PHE A C 1
ATOM 3504 O O . PHE A 1 450 ? -17.367 -10.626 -25.502 1.00 94.06 450 PHE A O 1
ATOM 3511 N N . SER A 1 451 ? -16.028 -10.352 -23.724 1.00 92.62 451 SER A N 1
ATOM 3512 C CA . SER A 1 451 ? -15.760 -8.934 -24.009 1.00 92.62 451 SER A CA 1
ATOM 3513 C C . SER A 1 451 ? -14.659 -8.759 -25.063 1.00 92.62 451 SER A C 1
ATOM 3515 O O . SER A 1 451 ? -13.992 -9.715 -25.469 1.00 92.62 451 SER A O 1
ATOM 3517 N N . GLY A 1 452 ? -14.403 -7.505 -25.451 1.00 86.19 452 GLY A N 1
ATOM 3518 C CA . GLY A 1 452 ? -13.29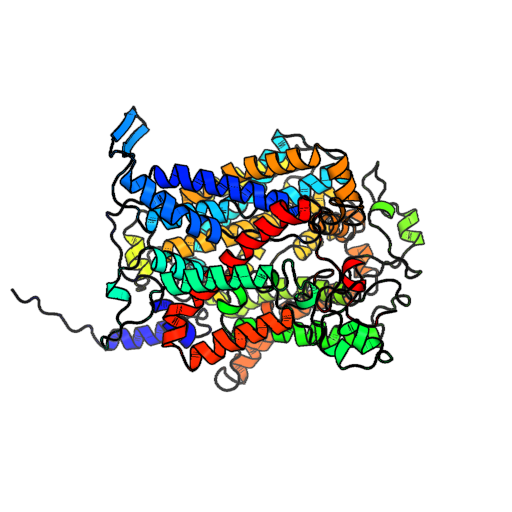3 -7.141 -26.339 1.00 86.19 452 GLY A CA 1
ATOM 3519 C C . GLY A 1 452 ? -11.894 -7.517 -25.822 1.00 86.19 452 GLY A C 1
ATOM 3520 O O . GLY A 1 452 ? -10.949 -7.479 -26.600 1.00 86.19 452 GLY A O 1
ATOM 3521 N N . ILE A 1 453 ? -11.750 -7.938 -24.555 1.00 90.12 453 ILE A N 1
ATOM 3522 C CA . ILE A 1 453 ? -10.482 -8.445 -23.995 1.00 90.12 453 ILE A CA 1
ATOM 3523 C C . ILE A 1 453 ? -10.050 -9.757 -24.674 1.00 90.12 453 ILE A C 1
ATOM 3525 O O . ILE A 1 453 ? -8.853 -9.996 -24.842 1.00 90.12 453 ILE A O 1
ATOM 3529 N N . GLN A 1 454 ? -11.009 -10.616 -25.045 1.00 89.62 454 GLN A N 1
ATOM 3530 C CA . GLN A 1 454 ? -10.777 -11.904 -25.718 1.00 89.62 454 GLN A CA 1
ATOM 3531 C C . GLN A 1 454 ? -9.769 -12.832 -25.002 1.00 89.62 454 GLN A C 1
ATOM 3533 O O . GLN A 1 454 ? -9.048 -13.618 -25.629 1.00 89.62 454 GLN A O 1
ATOM 3538 N N . MET A 1 455 ? -9.713 -12.782 -23.667 1.00 93.25 455 MET A N 1
ATOM 3539 C CA . MET A 1 455 ? -8.894 -13.696 -22.873 1.00 93.25 455 MET A CA 1
ATOM 3540 C C . MET A 1 455 ? -9.615 -15.039 -22.728 1.00 93.25 455 MET A C 1
ATOM 3542 O O . MET A 1 455 ? -10.683 -15.141 -22.128 1.00 93.25 455 MET A O 1
ATOM 3546 N N . VAL A 1 456 ? -9.022 -16.100 -23.280 1.00 93.94 456 VAL A N 1
ATOM 3547 C CA . VAL A 1 456 ? -9.627 -17.439 -23.260 1.00 93.94 456 VAL A CA 1
ATOM 3548 C C . VAL A 1 456 ? -9.839 -17.938 -21.823 1.00 93.94 456 VAL A C 1
ATOM 3550 O O . VAL A 1 456 ? -9.011 -17.700 -20.943 1.00 93.94 456 VAL A O 1
ATOM 3553 N N . TRP A 1 457 ? -10.948 -18.643 -21.578 1.00 93.31 457 TRP A N 1
ATOM 3554 C CA . TRP A 1 457 ? -11.411 -19.034 -20.239 1.00 93.31 457 TRP A CA 1
ATOM 3555 C C . TRP A 1 457 ? -10.356 -19.760 -19.385 1.00 93.31 457 TRP A C 1
ATOM 3557 O O . TRP A 1 457 ? -10.265 -19.516 -18.184 1.00 93.31 457 TRP A O 1
ATOM 3567 N N . TYR A 1 458 ? -9.514 -20.609 -19.980 1.00 92.50 458 TYR A N 1
ATOM 3568 C CA . TYR A 1 458 ? -8.492 -21.344 -19.231 1.00 92.50 458 TYR A CA 1
ATOM 3569 C C . TYR A 1 458 ? -7.337 -20.445 -18.754 1.00 92.50 458 TYR A C 1
ATOM 3571 O O . TYR A 1 458 ? -6.742 -20.728 -17.716 1.00 92.50 458 TYR A O 1
ATOM 3579 N N . TRP A 1 459 ? -7.068 -19.316 -19.425 1.00 93.62 459 TRP A N 1
ATOM 3580 C CA . TRP A 1 459 ? -6.144 -18.293 -18.917 1.00 93.62 459 TRP A CA 1
ATOM 3581 C C . TRP A 1 459 ? -6.727 -17.536 -17.724 1.00 93.62 459 TRP A C 1
ATOM 3583 O O . TRP A 1 459 ? -5.988 -17.193 -16.805 1.00 93.62 459 TRP A O 1
ATOM 3593 N N . CYS A 1 460 ? -8.050 -17.348 -17.688 1.00 92.19 460 CYS A N 1
ATOM 3594 C CA . CYS A 1 460 ? -8.734 -16.784 -16.523 1.00 92.19 460 CYS A CA 1
ATOM 3595 C C . CYS A 1 460 ? -8.581 -17.708 -15.307 1.00 92.19 460 CYS A C 1
ATOM 3597 O O . CYS A 1 460 ? -8.247 -17.251 -14.219 1.00 92.19 460 CYS A O 1
ATOM 3599 N N . ILE A 1 461 ? -8.769 -19.019 -15.502 1.00 92.62 461 ILE A N 1
ATOM 3600 C CA . ILE A 1 461 ? -8.569 -20.018 -14.441 1.00 92.62 461 ILE A CA 1
ATOM 3601 C C . ILE A 1 461 ? -7.115 -20.016 -13.965 1.00 92.62 461 ILE A C 1
ATOM 3603 O O . ILE A 1 461 ? -6.875 -20.024 -12.760 1.00 92.62 461 ILE A O 1
ATOM 3607 N N . LEU A 1 462 ? -6.147 -19.958 -14.885 1.00 93.94 462 LEU A N 1
ATOM 3608 C CA . LEU A 1 462 ? -4.737 -19.857 -14.518 1.00 93.94 462 LEU A CA 1
ATOM 3609 C C . LEU A 1 462 ? -4.458 -18.598 -13.681 1.00 93.94 462 LEU A C 1
ATOM 3611 O O . LEU A 1 462 ? -3.782 -18.706 -12.661 1.00 93.94 462 LEU A O 1
ATOM 3615 N N . ALA A 1 463 ? -5.006 -17.439 -14.061 1.00 92.44 463 ALA A N 1
ATOM 3616 C CA . ALA A 1 463 ? -4.863 -16.201 -13.292 1.00 92.44 463 ALA A CA 1
ATOM 3617 C C . ALA A 1 463 ? -5.401 -16.367 -11.865 1.00 92.44 463 ALA A C 1
ATOM 3619 O O . ALA A 1 463 ? -4.717 -16.031 -10.904 1.00 92.44 463 ALA A O 1
ATOM 3620 N N . ILE A 1 464 ? -6.589 -16.964 -11.724 1.00 90.31 464 ILE A N 1
ATOM 3621 C CA . ILE A 1 464 ? -7.210 -17.233 -10.422 1.00 90.31 464 ILE A CA 1
ATOM 3622 C C . ILE A 1 464 ? -6.341 -18.178 -9.582 1.00 90.31 464 ILE A C 1
ATOM 3624 O O . ILE A 1 464 ? -6.134 -17.912 -8.400 1.00 90.31 464 ILE A O 1
ATOM 3628 N N . ILE A 1 465 ? -5.795 -19.250 -10.167 1.00 91.00 465 ILE A N 1
ATOM 3629 C CA . ILE A 1 465 ? -4.892 -20.177 -9.461 1.00 91.00 465 ILE A CA 1
ATOM 3630 C C . ILE A 1 465 ? -3.645 -19.438 -8.969 1.00 91.00 465 ILE A C 1
ATOM 3632 O O . ILE A 1 465 ? -3.263 -19.591 -7.808 1.00 91.00 465 ILE A O 1
ATOM 3636 N N . VAL A 1 466 ? -3.030 -18.621 -9.828 1.00 91.19 466 VAL A N 1
ATOM 3637 C CA . VAL A 1 466 ? -1.857 -17.816 -9.468 1.00 91.19 466 VAL A CA 1
ATOM 3638 C C . VAL A 1 466 ? -2.186 -16.875 -8.310 1.00 91.19 466 VAL A C 1
ATOM 3640 O O . VAL A 1 466 ? -1.434 -16.856 -7.336 1.00 91.19 466 VAL A O 1
ATOM 3643 N N . SER A 1 467 ? -3.320 -16.167 -8.356 1.00 90.00 467 SER A N 1
ATOM 3644 C CA . SER A 1 467 ? -3.766 -15.304 -7.256 1.00 90.00 467 SER A CA 1
ATOM 3645 C C . SER A 1 467 ? -3.966 -16.095 -5.966 1.00 90.00 467 SER A C 1
ATOM 3647 O O . SER A 1 467 ? -3.393 -15.740 -4.946 1.00 90.00 467 SER A O 1
ATOM 3649 N N . VAL A 1 468 ? -4.701 -17.212 -5.992 1.00 87.31 468 VAL A N 1
ATOM 3650 C CA . VAL A 1 468 ? -4.956 -18.039 -4.795 1.00 87.31 468 VAL A CA 1
ATOM 3651 C C . VAL A 1 468 ? -3.653 -18.508 -4.145 1.00 87.31 468 VAL A C 1
ATOM 3653 O O . VAL A 1 468 ? -3.489 -18.386 -2.930 1.00 87.31 468 VAL A O 1
ATOM 3656 N N . VAL A 1 469 ? -2.717 -19.017 -4.947 1.00 88.31 469 VAL A N 1
ATOM 3657 C CA . VAL A 1 469 ? -1.431 -19.525 -4.452 1.00 88.31 469 VAL A CA 1
ATOM 3658 C C . VAL A 1 469 ? -0.551 -18.392 -3.922 1.00 88.31 469 VAL A C 1
ATOM 3660 O O . VAL A 1 469 ? 0.099 -18.559 -2.892 1.00 88.31 469 VAL A O 1
ATOM 3663 N N . GLY A 1 470 ? -0.528 -17.241 -4.598 1.00 89.81 470 GLY A N 1
ATOM 3664 C CA . GLY A 1 470 ? 0.312 -16.106 -4.219 1.00 89.81 470 GLY A CA 1
ATOM 3665 C C . GLY A 1 470 ? -0.226 -15.280 -3.049 1.00 89.81 470 GLY A C 1
ATOM 3666 O O . GLY A 1 470 ? 0.556 -14.780 -2.242 1.00 89.81 470 GLY A O 1
ATOM 3667 N N . THR A 1 471 ? -1.548 -15.166 -2.907 1.00 91.56 471 THR A N 1
ATOM 3668 C CA . THR A 1 471 ? -2.178 -14.325 -1.883 1.00 91.56 471 THR A CA 1
ATOM 3669 C C . THR A 1 471 ? -1.961 -14.858 -0.472 1.00 91.56 471 THR A C 1
ATOM 3671 O O . THR A 1 471 ? -1.731 -14.058 0.429 1.00 91.56 471 THR A O 1
ATOM 3674 N N . VAL A 1 472 ? -1.989 -16.179 -0.248 1.00 89.31 472 VAL A N 1
ATOM 3675 C CA . VAL A 1 472 ? -1.841 -16.741 1.110 1.00 89.31 472 VAL A CA 1
ATOM 3676 C C . VAL A 1 472 ? -0.482 -16.381 1.740 1.00 89.31 472 VAL A C 1
ATOM 3678 O O . VAL A 1 472 ? -0.489 -15.805 2.828 1.00 89.31 472 VAL A O 1
ATOM 3681 N N . PRO A 1 473 ? 0.674 -16.625 1.090 1.00 92.25 473 PRO A N 1
ATOM 3682 C CA . PRO A 1 473 ? 1.973 -16.190 1.608 1.00 92.25 473 PRO A CA 1
ATOM 3683 C C . PRO A 1 473 ? 2.070 -14.681 1.844 1.00 92.25 473 PRO A C 1
ATOM 3685 O O . PRO A 1 473 ? 2.581 -14.241 2.871 1.00 92.25 473 PRO A O 1
ATOM 3688 N N . ILE A 1 474 ? 1.541 -13.878 0.918 1.00 93.19 474 ILE A N 1
ATOM 3689 C CA . ILE A 1 474 ? 1.534 -12.415 1.042 1.00 93.19 474 ILE A CA 1
ATOM 3690 C C . ILE A 1 474 ? 0.709 -11.972 2.256 1.00 93.19 474 ILE A C 1
ATOM 3692 O O . ILE A 1 474 ? 1.131 -11.094 3.007 1.00 93.19 474 ILE A O 1
ATOM 3696 N N . ALA A 1 475 ? -0.444 -12.602 2.477 1.00 93.06 475 ALA A N 1
ATOM 3697 C CA . ALA A 1 475 ? -1.318 -12.306 3.601 1.00 93.06 475 ALA A CA 1
ATOM 3698 C C . ALA A 1 475 ? -0.702 -12.721 4.943 1.00 93.06 475 ALA A C 1
ATOM 3700 O O . ALA A 1 475 ? -0.866 -11.997 5.921 1.00 93.06 475 ALA A O 1
ATOM 3701 N N . VAL A 1 476 ? 0.052 -13.829 4.991 1.00 91.69 476 VAL A N 1
ATOM 3702 C CA . VAL A 1 476 ? 0.833 -14.216 6.179 1.00 91.69 476 VAL A CA 1
ATOM 3703 C C . VAL A 1 476 ? 1.869 -13.141 6.505 1.00 91.69 476 VAL A C 1
ATOM 3705 O O . VAL A 1 476 ? 1.911 -12.674 7.639 1.00 91.69 476 VAL A O 1
ATOM 3708 N N . VAL A 1 477 ? 2.649 -12.691 5.514 1.00 93.50 477 VAL A N 1
ATOM 3709 C CA . VAL A 1 477 ? 3.654 -11.636 5.722 1.00 93.50 477 VAL A CA 1
ATOM 3710 C C . VAL A 1 477 ? 3.005 -10.339 6.212 1.00 93.50 477 VAL A C 1
ATOM 3712 O O . VAL A 1 477 ? 3.516 -9.724 7.149 1.00 93.50 477 VAL A O 1
ATOM 3715 N N . LEU A 1 478 ? 1.871 -9.928 5.637 1.00 94.19 478 LEU A N 1
ATOM 3716 C CA . LEU A 1 478 ? 1.141 -8.746 6.101 1.00 94.19 478 LEU A CA 1
ATOM 3717 C C . LEU A 1 478 ? 0.636 -8.915 7.542 1.00 94.19 478 LEU A C 1
ATOM 3719 O O . LEU A 1 478 ? 0.808 -8.011 8.361 1.00 94.19 478 LEU A O 1
ATOM 3723 N N . ALA A 1 479 ? 0.046 -10.067 7.867 1.00 92.44 479 ALA A N 1
ATOM 3724 C CA . ALA A 1 479 ? -0.517 -10.347 9.185 1.00 92.44 479 ALA A CA 1
ATOM 3725 C C . ALA A 1 479 ? 0.538 -10.327 10.302 1.00 92.44 479 ALA A C 1
ATOM 3727 O O . ALA A 1 479 ? 0.235 -9.913 11.424 1.00 92.44 479 ALA A O 1
ATOM 3728 N N . THR A 1 480 ? 1.770 -10.747 10.005 1.00 90.81 480 THR A N 1
ATOM 3729 C CA . THR A 1 480 ? 2.857 -10.818 10.988 1.00 90.81 480 THR A CA 1
ATOM 3730 C C . THR A 1 480 ? 3.725 -9.560 11.027 1.00 90.81 480 THR A C 1
ATOM 3732 O O . THR A 1 480 ? 4.087 -9.097 12.105 1.00 90.81 480 THR A O 1
ATOM 3735 N N . SER A 1 481 ? 4.078 -8.996 9.867 1.00 92.69 481 SER A N 1
ATOM 3736 C CA . SER A 1 481 ? 5.019 -7.868 9.762 1.00 92.69 481 SER A CA 1
ATOM 3737 C C . SER A 1 481 ? 4.346 -6.501 9.641 1.00 92.69 481 SER A C 1
ATOM 3739 O O . SER A 1 481 ? 4.981 -5.475 9.868 1.00 92.69 481 SER A O 1
ATOM 3741 N N . GLY A 1 482 ? 3.070 -6.458 9.249 1.00 92.44 482 GLY A N 1
ATOM 3742 C CA . GLY A 1 482 ? 2.376 -5.217 8.905 1.00 92.44 482 GLY A CA 1
ATOM 3743 C C . GLY A 1 482 ? 2.787 -4.617 7.555 1.00 92.44 482 GLY A C 1
ATOM 3744 O O . GLY A 1 482 ? 2.331 -3.525 7.229 1.00 92.44 482 GLY A O 1
ATOM 3745 N N . VAL A 1 483 ? 3.615 -5.309 6.762 1.00 92.25 483 VAL A N 1
ATOM 3746 C CA . VAL A 1 483 ? 4.076 -4.862 5.438 1.00 92.25 483 VAL A CA 1
ATOM 3747 C C . VAL A 1 483 ? 3.313 -5.597 4.339 1.00 92.25 483 VAL A C 1
ATOM 3749 O O . VAL A 1 483 ? 3.318 -6.827 4.283 1.00 92.25 483 VAL A O 1
ATOM 3752 N N . ALA A 1 484 ? 2.668 -4.848 3.444 1.00 89.50 484 ALA A N 1
ATOM 3753 C CA . ALA A 1 484 ? 1.975 -5.412 2.289 1.00 89.50 484 ALA A CA 1
ATOM 3754 C C . ALA A 1 484 ? 2.961 -5.724 1.154 1.00 89.50 484 ALA A C 1
ATOM 3756 O O . ALA A 1 484 ? 3.807 -4.898 0.811 1.00 89.50 484 ALA A O 1
ATOM 3757 N N . LEU A 1 485 ? 2.819 -6.904 0.547 1.00 90.69 485 LEU A N 1
ATOM 3758 C CA . LEU A 1 485 ? 3.545 -7.298 -0.662 1.00 90.69 485 LEU A CA 1
ATOM 3759 C C . LEU A 1 485 ? 2.589 -7.343 -1.860 1.00 90.69 485 LEU A C 1
ATOM 3761 O O . LEU A 1 485 ? 1.378 -7.494 -1.695 1.00 90.69 485 LEU A O 1
ATOM 3765 N N . TYR A 1 486 ? 3.136 -7.252 -3.073 1.00 84.50 486 TYR A N 1
ATOM 3766 C CA . TYR A 1 486 ? 2.354 -7.113 -4.304 1.00 84.50 486 TYR A CA 1
ATOM 3767 C C . TYR A 1 486 ? 2.771 -8.131 -5.374 1.00 84.50 486 TYR A C 1
ATOM 3769 O O . TYR A 1 486 ? 3.944 -8.477 -5.489 1.00 84.50 486 TYR A O 1
ATOM 3777 N N . MET A 1 487 ? 1.813 -8.569 -6.202 1.00 84.00 487 MET A N 1
ATOM 3778 C CA . MET A 1 487 ? 2.010 -9.580 -7.262 1.00 84.00 487 MET A CA 1
ATOM 3779 C C . MET A 1 487 ? 2.162 -8.998 -8.677 1.00 84.00 487 MET A C 1
ATOM 3781 O O . MET A 1 487 ? 2.029 -9.732 -9.656 1.00 84.00 487 MET A O 1
ATOM 3785 N N . ASN A 1 488 ? 2.430 -7.692 -8.805 1.00 85.31 488 ASN A N 1
ATOM 3786 C CA . ASN A 1 488 ? 2.439 -6.991 -10.095 1.00 85.31 488 ASN A CA 1
ATOM 3787 C C . ASN A 1 488 ? 3.306 -7.711 -11.137 1.00 85.31 488 ASN A C 1
ATOM 3789 O O . ASN A 1 488 ? 2.776 -8.297 -12.073 1.00 85.31 488 ASN A O 1
ATOM 3793 N N . VAL A 1 489 ? 4.617 -7.767 -10.914 1.00 88.69 489 VAL A N 1
ATOM 3794 C CA . VAL A 1 489 ? 5.567 -8.240 -11.931 1.00 88.69 489 VAL A CA 1
ATOM 3795 C C . VAL A 1 489 ? 5.465 -9.751 -12.181 1.00 88.69 489 VAL A C 1
ATOM 3797 O O . VAL A 1 489 ? 5.616 -10.203 -13.311 1.00 88.69 489 VAL A O 1
ATOM 3800 N N . ILE A 1 490 ? 5.177 -10.559 -11.151 1.00 90.38 490 ILE A N 1
ATOM 3801 C CA . ILE A 1 490 ? 5.105 -12.021 -11.318 1.00 90.38 490 ILE A CA 1
ATOM 3802 C C . ILE A 1 490 ? 3.896 -12.445 -12.161 1.00 90.38 490 ILE A C 1
ATOM 3804 O O . ILE A 1 490 ? 4.003 -13.365 -12.971 1.00 90.38 490 ILE A O 1
ATOM 3808 N N . SER A 1 491 ? 2.757 -11.761 -12.010 1.00 91.44 491 SER A N 1
ATOM 3809 C CA . SER A 1 491 ? 1.563 -12.048 -12.810 1.00 91.44 491 SER A CA 1
ATOM 3810 C C . SER A 1 491 ? 1.788 -11.733 -14.292 1.00 91.44 491 SER A C 1
ATOM 3812 O O . SER A 1 491 ?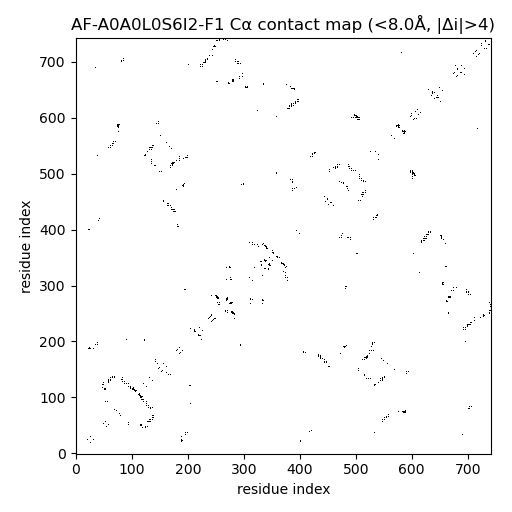 1.440 -12.544 -15.148 1.00 91.44 491 SER A O 1
ATOM 3814 N N . GLU A 1 492 ? 2.464 -10.618 -14.582 1.00 92.56 492 GLU A N 1
ATOM 3815 C CA . GLU A 1 492 ? 2.866 -10.222 -15.935 1.00 92.56 492 GLU A CA 1
ATOM 3816 C C . GLU A 1 492 ? 3.885 -11.206 -16.532 1.00 92.56 492 GLU A C 1
ATOM 3818 O O . GLU A 1 492 ? 3.762 -11.614 -17.687 1.00 92.56 492 GLU A O 1
ATOM 3823 N N . PHE A 1 493 ? 4.861 -11.645 -15.732 1.00 93.12 493 PHE A N 1
ATOM 3824 C CA . PHE A 1 493 ? 5.885 -12.610 -16.135 1.00 93.12 493 PHE A CA 1
ATOM 3825 C C . PHE A 1 493 ? 5.305 -13.961 -16.561 1.00 93.12 493 PHE A C 1
ATOM 3827 O O . PHE A 1 493 ? 5.670 -14.471 -17.621 1.00 93.12 493 PHE A O 1
ATOM 3834 N N . ILE A 1 494 ? 4.398 -14.534 -15.760 1.00 93.19 494 ILE A N 1
ATOM 3835 C CA . ILE A 1 494 ? 3.826 -15.865 -16.016 1.00 93.19 494 ILE A CA 1
ATOM 3836 C C . ILE A 1 494 ? 3.103 -15.885 -17.362 1.00 93.19 494 ILE A C 1
ATOM 3838 O O . ILE A 1 494 ? 3.428 -16.700 -18.225 1.00 93.19 494 ILE A O 1
ATOM 3842 N N . ILE A 1 495 ? 2.140 -14.982 -17.565 1.00 94.44 495 ILE A N 1
ATOM 3843 C CA . ILE A 1 495 ? 1.366 -14.970 -18.809 1.00 94.44 495 ILE A CA 1
ATOM 3844 C C . ILE A 1 495 ? 2.195 -14.451 -19.988 1.00 94.44 495 ILE A C 1
ATOM 3846 O O . ILE A 1 495 ? 2.008 -14.928 -21.100 1.00 94.44 495 ILE A O 1
ATOM 3850 N N . GLY A 1 496 ? 3.143 -13.537 -19.760 1.00 92.19 496 GLY A N 1
ATOM 3851 C CA . GLY A 1 496 ? 4.015 -13.001 -20.802 1.00 92.19 496 GLY A CA 1
ATOM 3852 C C . GLY A 1 496 ? 4.954 -14.048 -21.407 1.00 92.19 496 GLY A C 1
ATOM 3853 O O . GLY A 1 496 ? 5.232 -13.995 -22.603 1.00 92.19 496 GLY A O 1
ATOM 3854 N N . ILE A 1 497 ? 5.430 -15.021 -20.616 1.00 93.06 497 ILE A N 1
ATOM 3855 C CA . ILE A 1 497 ? 6.188 -16.174 -21.142 1.00 93.06 497 ILE A CA 1
ATOM 3856 C C . ILE A 1 497 ? 5.288 -17.078 -21.983 1.00 93.06 497 ILE A C 1
ATOM 3858 O O . ILE A 1 497 ? 5.710 -17.575 -23.025 1.00 93.06 497 ILE A O 1
ATOM 3862 N N . ILE A 1 498 ? 4.067 -17.324 -21.509 1.00 93.44 498 ILE A N 1
ATOM 3863 C CA . ILE A 1 498 ? 3.153 -18.295 -22.116 1.00 93.44 498 ILE A CA 1
ATOM 3864 C C . ILE A 1 498 ? 2.526 -17.745 -23.404 1.00 93.44 498 ILE A C 1
ATOM 3866 O O . ILE A 1 498 ? 2.336 -18.484 -24.370 1.00 93.44 498 ILE A O 1
ATOM 3870 N N . LEU A 1 499 ? 2.180 -16.458 -23.411 1.00 89.88 499 LEU A N 1
ATOM 3871 C CA . LEU A 1 499 ? 1.427 -15.794 -24.469 1.00 89.88 499 LEU A CA 1
ATOM 3872 C C . LEU A 1 499 ? 2.027 -14.413 -24.799 1.00 89.88 499 LEU A C 1
ATOM 3874 O O . LEU A 1 499 ? 1.375 -13.386 -24.577 1.00 89.88 499 LEU A O 1
ATOM 3878 N N . PRO A 1 500 ? 3.262 -14.365 -25.332 1.00 88.00 500 PRO A N 1
ATOM 3879 C CA . PRO A 1 500 ? 3.878 -13.113 -25.758 1.00 88.00 500 PRO A CA 1
ATOM 3880 C C . PRO A 1 500 ? 3.115 -12.490 -26.938 1.00 88.00 500 PRO A C 1
ATOM 3882 O O . PRO A 1 500 ? 2.466 -13.183 -27.723 1.00 88.00 500 PRO A O 1
ATOM 3885 N N . GLY A 1 501 ? 3.197 -11.166 -27.073 1.00 83.88 501 GLY A N 1
ATOM 3886 C CA . 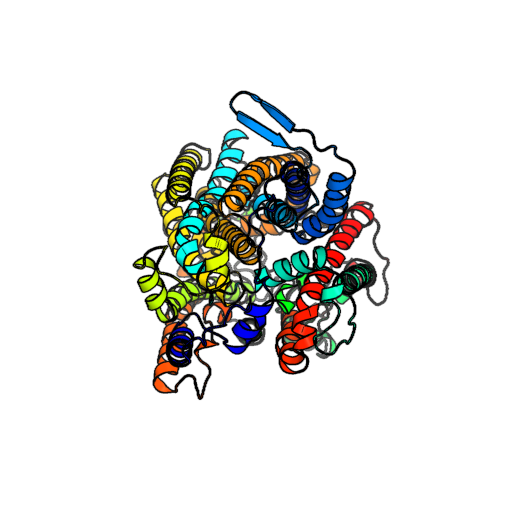GLY A 1 501 ? 2.565 -10.405 -28.155 1.00 83.88 501 GLY A CA 1
ATOM 3887 C C . GLY A 1 501 ? 1.095 -10.046 -27.918 1.00 83.88 501 GLY A C 1
ATOM 3888 O O . GLY A 1 501 ? 0.473 -9.458 -28.799 1.00 83.88 501 GLY A O 1
ATOM 3889 N N . LYS A 1 502 ? 0.523 -10.368 -26.748 1.00 87.31 502 LYS A N 1
ATOM 3890 C CA . LYS A 1 502 ? -0.878 -10.057 -26.402 1.00 87.31 502 LYS A CA 1
ATOM 3891 C C . LYS A 1 502 ? -0.988 -9.144 -25.173 1.00 87.31 502 LYS A C 1
ATOM 3893 O O . LYS A 1 502 ? -1.383 -9.608 -24.100 1.00 87.31 502 LYS A O 1
ATOM 3898 N N . PRO A 1 503 ? -0.681 -7.840 -25.301 1.00 88.12 503 PRO A N 1
ATOM 3899 C CA . PRO A 1 503 ? -0.638 -6.929 -24.160 1.00 88.12 503 PRO A CA 1
ATOM 3900 C C . PRO A 1 503 ? -1.992 -6.741 -23.462 1.00 88.12 503 PRO A C 1
ATOM 3902 O O . PRO A 1 503 ? -2.031 -6.730 -22.238 1.00 88.12 503 PRO A O 1
ATOM 3905 N N . VAL A 1 504 ? -3.110 -6.681 -24.197 1.00 89.62 504 VAL A N 1
ATOM 3906 C CA . VAL A 1 504 ? -4.460 -6.551 -23.603 1.00 89.62 504 VAL A CA 1
ATOM 3907 C C . VAL A 1 504 ? -4.805 -7.748 -22.708 1.00 89.62 504 VAL A C 1
ATOM 3909 O O . VAL A 1 504 ? -5.274 -7.576 -21.582 1.00 89.62 504 VAL A O 1
ATOM 3912 N N . VAL A 1 505 ? -4.513 -8.967 -23.174 1.00 92.38 505 VAL A N 1
ATOM 3913 C CA . VAL A 1 505 ? -4.718 -10.197 -22.390 1.00 92.38 505 VAL A CA 1
ATOM 3914 C C . VAL A 1 505 ? -3.792 -10.224 -21.176 1.00 92.38 505 VAL A C 1
ATOM 3916 O O . VAL A 1 505 ? -4.229 -10.571 -20.082 1.00 92.38 505 VAL A O 1
ATOM 3919 N N . MET A 1 506 ? -2.532 -9.816 -21.351 1.00 93.75 506 MET A N 1
ATOM 3920 C CA . MET A 1 506 ? -1.561 -9.713 -20.263 1.00 93.75 506 MET A CA 1
ATOM 3921 C C . MET A 1 506 ? -2.052 -8.743 -19.177 1.00 93.75 506 MET A C 1
ATOM 3923 O O . MET A 1 506 ? -2.082 -9.114 -18.006 1.00 93.75 506 MET A O 1
ATOM 3927 N N . MET A 1 507 ? -2.522 -7.547 -19.550 1.00 93.56 507 MET A N 1
ATOM 3928 C CA . MET A 1 507 ? -3.064 -6.567 -18.602 1.00 93.56 507 MET A CA 1
ATOM 3929 C C . MET A 1 507 ? -4.277 -7.115 -17.846 1.00 93.56 507 MET A C 1
ATOM 3931 O O . MET A 1 507 ? -4.335 -6.993 -16.625 1.00 93.56 507 MET A O 1
ATOM 3935 N N . ALA A 1 508 ? -5.210 -7.784 -18.532 1.00 93.69 508 ALA A N 1
ATOM 3936 C CA . ALA A 1 508 ? -6.349 -8.418 -17.873 1.00 93.69 508 ALA A CA 1
ATOM 3937 C C . ALA A 1 508 ? -5.913 -9.527 -16.897 1.00 93.69 508 ALA A C 1
ATOM 3939 O O . ALA A 1 508 ? -6.398 -9.573 -15.767 1.00 93.69 508 ALA A O 1
ATOM 3940 N N . PHE A 1 509 ? -4.967 -10.383 -17.294 1.00 94.62 509 PHE A N 1
ATOM 3941 C CA . PHE A 1 509 ? -4.401 -11.422 -16.430 1.00 94.62 509 PHE A CA 1
ATOM 3942 C C . PHE A 1 509 ? -3.720 -10.817 -15.196 1.00 94.62 509 PHE A C 1
ATOM 3944 O O . PHE A 1 509 ? -3.963 -11.268 -14.077 1.00 94.62 509 PHE A O 1
ATOM 3951 N N . LYS A 1 510 ? -2.919 -9.760 -15.380 1.00 92.81 510 LYS A N 1
ATOM 3952 C CA . LYS A 1 510 ? -2.287 -9.001 -14.296 1.00 92.81 510 LYS A CA 1
ATOM 3953 C C . LYS A 1 510 ? -3.323 -8.428 -13.341 1.00 92.81 510 LYS A C 1
ATOM 3955 O O . LYS A 1 510 ? -3.185 -8.591 -12.134 1.00 92.81 510 LYS A O 1
ATOM 3960 N N . THR A 1 511 ? -4.371 -7.785 -13.854 1.00 92.19 511 THR A N 1
ATOM 3961 C CA . THR A 1 511 ? -5.448 -7.245 -13.019 1.00 92.19 511 THR A CA 1
ATOM 3962 C C . THR A 1 511 ? -6.079 -8.340 -12.164 1.00 92.19 511 THR A C 1
ATOM 3964 O O . THR A 1 511 ? -6.216 -8.159 -10.959 1.00 92.19 511 THR A O 1
ATOM 3967 N N . LEU A 1 512 ? -6.382 -9.510 -12.733 1.00 90.62 512 LEU A N 1
ATOM 3968 C CA . LEU A 1 512 ? -6.890 -10.643 -11.951 1.00 90.62 512 LEU A CA 1
ATOM 3969 C C . LEU A 1 512 ? -5.858 -11.172 -10.937 1.00 90.62 512 LEU A C 1
ATOM 3971 O O . LEU A 1 512 ? -6.225 -11.516 -9.817 1.00 90.62 512 LEU A O 1
ATOM 3975 N N . GLY A 1 513 ? -4.574 -11.193 -11.294 1.00 88.25 513 GLY A N 1
ATOM 3976 C CA . GLY A 1 513 ? -3.458 -11.517 -10.399 1.00 88.25 513 GLY A CA 1
ATOM 3977 C C . GLY A 1 513 ? -3.389 -10.608 -9.167 1.00 88.25 513 GLY A C 1
ATOM 3978 O O . GLY A 1 513 ? -3.314 -11.053 -8.022 1.00 88.25 513 GLY A O 1
ATOM 3979 N N . VAL A 1 514 ? -3.414 -9.301 -9.417 1.00 88.94 514 VAL A N 1
ATOM 3980 C CA . VAL A 1 514 ? -3.102 -8.258 -8.437 1.00 88.94 514 VAL A CA 1
ATOM 3981 C C . VAL A 1 514 ? -4.330 -7.840 -7.638 1.00 88.94 514 VAL A C 1
ATOM 3983 O O . VAL A 1 514 ? -4.277 -7.829 -6.409 1.00 88.94 514 VAL A O 1
ATOM 3986 N N . THR A 1 515 ? -5.443 -7.514 -8.302 1.00 88.62 515 THR A N 1
ATOM 3987 C CA . THR A 1 515 ? -6.651 -6.995 -7.640 1.00 88.62 515 THR A CA 1
ATOM 3988 C C . THR A 1 515 ? -7.223 -8.005 -6.658 1.00 88.62 515 THR A C 1
ATOM 3990 O O . THR A 1 515 ? -7.584 -7.635 -5.544 1.00 88.62 515 THR A O 1
ATOM 3993 N N . VAL A 1 516 ? -7.236 -9.285 -7.030 1.00 88.12 516 VAL A N 1
ATOM 3994 C CA . VAL A 1 516 ? -7.719 -10.368 -6.167 1.00 88.12 516 VAL A CA 1
ATOM 3995 C C . VAL A 1 516 ? -6.920 -10.432 -4.869 1.00 88.12 516 VAL A C 1
ATOM 3997 O O . VAL A 1 516 ? -7.508 -10.524 -3.791 1.00 88.12 516 VAL A O 1
ATOM 4000 N N . SER A 1 517 ? -5.591 -10.321 -4.963 1.00 89.62 517 SER A N 1
ATOM 4001 C CA . SER A 1 517 ? -4.729 -10.302 -3.787 1.00 89.62 517 SER A CA 1
ATOM 4002 C C . SER A 1 517 ? -4.972 -9.053 -2.946 1.00 89.62 517 SER A C 1
ATOM 4004 O O . SER A 1 517 ? -5.213 -9.178 -1.751 1.00 89.62 517 SER A O 1
ATOM 4006 N N . LEU A 1 518 ? -4.966 -7.860 -3.549 1.00 89.94 518 LEU A N 1
ATOM 4007 C CA . LEU A 1 518 ? -5.176 -6.596 -2.832 1.00 89.94 518 LEU A CA 1
ATOM 4008 C C . LEU A 1 518 ? -6.491 -6.575 -2.063 1.00 89.94 518 LEU A C 1
ATOM 4010 O O . LEU A 1 518 ? -6.506 -6.275 -0.871 1.00 89.94 518 LEU A O 1
ATOM 4014 N N . GLN A 1 519 ? -7.577 -6.962 -2.726 1.00 89.75 519 GLN A N 1
ATOM 4015 C CA . GLN A 1 519 ? -8.890 -6.994 -2.101 1.00 89.75 519 GLN A CA 1
ATOM 4016 C C . GLN A 1 519 ? -8.950 -8.047 -0.998 1.00 89.75 519 GLN A C 1
ATOM 4018 O O . GLN A 1 519 ? -9.446 -7.765 0.087 1.00 89.75 519 GLN A O 1
ATOM 4023 N N . CYS A 1 520 ? -8.350 -9.226 -1.190 1.00 91.31 520 CYS A N 1
ATOM 4024 C CA . CYS A 1 520 ? -8.238 -10.205 -0.110 1.00 91.31 520 CYS A CA 1
ATOM 4025 C C . CYS A 1 520 ? -7.522 -9.631 1.131 1.00 91.31 520 CYS A C 1
ATOM 4027 O O . CYS A 1 520 ? -7.982 -9.862 2.250 1.00 91.31 520 CYS A O 1
ATOM 4029 N N . LEU A 1 521 ? -6.427 -8.880 0.960 1.00 92.50 521 LEU A N 1
ATOM 4030 C CA . LEU A 1 521 ? -5.679 -8.272 2.070 1.00 92.50 521 LEU A CA 1
ATOM 4031 C C . LEU A 1 521 ? -6.494 -7.200 2.806 1.00 92.50 521 LEU A C 1
ATOM 4033 O O . LEU A 1 521 ? -6.531 -7.210 4.040 1.00 92.50 521 LEU A O 1
ATOM 4037 N N . THR A 1 522 ? -7.178 -6.315 2.074 1.00 92.25 52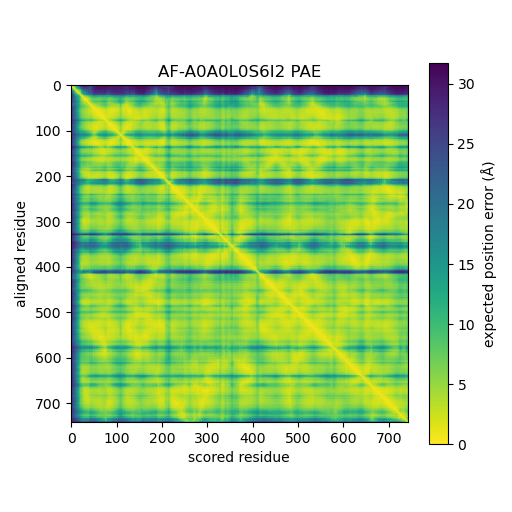2 THR A N 1
ATOM 4038 C CA . THR A 1 522 ? -8.079 -5.307 2.656 1.00 92.25 522 THR A CA 1
ATOM 4039 C C . THR A 1 522 ? -9.197 -5.979 3.450 1.00 92.25 522 THR A C 1
ATOM 4041 O O . THR A 1 522 ? -9.410 -5.658 4.619 1.00 92.25 522 THR A O 1
ATOM 4044 N N . LEU A 1 523 ? -9.842 -6.997 2.873 1.00 92.12 523 LEU A N 1
ATOM 4045 C CA . LEU A 1 523 ? -10.940 -7.712 3.521 1.00 92.12 523 LEU A CA 1
ATOM 4046 C C . LEU A 1 523 ? -10.498 -8.447 4.787 1.00 92.12 523 LEU A C 1
ATOM 4048 O O . LEU A 1 523 ? -11.220 -8.447 5.782 1.00 92.12 523 LEU A O 1
ATOM 4052 N N . LEU A 1 524 ? -9.320 -9.077 4.769 1.00 93.81 524 LEU A N 1
ATOM 4053 C CA . LEU A 1 524 ? -8.744 -9.709 5.956 1.00 93.81 524 LEU A CA 1
ATOM 4054 C C . LEU A 1 524 ? -8.384 -8.674 7.032 1.00 93.81 524 LEU A C 1
ATOM 4056 O O . LEU A 1 524 ? -8.640 -8.920 8.209 1.00 93.81 524 LEU A O 1
ATOM 4060 N N . SER A 1 525 ? -7.862 -7.508 6.643 1.00 94.19 525 SER A N 1
ATOM 4061 C CA . SER A 1 525 ? -7.560 -6.419 7.583 1.00 94.19 525 SER A CA 1
ATOM 4062 C C . SER A 1 525 ? -8.830 -5.925 8.282 1.00 94.19 525 SER A C 1
ATOM 4064 O O . SER A 1 525 ? -8.860 -5.806 9.507 1.00 94.19 525 SER A O 1
ATOM 4066 N N . ASP A 1 526 ? -9.910 -5.731 7.524 1.00 94.44 526 ASP A N 1
ATOM 4067 C CA . ASP A 1 526 ? -11.228 -5.353 8.044 1.00 94.44 526 ASP A CA 1
ATOM 4068 C C . ASP A 1 526 ? -11.848 -6.456 8.920 1.00 94.44 526 ASP A C 1
ATOM 4070 O O . ASP A 1 526 ? -12.443 -6.164 9.958 1.00 94.44 526 ASP A O 1
ATOM 4074 N N . LEU A 1 527 ? -11.682 -7.735 8.556 1.00 94.06 527 LEU A N 1
ATOM 4075 C CA . LEU A 1 527 ? -12.104 -8.861 9.396 1.00 94.06 527 LEU A CA 1
ATOM 4076 C C . LEU A 1 527 ? -11.339 -8.877 10.723 1.00 94.06 527 LEU A C 1
ATOM 4078 O O . LEU A 1 527 ? -11.944 -9.113 11.771 1.00 94.06 527 LEU A O 1
ATOM 4082 N N . LYS A 1 528 ? -10.031 -8.585 10.711 1.00 94.44 528 LYS A N 1
ATOM 4083 C CA . LYS A 1 528 ? -9.238 -8.486 11.942 1.00 94.44 528 LYS A CA 1
ATOM 4084 C C . LYS A 1 528 ? -9.651 -7.278 12.775 1.00 94.44 528 LYS A C 1
ATOM 4086 O O . LYS A 1 528 ? -9.782 -7.401 13.991 1.00 94.44 528 LYS A O 1
ATOM 4091 N N . LEU A 1 529 ? -9.920 -6.137 12.143 1.00 94.62 529 LEU A N 1
ATOM 4092 C CA . LEU A 1 529 ? -10.470 -4.960 12.814 1.00 94.62 529 LEU A CA 1
ATOM 4093 C C . LEU A 1 529 ? -11.810 -5.292 13.482 1.00 94.62 529 LEU A C 1
ATOM 4095 O O . LEU A 1 529 ? -12.000 -5.005 14.663 1.00 94.62 529 LEU A O 1
ATOM 4099 N N . GLY A 1 530 ? -12.712 -5.961 12.759 1.00 94.31 530 GLY A N 1
ATOM 4100 C CA . GLY A 1 530 ? -13.987 -6.445 13.280 1.00 94.31 530 GLY A CA 1
ATOM 4101 C C . GLY A 1 530 ? -13.812 -7.401 14.461 1.00 94.31 530 GLY A C 1
ATOM 4102 O O . GLY A 1 530 ? -14.503 -7.260 15.469 1.00 94.31 530 GLY A O 1
ATOM 4103 N N . HIS A 1 531 ? -12.831 -8.301 14.387 1.00 93.12 531 HIS A N 1
ATOM 4104 C CA . HIS A 1 531 ? -12.464 -9.213 15.470 1.00 93.12 531 HIS A CA 1
ATOM 4105 C C . HIS A 1 531 ? -11.946 -8.464 16.714 1.00 93.12 531 HIS A C 1
ATOM 4107 O O . HIS A 1 531 ? -12.346 -8.760 17.841 1.00 93.12 531 HIS A O 1
ATOM 4113 N N . TYR A 1 532 ? -11.117 -7.429 16.537 1.00 93.12 532 TYR A N 1
ATOM 4114 C CA . TYR A 1 532 ? -10.648 -6.583 17.638 1.00 93.12 532 TYR A CA 1
ATOM 4115 C C . TYR A 1 532 ? -11.712 -5.636 18.195 1.00 93.12 532 TYR A C 1
ATOM 4117 O O . TYR A 1 532 ? -11.634 -5.285 19.370 1.00 93.12 532 TYR A O 1
ATOM 4125 N N . MET A 1 533 ? -12.718 -5.252 17.418 1.00 94.06 533 MET A N 1
ATOM 4126 C CA . MET A 1 533 ? -13.776 -4.334 17.861 1.00 94.06 533 MET A CA 1
ATOM 4127 C C . MET A 1 533 ? -15.108 -5.028 18.170 1.00 94.06 533 MET A C 1
ATOM 4129 O O . MET A 1 533 ? -16.075 -4.371 18.542 1.00 94.06 533 MET A O 1
ATOM 4133 N N . LYS A 1 534 ? -15.139 -6.361 18.069 1.00 94.12 534 LYS A N 1
ATOM 4134 C CA . LYS A 1 534 ? -16.246 -7.241 18.469 1.00 94.12 534 LYS A CA 1
ATOM 4135 C C . LYS A 1 534 ? -17.504 -6.940 17.661 1.00 94.12 534 LYS A C 1
ATOM 4137 O O . LYS A 1 534 ? -18.622 -6.834 18.165 1.00 94.12 534 LYS A O 1
ATOM 4142 N N . ILE A 1 535 ? -17.283 -6.767 16.361 1.00 95.12 535 ILE A N 1
ATOM 4143 C CA . ILE A 1 535 ? -18.332 -6.594 15.367 1.00 95.12 535 ILE A CA 1
ATOM 4144 C C . ILE A 1 535 ? -18.785 -7.977 14.925 1.00 95.12 535 ILE A C 1
ATOM 4146 O O . ILE A 1 535 ? -17.955 -8.837 14.638 1.00 95.12 535 ILE A O 1
ATOM 4150 N N . ALA A 1 536 ? -20.098 -8.181 14.830 1.00 94.62 536 ALA A N 1
ATOM 4151 C CA . ALA A 1 536 ? -20.643 -9.427 14.311 1.00 94.62 536 ALA A CA 1
ATOM 4152 C C . ALA A 1 536 ? -20.053 -9.719 12.911 1.00 94.62 536 ALA A C 1
ATOM 4154 O O . ALA A 1 536 ? -20.201 -8.873 12.018 1.00 94.62 536 ALA A O 1
ATOM 4155 N N . PRO A 1 537 ? -19.437 -10.896 12.674 1.00 93.12 537 PRO A N 1
ATOM 4156 C CA . PRO A 1 537 ? -18.777 -11.202 11.400 1.00 93.12 537 PRO A CA 1
ATOM 4157 C C . PRO A 1 537 ? -19.691 -11.045 10.178 1.00 93.12 537 PRO A C 1
ATOM 4159 O O . PRO A 1 537 ? -19.272 -10.543 9.137 1.00 93.12 537 PRO A O 1
ATOM 4162 N N . ARG A 1 538 ? -20.981 -11.386 10.317 1.00 94.38 538 ARG A N 1
ATOM 4163 C CA . ARG A 1 538 ? -21.987 -11.183 9.259 1.00 94.38 538 ARG A CA 1
ATOM 4164 C C . ARG A 1 538 ? -22.177 -9.721 8.876 1.00 94.38 538 ARG A C 1
ATOM 4166 O O . ARG A 1 538 ? -22.380 -9.436 7.702 1.00 94.38 538 ARG A O 1
ATOM 4173 N N . HIS A 1 539 ? -22.103 -8.797 9.830 1.00 95.75 539 HIS A N 1
ATOM 4174 C CA . HIS A 1 539 ? -22.243 -7.372 9.532 1.00 95.75 539 HIS A CA 1
ATOM 4175 C C . HIS A 1 539 ? -21.015 -6.835 8.800 1.00 95.75 539 HIS A C 1
ATOM 4177 O O . HIS A 1 539 ? -21.176 -6.052 7.869 1.00 95.75 539 HIS A O 1
ATOM 4183 N N . VAL A 1 540 ? -19.815 -7.304 9.165 1.00 95.31 540 VAL A N 1
ATOM 4184 C CA . VAL A 1 540 ? -18.580 -6.994 8.428 1.00 95.31 540 VAL A CA 1
ATOM 4185 C C . VAL A 1 540 ? -18.694 -7.480 6.985 1.00 95.31 540 VAL A C 1
ATOM 4187 O O . VAL A 1 540 ? -18.504 -6.690 6.067 1.00 95.31 540 VAL A O 1
ATOM 4190 N N . PHE A 1 541 ? -19.104 -8.734 6.773 1.00 93.75 541 PHE A N 1
ATOM 4191 C CA . PHE A 1 541 ? -19.291 -9.287 5.429 1.00 93.75 541 PHE A CA 1
ATOM 4192 C C . PHE A 1 541 ? -20.299 -8.483 4.593 1.00 93.75 541 PHE A C 1
ATOM 4194 O O . PHE A 1 541 ? -20.015 -8.145 3.447 1.00 93.75 541 PHE A O 1
ATOM 4201 N N . ILE A 1 542 ? -21.459 -8.133 5.164 1.00 94.44 542 ILE A N 1
ATOM 4202 C CA . ILE A 1 542 ? -22.475 -7.321 4.473 1.00 94.44 542 ILE A CA 1
ATOM 4203 C C . ILE A 1 542 ? -21.911 -5.944 4.098 1.00 94.44 542 ILE A C 1
ATOM 4205 O O . ILE A 1 542 ? -22.088 -5.509 2.960 1.00 94.44 542 ILE A O 1
ATOM 4209 N N . ALA A 1 543 ? -21.213 -5.278 5.024 1.00 95.31 543 ALA A N 1
ATOM 4210 C CA . ALA A 1 543 ? -20.595 -3.978 4.779 1.00 95.31 543 ALA A CA 1
ATOM 4211 C C . ALA A 1 543 ? -19.546 -4.047 3.660 1.00 95.31 543 ALA A C 1
ATOM 4213 O O . ALA A 1 543 ? -19.560 -3.218 2.753 1.00 95.31 543 ALA A O 1
ATOM 4214 N N . GLN A 1 544 ? -18.683 -5.063 3.679 1.00 93.81 544 GLN A N 1
ATOM 4215 C CA . GLN A 1 544 ? -17.663 -5.283 2.654 1.00 93.81 544 GLN A CA 1
ATOM 4216 C C . GLN A 1 544 ? -18.282 -5.531 1.274 1.00 93.81 544 GLN A C 1
ATOM 4218 O O . GLN A 1 544 ? -17.933 -4.851 0.316 1.00 93.81 544 GLN A O 1
ATOM 4223 N N . VAL A 1 545 ? -19.236 -6.465 1.163 1.00 92.12 545 VAL A N 1
ATOM 4224 C CA . VAL A 1 545 ? -19.866 -6.795 -0.127 1.00 92.12 545 VAL A CA 1
ATOM 4225 C C . VAL A 1 545 ? -20.613 -5.589 -0.692 1.00 92.12 545 VAL A C 1
ATOM 4227 O O . VAL A 1 545 ? -20.450 -5.262 -1.865 1.00 92.12 545 VAL A O 1
ATOM 4230 N N . PHE A 1 546 ? -21.416 -4.907 0.128 1.00 94.06 546 PHE A N 1
ATOM 4231 C CA . PHE A 1 546 ? -22.193 -3.765 -0.342 1.00 94.06 546 PHE A CA 1
ATOM 4232 C C . PHE A 1 546 ? -21.304 -2.586 -0.741 1.00 94.06 546 PHE A C 1
ATOM 4234 O O . PHE A 1 546 ? -21.494 -2.012 -1.813 1.00 94.06 546 PHE A O 1
ATOM 4241 N N . SER A 1 547 ? -20.322 -2.238 0.095 1.00 93.69 547 SER A N 1
ATOM 4242 C CA . SER A 1 547 ? -19.393 -1.148 -0.209 1.00 93.69 547 SER A CA 1
ATOM 4243 C C . SER A 1 547 ? -18.573 -1.448 -1.464 1.00 93.69 547 SER A C 1
ATOM 4245 O O . SER A 1 547 ? -18.401 -0.554 -2.283 1.00 93.69 547 SER A O 1
ATOM 4247 N N . GLN A 1 548 ? -18.183 -2.706 -1.703 1.00 92.06 548 GLN A N 1
ATOM 4248 C CA . GLN A 1 548 ? -17.504 -3.099 -2.939 1.00 92.06 548 GLN A CA 1
ATOM 4249 C C . GLN A 1 548 ? -18.397 -2.968 -4.180 1.00 92.06 548 GLN A C 1
ATOM 4251 O O . GLN A 1 548 ? -17.945 -2.469 -5.209 1.00 92.06 548 GLN A O 1
ATOM 4256 N N . VAL A 1 549 ? -19.665 -3.395 -4.105 1.00 92.25 549 VAL A N 1
ATOM 4257 C CA . VAL A 1 549 ? -20.629 -3.210 -5.207 1.00 92.25 549 VAL A CA 1
ATOM 4258 C C . VAL A 1 549 ? -20.764 -1.726 -5.535 1.00 92.25 549 VAL A C 1
ATOM 4260 O O . VAL A 1 549 ? -20.693 -1.344 -6.699 1.00 92.25 549 VAL A O 1
ATOM 4263 N N . LEU A 1 550 ? -20.927 -0.886 -4.513 1.00 94.62 550 LEU A N 1
ATOM 4264 C CA . LEU A 1 550 ? -21.064 0.557 -4.672 1.00 94.62 550 LEU A CA 1
ATOM 4265 C C . LEU A 1 550 ? -19.799 1.192 -5.272 1.00 94.62 550 LEU A C 1
ATOM 4267 O O . LEU A 1 550 ? -19.902 1.981 -6.212 1.00 94.62 550 LEU A O 1
ATOM 4271 N N . ALA A 1 551 ? -18.621 0.796 -4.783 1.00 93.62 551 ALA A N 1
ATOM 4272 C CA . ALA A 1 551 ? -17.321 1.255 -5.264 1.00 93.62 551 ALA A CA 1
ATOM 4273 C C . ALA A 1 551 ? -17.164 1.073 -6.773 1.00 93.62 551 ALA A C 1
ATOM 4275 O O . ALA A 1 551 ? -16.651 1.957 -7.450 1.00 93.62 551 ALA A O 1
ATOM 4276 N N . VAL A 1 552 ? -17.641 -0.051 -7.319 1.00 94.50 552 VAL A N 1
ATOM 4277 C CA . VAL A 1 552 ? -17.553 -0.343 -8.756 1.00 94.50 552 VAL A CA 1
ATOM 4278 C C . VAL A 1 552 ? -18.235 0.735 -9.584 1.00 94.50 552 VAL A C 1
ATOM 4280 O O . VAL A 1 552 ? -17.631 1.249 -10.523 1.00 94.50 552 VAL A O 1
ATOM 4283 N N . PHE A 1 553 ? -19.460 1.112 -9.224 1.00 95.31 553 PHE A N 1
ATOM 4284 C CA . PHE A 1 553 ? -20.195 2.146 -9.950 1.00 95.31 553 PHE A CA 1
ATOM 4285 C C . PHE A 1 553 ? -19.572 3.528 -9.759 1.00 95.31 553 PHE A C 1
ATOM 4287 O O . PHE A 1 553 ? -19.477 4.289 -10.718 1.00 95.31 553 PHE A O 1
ATOM 4294 N N . VAL A 1 554 ? -19.119 3.839 -8.542 1.00 95.56 554 VAL A N 1
ATOM 4295 C CA . VAL A 1 554 ? -18.502 5.132 -8.218 1.00 95.56 554 VAL A CA 1
ATOM 4296 C C . VAL A 1 554 ? -17.178 5.312 -8.959 1.00 95.56 554 VAL A C 1
ATOM 4298 O O . VAL A 1 554 ? -16.998 6.316 -9.646 1.00 95.56 554 VAL A O 1
ATOM 4301 N N . CYS A 1 555 ? -16.264 4.344 -8.866 1.00 94.69 555 CYS A N 1
ATOM 4302 C CA . CYS A 1 555 ? -14.963 4.406 -9.525 1.00 94.69 555 CYS A CA 1
ATOM 4303 C C . CYS A 1 555 ? -15.112 4.383 -11.049 1.00 94.69 555 CYS A C 1
ATOM 4305 O O . CYS A 1 555 ? -14.473 5.184 -11.724 1.00 94.69 555 CYS A O 1
ATOM 4307 N N . TRP A 1 556 ? -15.992 3.538 -11.599 1.00 95.44 556 TRP A N 1
ATOM 4308 C CA . TRP A 1 556 ? -16.260 3.533 -13.039 1.00 95.44 556 TRP A CA 1
ATOM 4309 C C . TRP A 1 556 ? -16.842 4.866 -13.521 1.00 95.44 556 TRP A C 1
ATOM 4311 O O . TRP A 1 556 ? -16.327 5.447 -14.471 1.00 95.44 556 TRP A O 1
ATOM 4321 N N . GLY A 1 557 ? -17.868 5.391 -12.842 1.00 95.69 557 GLY A N 1
ATOM 4322 C CA . GLY A 1 557 ? -18.495 6.660 -13.215 1.00 95.69 557 GLY A CA 1
ATOM 4323 C C . GLY A 1 557 ? -17.539 7.848 -13.102 1.00 95.69 557 GLY A C 1
ATOM 4324 O O . GLY A 1 557 ? -17.536 8.719 -13.966 1.00 95.69 557 GLY A O 1
ATOM 4325 N N . THR A 1 558 ? -16.682 7.855 -12.079 1.00 95.31 558 THR A N 1
ATOM 4326 C CA . THR A 1 558 ? -15.639 8.878 -11.910 1.00 95.31 558 THR A CA 1
ATOM 4327 C C . THR A 1 558 ? -14.586 8.786 -13.012 1.00 95.31 558 THR A C 1
ATOM 4329 O O . THR A 1 558 ? -14.203 9.805 -13.576 1.00 95.31 558 THR A O 1
ATOM 4332 N N . MET A 1 559 ? -14.142 7.570 -13.345 1.00 95.12 559 MET A N 1
ATOM 4333 C CA . MET A 1 559 ? -13.186 7.315 -14.421 1.00 95.12 559 MET A CA 1
ATOM 4334 C C . MET A 1 559 ? -13.733 7.791 -15.771 1.00 95.12 559 MET A C 1
ATOM 4336 O O . MET A 1 559 ? -13.081 8.599 -16.424 1.00 95.12 559 MET A O 1
ATOM 4340 N N . GLU A 1 560 ? -14.928 7.338 -16.168 1.00 94.69 560 GLU A N 1
ATOM 4341 C CA . GLU A 1 560 ? -15.565 7.744 -17.431 1.00 94.69 560 GLU A CA 1
ATOM 4342 C C . GLU A 1 560 ? -15.845 9.248 -17.471 1.00 94.69 560 GLU A C 1
ATOM 4344 O O . GLU A 1 560 ? -15.593 9.892 -18.483 1.00 94.69 560 GLU A O 1
ATOM 4349 N N . GLY A 1 561 ? -16.320 9.827 -16.363 1.00 94.88 561 GLY A N 1
ATOM 4350 C CA . GLY A 1 561 ? -16.561 11.265 -16.265 1.00 94.88 561 GLY A CA 1
ATOM 4351 C C . GLY A 1 561 ? -15.285 12.093 -16.418 1.00 94.88 561 GLY A C 1
ATOM 4352 O O . GLY A 1 561 ? -15.318 13.145 -17.051 1.00 94.88 561 GLY A O 1
ATOM 4353 N N . TRP A 1 562 ? -14.155 11.614 -15.888 1.00 92.75 562 TRP A N 1
ATOM 4354 C CA . TRP A 1 562 ? -12.868 12.298 -16.017 1.00 92.75 562 TRP A CA 1
ATOM 4355 C C . TRP A 1 562 ? -12.332 12.255 -17.451 1.00 92.75 562 TRP A C 1
ATOM 4357 O O . TRP A 1 562 ? -11.970 13.296 -17.996 1.00 92.75 562 TRP A O 1
ATOM 4367 N N . ILE A 1 563 ? -12.324 11.074 -18.078 1.00 93.44 563 ILE A N 1
ATOM 4368 C CA . ILE A 1 563 ? -11.777 10.873 -19.434 1.00 93.44 563 ILE A CA 1
ATOM 4369 C C . ILE A 1 563 ? -12.741 11.283 -20.558 1.00 93.44 563 ILE A C 1
ATOM 4371 O O . ILE A 1 563 ? -12.390 11.170 -21.728 1.00 93.44 563 ILE A O 1
ATOM 4375 N N . ALA A 1 564 ? -13.949 11.753 -20.233 1.00 93.12 564 ALA A N 1
ATOM 4376 C CA . ALA A 1 564 ? -14.883 12.304 -21.216 1.00 93.12 564 ALA A CA 1
ATOM 4377 C C . ALA A 1 564 ? -14.426 13.663 -21.783 1.00 93.12 564 ALA A C 1
ATOM 4379 O O . ALA A 1 564 ? -14.897 14.070 -22.842 1.00 93.12 564 ALA A O 1
ATOM 4380 N N . SER A 1 565 ? -13.532 14.370 -21.085 1.00 93.19 565 SER A N 1
ATOM 4381 C CA . SER A 1 565 ? -12.935 15.622 -21.560 1.00 93.19 565 SER A CA 1
ATOM 4382 C C . SER A 1 565 ? -11.716 15.341 -22.439 1.00 93.19 565 SER A C 1
ATOM 4384 O O . SER A 1 565 ? -10.759 14.711 -21.986 1.00 93.19 565 SER A O 1
ATOM 4386 N N . GLU A 1 566 ? -11.715 15.862 -23.669 1.00 90.56 566 GLU A N 1
ATOM 4387 C CA . GLU A 1 566 ? -10.564 15.767 -24.583 1.00 90.56 566 GLU A CA 1
ATOM 4388 C C . GLU A 1 566 ? -9.301 16.404 -23.984 1.00 90.56 566 GLU A C 1
ATOM 4390 O O . GLU A 1 566 ? -8.201 15.877 -24.143 1.00 90.56 566 GLU A O 1
ATOM 4395 N N . GLU A 1 567 ? -9.458 17.494 -23.229 1.00 90.94 567 GLU A N 1
ATOM 4396 C CA . GLU A 1 567 ? -8.354 18.167 -22.543 1.00 90.94 567 GLU A CA 1
ATOM 4397 C C . GLU A 1 567 ? -7.722 17.266 -21.473 1.00 90.94 567 GLU A C 1
ATOM 4399 O O . GLU A 1 567 ? -6.502 17.109 -21.433 1.00 90.94 567 GLU A O 1
ATOM 4404 N N . HIS A 1 568 ? -8.541 16.600 -20.650 1.00 91.69 568 HIS A N 1
ATOM 4405 C CA . HIS A 1 568 ? -8.036 15.679 -19.628 1.00 91.69 568 HIS A CA 1
ATOM 4406 C C . HIS A 1 568 ? -7.338 14.470 -20.253 1.00 91.69 568 HIS A C 1
ATOM 4408 O O . HIS A 1 568 ? -6.313 14.013 -19.746 1.00 91.69 568 HIS A O 1
ATOM 4414 N N . VAL A 1 569 ? -7.873 13.956 -21.366 1.00 91.31 569 VAL A N 1
ATOM 4415 C CA . VAL A 1 569 ? -7.221 12.891 -22.135 1.00 91.31 569 VAL A CA 1
ATOM 4416 C C . VAL A 1 569 ? -5.851 13.356 -22.619 1.00 91.31 569 VAL A C 1
ATOM 4418 O O . VAL A 1 569 ? -4.873 12.626 -22.459 1.00 91.31 569 VAL A O 1
ATOM 4421 N N . GLN A 1 570 ? -5.747 14.579 -23.139 1.00 89.38 570 GLN A N 1
ATOM 4422 C CA . GLN A 1 570 ? -4.470 15.117 -23.591 1.00 89.38 570 GLN A CA 1
ATOM 4423 C C . GLN A 1 570 ? -3.461 15.251 -22.439 1.00 89.38 570 GLN A C 1
ATOM 4425 O O . GLN A 1 570 ? -2.317 14.830 -22.598 1.00 89.38 570 GLN A O 1
ATOM 4430 N N . TRP A 1 571 ? -3.874 15.710 -21.252 1.00 90.06 571 TRP A N 1
ATOM 4431 C CA . TRP A 1 571 ? -2.990 15.777 -20.075 1.00 90.06 571 TRP A CA 1
ATOM 4432 C C . TRP A 1 571 ? -2.407 14.413 -19.681 1.00 90.06 571 TRP A C 1
ATOM 4434 O O . TRP A 1 571 ? -1.213 14.306 -19.384 1.00 90.06 571 TRP A O 1
ATOM 4444 N N . ILE A 1 572 ? -3.229 13.358 -19.724 1.00 88.06 572 ILE A N 1
ATOM 4445 C CA . ILE A 1 572 ? -2.807 11.976 -19.446 1.00 88.06 572 ILE A CA 1
ATOM 4446 C C . ILE A 1 572 ? -1.755 11.515 -20.464 1.00 88.06 572 ILE A C 1
ATOM 4448 O O . ILE A 1 572 ? -0.747 10.904 -20.092 1.00 88.06 572 ILE A O 1
ATOM 4452 N N . LEU A 1 573 ? -1.976 11.816 -21.748 1.00 83.69 573 LEU A N 1
ATOM 4453 C CA . LEU A 1 573 ? -1.068 11.454 -22.839 1.00 83.69 573 LEU A CA 1
ATOM 4454 C C . LEU A 1 573 ? 0.243 12.256 -22.801 1.00 83.69 573 LEU A C 1
ATOM 4456 O O . LEU A 1 573 ? 1.300 11.718 -23.144 1.00 83.69 573 LEU A O 1
ATOM 4460 N N . ASP A 1 574 ? 0.194 13.506 -22.337 1.00 80.94 574 ASP A N 1
ATOM 4461 C CA . ASP A 1 574 ? 1.363 14.371 -22.162 1.00 80.94 574 ASP A CA 1
ATOM 4462 C C . ASP A 1 574 ? 2.214 13.972 -20.946 1.00 80.94 574 ASP A C 1
ATOM 4464 O O . ASP A 1 574 ? 3.398 14.319 -20.881 1.00 80.94 574 ASP A O 1
ATOM 4468 N N . ASN A 1 575 ? 1.650 13.196 -20.010 1.00 76.62 575 ASN A N 1
ATOM 4469 C CA . ASN A 1 575 ? 2.332 12.619 -18.849 1.00 76.62 575 ASN A CA 1
ATOM 4470 C C . ASN A 1 575 ? 3.099 13.672 -18.028 1.00 76.62 575 ASN A C 1
ATOM 4472 O O . ASN A 1 575 ? 4.313 13.577 -17.822 1.00 76.62 575 ASN A O 1
ATOM 4476 N N . GLY A 1 576 ? 2.377 14.720 -17.621 1.00 72.81 576 GLY A N 1
ATOM 4477 C CA . GLY A 1 576 ? 2.892 15.800 -16.774 1.00 72.81 576 GLY A CA 1
ATOM 4478 C C . GLY A 1 576 ? 3.695 16.870 -17.518 1.00 72.81 576 GLY A C 1
ATOM 4479 O O . GLY A 1 576 ? 4.305 17.716 -16.876 1.00 72.81 576 GLY A O 1
ATOM 4480 N N . LYS A 1 577 ? 3.708 16.845 -18.857 1.00 74.31 577 LYS A N 1
ATOM 4481 C CA . LYS A 1 577 ? 4.372 17.862 -19.698 1.00 74.31 577 LYS A CA 1
ATOM 4482 C C . LYS A 1 577 ? 3.445 18.964 -20.205 1.00 74.31 577 LYS A C 1
ATOM 4484 O O . LYS A 1 577 ? 3.919 19.876 -20.875 1.00 74.31 577 LYS A O 1
ATOM 4489 N N . ALA A 1 578 ? 2.146 18.850 -19.947 1.00 78.75 578 ALA A N 1
ATOM 4490 C CA . ALA A 1 578 ? 1.195 19.897 -20.283 1.00 78.75 578 ALA A CA 1
ATOM 4491 C C . ALA A 1 578 ? 1.484 21.153 -19.446 1.00 78.75 578 ALA A C 1
ATOM 4493 O O . ALA A 1 578 ? 1.869 21.048 -18.282 1.00 78.75 578 ALA A O 1
ATOM 4494 N N . GLU A 1 579 ? 1.292 22.335 -20.027 1.00 75.00 579 GLU A N 1
ATOM 4495 C CA . GLU A 1 579 ? 1.407 23.599 -19.296 1.00 75.00 579 GLU A CA 1
ATOM 4496 C C . GLU A 1 579 ? 0.193 23.819 -18.372 1.00 75.00 579 GLU A C 1
ATOM 4498 O O . GLU A 1 579 ? -0.889 23.262 -18.576 1.00 75.00 579 GLU A O 1
ATOM 4503 N N . GLY A 1 580 ? 0.362 24.649 -17.340 1.00 77.88 580 GLY A N 1
ATOM 4504 C CA . GLY A 1 580 ? -0.716 25.009 -16.417 1.00 77.88 580 GLY A CA 1
ATOM 4505 C C . GLY A 1 580 ? -1.158 23.856 -15.510 1.00 77.88 580 GLY A C 1
ATOM 4506 O O . GLY A 1 580 ? -0.338 23.099 -14.990 1.00 77.88 580 GLY A O 1
ATOM 4507 N N . THR A 1 581 ? -2.468 23.730 -15.287 1.00 76.62 581 THR A N 1
ATOM 4508 C CA . THR A 1 581 ? -3.047 22.709 -14.395 1.00 76.62 581 THR A CA 1
ATOM 4509 C C . THR A 1 581 ? -2.723 21.287 -14.860 1.00 76.62 581 THR A C 1
ATOM 4511 O O . THR A 1 581 ? -2.452 20.422 -14.020 1.00 76.62 581 THR A O 1
ATOM 4514 N N . GLY A 1 582 ? -2.643 21.058 -16.176 1.00 79.12 582 GLY A N 1
ATOM 4515 C CA . GLY A 1 582 ? -2.353 19.756 -16.784 1.00 79.12 582 GLY A CA 1
ATOM 4516 C C . GLY A 1 582 ? -1.027 19.121 -16.348 1.00 79.12 582 GLY A C 1
ATOM 4517 O O . GLY A 1 582 ? -0.941 17.895 -16.272 1.00 79.12 582 GLY A O 1
ATOM 4518 N N . ALA A 1 583 ? -0.026 19.918 -15.951 1.00 77.62 583 ALA A N 1
ATOM 4519 C CA . ALA A 1 583 ? 1.248 19.419 -15.414 1.00 77.62 583 ALA A CA 1
ATOM 4520 C C . ALA A 1 583 ? 1.054 18.494 -14.197 1.00 77.62 583 ALA A C 1
ATOM 4522 O O . ALA A 1 583 ? 1.800 17.533 -13.985 1.00 77.62 583 ALA A O 1
ATOM 4523 N N . THR A 1 584 ? 0.020 18.759 -13.394 1.00 80.06 584 THR A N 1
ATOM 4524 C CA . THR A 1 584 ? -0.272 18.021 -12.156 1.00 80.06 584 THR A CA 1
ATOM 4525 C C . THR A 1 584 ? -1.221 16.833 -12.346 1.00 80.06 584 THR A C 1
ATOM 4527 O O . THR A 1 584 ? -1.375 16.030 -11.423 1.00 80.06 584 THR A O 1
ATOM 4530 N N . TRP A 1 585 ? -1.800 16.677 -13.541 1.00 86.31 585 TRP A N 1
ATOM 4531 C CA . TRP A 1 585 ? -2.815 15.673 -13.896 1.00 86.31 585 TRP A CA 1
ATOM 4532 C C . TRP A 1 585 ? -2.330 14.691 -14.982 1.00 86.31 585 TRP A C 1
ATOM 4534 O O . TRP A 1 585 ? -3.102 14.194 -15.797 1.00 86.31 585 TRP A O 1
ATOM 4544 N N . GLY A 1 586 ? -1.028 14.393 -14.986 1.00 81.69 586 GLY A N 1
ATOM 4545 C CA . GLY A 1 586 ? -0.362 13.550 -15.981 1.00 81.69 586 GLY A CA 1
ATOM 4546 C C . GLY A 1 586 ? -0.525 12.037 -15.814 1.00 81.69 586 GLY A C 1
ATOM 4547 O O . GLY A 1 586 ? -0.007 11.288 -16.638 1.00 81.69 586 GLY A O 1
ATOM 4548 N N . ALA A 1 587 ? -1.219 11.557 -14.775 1.00 84.19 587 ALA A N 1
ATOM 4549 C CA . ALA A 1 587 ? -1.552 10.138 -14.613 1.00 84.19 587 ALA A CA 1
ATOM 4550 C C . ALA A 1 587 ? -0.337 9.180 -14.682 1.00 84.19 587 ALA A C 1
ATOM 4552 O O . ALA A 1 587 ? -0.336 8.183 -15.415 1.00 84.19 587 ALA A O 1
ATOM 4553 N N . THR A 1 588 ? 0.713 9.459 -13.898 1.00 80.69 588 THR A N 1
ATOM 4554 C CA . THR A 1 588 ? 1.977 8.691 -13.905 1.00 80.69 588 THR A CA 1
ATOM 4555 C C . THR A 1 588 ? 1.756 7.191 -13.682 1.00 80.69 588 THR A C 1
ATOM 4557 O O . THR A 1 588 ? 2.400 6.368 -14.336 1.00 80.69 588 THR A O 1
ATOM 4560 N N . GLY A 1 589 ? 0.821 6.814 -12.801 1.00 83.69 589 GLY A N 1
ATOM 4561 C CA . GLY A 1 589 ? 0.487 5.413 -12.516 1.00 83.69 589 GLY A CA 1
ATOM 4562 C C . GLY A 1 589 ? -0.018 4.651 -13.746 1.00 83.69 589 GLY A C 1
ATOM 4563 O O . GLY A 1 589 ? 0.508 3.585 -14.071 1.00 83.69 589 GLY A O 1
ATOM 4564 N N . PHE A 1 590 ? -0.959 5.235 -14.494 1.00 88.06 590 PHE A N 1
ATOM 4565 C CA . PHE A 1 590 ? -1.488 4.651 -15.732 1.00 88.06 590 PHE A CA 1
ATOM 4566 C C . PHE A 1 590 ? -0.414 4.558 -16.823 1.00 88.06 590 PHE A C 1
ATOM 4568 O O . PHE A 1 590 ? -0.314 3.543 -17.512 1.00 88.06 590 PHE A O 1
ATOM 4575 N N . ASN A 1 591 ? 0.460 5.564 -16.925 1.00 80.75 591 ASN A N 1
ATOM 4576 C CA . ASN A 1 591 ? 1.610 5.536 -17.830 1.00 80.75 591 ASN A CA 1
ATOM 4577 C C . ASN A 1 591 ? 2.592 4.395 -17.486 1.00 80.75 591 ASN A C 1
ATOM 4579 O O . ASN A 1 591 ? 3.089 3.712 -18.383 1.00 80.75 591 ASN A O 1
ATOM 4583 N N . ILE A 1 592 ? 2.859 4.139 -16.198 1.00 80.62 592 ILE A N 1
ATOM 4584 C CA . ILE A 1 592 ? 3.670 2.991 -15.752 1.00 80.62 592 ILE A CA 1
ATOM 4585 C C . ILE A 1 592 ? 2.975 1.671 -16.101 1.00 80.62 592 ILE A C 1
ATOM 4587 O O . ILE A 1 592 ? 3.629 0.763 -16.617 1.00 80.62 592 ILE A O 1
ATOM 4591 N N . PHE A 1 593 ? 1.663 1.566 -15.864 1.00 87.69 593 PHE A N 1
ATOM 4592 C CA . PHE A 1 593 ? 0.880 0.377 -16.206 1.00 87.69 593 PHE A CA 1
ATOM 4593 C C . PHE A 1 593 ? 0.938 0.079 -17.711 1.00 87.69 593 PHE A C 1
ATOM 4595 O O . PHE A 1 593 ? 1.218 -1.054 -18.110 1.00 87.69 593 PHE A O 1
ATOM 4602 N N . TYR A 1 594 ? 0.770 1.104 -18.548 1.00 84.75 594 TYR A N 1
ATOM 4603 C CA . TYR A 1 594 ? 0.924 1.005 -19.996 1.00 84.75 594 TYR A CA 1
ATOM 4604 C C . TYR A 1 594 ? 2.344 0.582 -20.402 1.00 84.75 594 TYR A C 1
ATOM 4606 O O . TYR A 1 594 ? 2.507 -0.362 -21.175 1.00 84.75 594 TYR A O 1
ATOM 4614 N N . ASN A 1 595 ? 3.391 1.196 -19.847 1.00 79.00 595 ASN A N 1
ATOM 4615 C CA . ASN A 1 595 ? 4.774 0.816 -20.158 1.00 79.00 595 ASN A CA 1
ATOM 4616 C C . ASN A 1 595 ? 5.076 -0.643 -19.771 1.00 79.00 595 ASN A C 1
ATOM 4618 O O . ASN A 1 595 ? 5.709 -1.371 -20.539 1.00 79.00 595 ASN A O 1
ATOM 4622 N N . ALA A 1 596 ? 4.586 -1.096 -18.614 1.00 84.25 596 ALA A N 1
ATOM 4623 C CA . ALA A 1 596 ? 4.703 -2.489 -18.191 1.00 84.25 596 ALA A CA 1
ATOM 4624 C C . ALA A 1 596 ? 3.981 -3.436 -19.165 1.00 84.25 596 ALA A C 1
ATOM 4626 O O . ALA A 1 596 ? 4.519 -4.494 -19.507 1.00 84.25 596 ALA A O 1
ATOM 4627 N N . SER A 1 597 ? 2.830 -3.008 -19.706 1.00 87.38 597 SER A N 1
ATOM 4628 C CA . SER A 1 597 ? 2.094 -3.768 -20.721 1.00 87.38 597 SER A CA 1
ATOM 4629 C C . SER A 1 597 ? 2.909 -4.094 -21.966 1.00 87.38 597 SER A C 1
ATOM 4631 O O . SER A 1 597 ? 2.761 -5.166 -22.558 1.00 87.38 597 SER A O 1
ATOM 4633 N N . LEU A 1 598 ? 3.850 -3.219 -22.310 1.00 79.19 598 LEU A N 1
ATOM 4634 C CA . LEU A 1 598 ? 4.722 -3.437 -23.448 1.00 79.19 598 LEU A CA 1
ATOM 4635 C C . LEU A 1 598 ? 5.887 -4.359 -23.151 1.00 79.19 598 LEU A C 1
ATOM 4637 O O . LEU A 1 598 ? 6.174 -5.238 -23.958 1.00 79.19 598 LEU A O 1
ATOM 4641 N N . ILE A 1 599 ? 6.547 -4.168 -22.010 1.00 83.50 599 ILE A N 1
ATOM 4642 C CA . ILE A 1 599 ? 7.700 -4.984 -21.616 1.00 83.50 599 ILE A CA 1
ATOM 4643 C C . ILE A 1 599 ? 7.266 -6.444 -21.483 1.00 83.50 599 ILE A C 1
ATOM 4645 O O . ILE A 1 599 ? 7.841 -7.333 -22.109 1.00 83.50 599 ILE A O 1
ATOM 4649 N N . TRP A 1 600 ? 6.223 -6.685 -20.692 1.00 89.56 600 TRP A N 1
ATOM 4650 C CA . TRP A 1 600 ? 5.822 -8.035 -20.314 1.00 89.56 600 TRP A CA 1
ATOM 4651 C C . TRP A 1 600 ? 4.804 -8.656 -21.272 1.00 89.56 600 TRP A C 1
ATOM 4653 O O . TRP A 1 600 ? 4.774 -9.875 -21.412 1.00 89.56 600 TRP A O 1
ATOM 4663 N N . GLY A 1 601 ? 3.981 -7.838 -21.935 1.00 87.00 601 GLY A N 1
ATOM 4664 C CA . GLY A 1 601 ? 2.918 -8.304 -22.826 1.00 87.00 601 GLY A CA 1
ATOM 4665 C C . GLY A 1 601 ? 3.299 -8.270 -24.301 1.00 87.00 601 GLY A C 1
ATOM 4666 O O . GLY A 1 601 ? 3.268 -9.307 -24.959 1.00 87.00 601 GLY A O 1
ATOM 4667 N N . ALA A 1 602 ? 3.646 -7.095 -24.834 1.00 82.75 602 ALA A N 1
ATOM 4668 C CA . ALA A 1 602 ? 3.910 -6.929 -26.267 1.00 82.75 602 ALA A CA 1
ATOM 4669 C C . ALA A 1 602 ? 5.264 -7.520 -26.705 1.00 82.75 602 ALA A C 1
ATOM 4671 O O . ALA A 1 602 ? 5.298 -8.353 -27.607 1.00 82.75 602 ALA A O 1
ATOM 4672 N N . ILE A 1 603 ? 6.369 -7.119 -26.063 1.00 85.31 603 ILE A N 1
ATOM 4673 C CA . ILE A 1 603 ? 7.717 -7.662 -26.316 1.00 85.31 603 ILE A CA 1
ATOM 4674 C C . ILE A 1 603 ? 7.809 -9.084 -25.753 1.00 85.31 603 ILE A C 1
ATOM 4676 O O . ILE A 1 603 ? 8.269 -10.007 -26.426 1.00 85.31 603 ILE A O 1
ATOM 4680 N N . GLY A 1 604 ? 7.341 -9.253 -24.518 1.00 88.06 604 GLY A N 1
ATOM 4681 C CA . GLY A 1 604 ? 7.364 -10.514 -23.797 1.00 88.06 604 GLY A CA 1
ATOM 4682 C C . GLY A 1 604 ? 8.693 -10.765 -23.064 1.00 88.06 604 GLY A C 1
ATOM 4683 O O . GLY A 1 604 ? 9.753 -10.280 -23.476 1.00 88.06 604 GLY A O 1
ATOM 4684 N N . PRO A 1 605 ? 8.685 -11.564 -21.980 1.00 91.06 605 PRO A N 1
ATOM 4685 C CA . PRO A 1 605 ? 9.845 -11.711 -21.103 1.00 91.06 605 PRO A CA 1
ATOM 4686 C C . PRO A 1 605 ? 11.013 -12.446 -21.760 1.00 91.06 605 PRO A C 1
ATOM 4688 O O . PRO A 1 605 ? 12.162 -12.177 -21.424 1.00 91.06 605 PRO A O 1
ATOM 4691 N N . ILE A 1 606 ? 10.729 -13.357 -22.700 1.00 89.62 606 ILE A N 1
ATOM 4692 C CA . ILE A 1 606 ? 11.745 -14.115 -23.447 1.00 89.62 606 ILE A CA 1
ATOM 4693 C C . ILE A 1 606 ? 12.647 -13.154 -24.225 1.00 89.62 606 ILE A C 1
ATOM 4695 O O . ILE A 1 606 ? 13.841 -13.082 -23.939 1.00 89.62 606 ILE A O 1
ATOM 4699 N N . ARG A 1 607 ? 12.055 -12.338 -25.104 1.00 87.94 607 ARG A N 1
ATOM 4700 C CA . ARG A 1 607 ? 12.780 -11.342 -25.906 1.00 87.94 607 ARG A CA 1
ATOM 4701 C C . ARG A 1 607 ? 13.418 -10.249 -25.047 1.00 87.94 607 ARG A C 1
ATOM 4703 O O . ARG A 1 607 ? 14.528 -9.808 -25.326 1.00 87.94 607 ARG A O 1
ATOM 4710 N N . PHE A 1 608 ? 12.734 -9.786 -23.996 1.00 88.50 608 PHE A N 1
ATOM 4711 C CA . PHE A 1 608 ? 13.248 -8.673 -23.192 1.00 88.50 608 PHE A CA 1
ATOM 4712 C C . PHE A 1 608 ? 14.351 -9.087 -22.209 1.00 88.50 608 PHE A C 1
ATOM 4714 O O . PHE A 1 608 ? 15.362 -8.397 -22.106 1.00 88.50 608 PHE A O 1
ATOM 4721 N N . PHE A 1 609 ? 14.171 -10.179 -21.460 1.00 91.12 609 PHE A N 1
ATOM 4722 C CA . PHE A 1 609 ? 15.068 -10.564 -20.364 1.00 91.12 609 PHE A CA 1
ATOM 4723 C C . PHE A 1 609 ? 15.992 -11.721 -20.728 1.00 91.12 609 PHE A C 1
ATOM 4725 O O . PHE A 1 609 ? 17.188 -11.631 -20.474 1.00 91.12 609 PHE A O 1
ATOM 4732 N N . PHE A 1 610 ? 15.467 -12.809 -21.292 1.00 90.88 610 PHE A N 1
ATOM 4733 C CA . PHE A 1 610 ? 16.251 -14.038 -21.481 1.00 90.88 610 PHE A CA 1
ATOM 4734 C C . PHE A 1 610 ? 17.17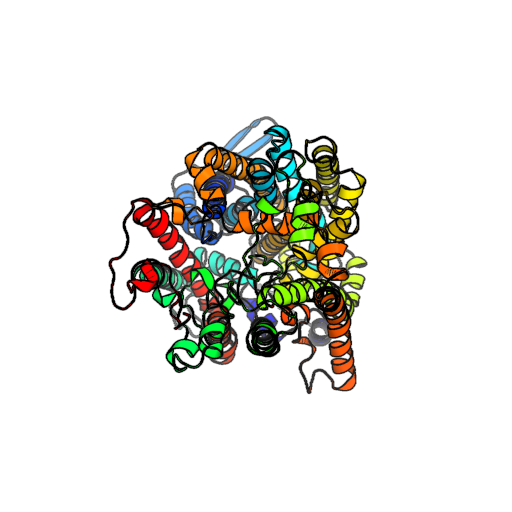1 -13.991 -22.705 1.00 90.88 610 PHE A C 1
ATOM 4736 O O . PHE A 1 610 ? 18.231 -14.609 -22.693 1.00 90.88 610 PHE A O 1
ATOM 4743 N N . GLU A 1 611 ? 16.807 -13.218 -23.726 1.00 88.94 611 GLU A N 1
ATOM 4744 C CA . GLU A 1 611 ? 17.658 -12.932 -24.891 1.00 88.94 611 GLU A CA 1
ATOM 4745 C C . GLU A 1 611 ? 18.590 -11.724 -24.670 1.00 88.94 611 GLU A C 1
ATOM 4747 O O . GLU A 1 611 ? 19.342 -11.341 -25.566 1.00 88.94 611 GLU A O 1
ATOM 4752 N N . SER A 1 612 ? 18.566 -11.112 -23.480 1.00 87.19 612 SER A N 1
ATOM 4753 C CA . SER A 1 612 ? 19.364 -9.931 -23.147 1.00 87.19 612 SER A CA 1
ATOM 4754 C C . SER A 1 612 ? 20.266 -10.150 -21.931 1.00 87.19 612 SER A C 1
ATOM 4756 O O . SER A 1 612 ? 20.262 -11.191 -21.271 1.00 87.19 612 SER A O 1
ATOM 4758 N N . ILE A 1 613 ? 21.038 -9.115 -21.591 1.00 88.38 613 ILE A N 1
ATOM 4759 C CA . ILE A 1 613 ? 21.901 -9.096 -20.405 1.00 88.38 613 ILE A CA 1
ATOM 4760 C C . ILE A 1 613 ? 21.118 -9.154 -19.080 1.00 88.38 613 ILE A C 1
ATOM 4762 O O . ILE A 1 613 ? 21.715 -9.362 -18.025 1.00 88.38 613 ILE A O 1
ATOM 4766 N N . TYR A 1 614 ? 19.789 -8.994 -19.107 1.00 92.12 614 TYR A N 1
ATOM 4767 C CA . TYR A 1 614 ? 18.951 -8.994 -17.907 1.00 92.12 614 TYR A CA 1
ATOM 4768 C C . TYR A 1 614 ? 18.512 -10.392 -17.444 1.00 92.12 614 TYR A C 1
ATOM 4770 O O . TYR A 1 614 ? 17.884 -10.501 -16.391 1.00 92.12 614 TYR A O 1
ATOM 4778 N N . SER A 1 615 ? 18.865 -11.474 -18.146 1.00 92.81 615 SER A N 1
ATOM 4779 C CA . SER A 1 615 ? 18.493 -12.837 -17.733 1.00 92.81 615 SER A CA 1
ATOM 4780 C C . SER A 1 615 ? 18.877 -13.170 -16.276 1.00 92.81 615 SER A C 1
ATOM 4782 O O . SER A 1 615 ? 18.045 -13.756 -15.573 1.00 92.81 615 SER A O 1
ATOM 4784 N N . PRO A 1 616 ? 20.070 -12.789 -15.763 1.00 94.12 616 PRO A N 1
ATOM 4785 C CA . PRO A 1 616 ? 20.443 -13.052 -14.372 1.00 94.12 616 PRO A CA 1
ATOM 4786 C C . PRO A 1 616 ? 19.596 -12.299 -13.341 1.00 94.12 616 PRO A C 1
ATOM 4788 O O . PRO A 1 616 ? 19.518 -12.736 -12.200 1.00 94.12 616 PRO A O 1
ATOM 4791 N N . ILE A 1 617 ? 18.944 -11.194 -13.715 1.00 94.75 617 ILE A N 1
ATOM 4792 C CA . ILE A 1 617 ? 18.102 -10.404 -12.805 1.00 94.75 617 ILE A CA 1
ATOM 4793 C C . ILE A 1 617 ? 16.834 -11.171 -12.443 1.00 94.75 617 ILE A C 1
ATOM 4795 O O . ILE A 1 617 ? 16.502 -11.293 -11.265 1.00 94.75 617 ILE A O 1
ATOM 4799 N N . ILE A 1 618 ? 16.162 -11.746 -13.440 1.00 94.38 618 ILE A N 1
ATOM 4800 C CA . ILE A 1 618 ? 14.925 -12.499 -13.219 1.00 94.38 618 ILE A CA 1
ATOM 4801 C C . ILE A 1 618 ? 15.223 -13.851 -12.570 1.00 94.38 618 ILE A C 1
ATOM 4803 O O . ILE A 1 618 ? 14.669 -14.167 -11.518 1.00 94.38 618 ILE A O 1
ATOM 4807 N N . ILE A 1 619 ? 16.144 -14.629 -13.150 1.00 94.69 619 ILE A N 1
ATOM 4808 C CA . ILE A 1 619 ? 16.504 -15.955 -12.624 1.00 94.69 619 ILE A CA 1
ATOM 4809 C C . ILE A 1 619 ? 17.138 -15.825 -11.236 1.00 94.69 619 ILE A C 1
ATOM 4811 O O . ILE A 1 619 ? 16.762 -16.545 -10.312 1.00 94.69 619 ILE A O 1
ATOM 4815 N N . GLY A 1 620 ? 18.074 -14.887 -11.072 1.00 95.94 620 GLY A N 1
ATOM 4816 C CA . GLY A 1 620 ? 18.743 -14.637 -9.801 1.00 95.94 620 GLY A CA 1
ATOM 4817 C C . GLY A 1 620 ? 17.769 -14.194 -8.718 1.00 95.94 620 GLY A C 1
ATOM 4818 O O . GLY A 1 620 ? 17.880 -14.679 -7.597 1.00 95.94 620 GLY A O 1
ATOM 4819 N N . GLY A 1 621 ? 16.786 -13.348 -9.047 1.00 96.12 621 GLY A N 1
ATOM 4820 C CA . GLY A 1 621 ? 15.741 -12.944 -8.107 1.00 96.12 621 GLY A CA 1
ATOM 4821 C C . GLY A 1 621 ? 14.915 -14.139 -7.626 1.00 96.12 621 GLY A C 1
ATOM 4822 O O . GLY A 1 621 ? 14.789 -14.357 -6.423 1.00 96.12 621 GLY A O 1
ATOM 4823 N N . LEU A 1 622 ? 14.428 -14.975 -8.551 1.00 95.75 622 LEU A N 1
ATOM 4824 C CA . LEU A 1 622 ? 13.668 -16.185 -8.210 1.00 95.75 622 LEU A CA 1
ATOM 4825 C C . LEU A 1 622 ? 14.482 -17.152 -7.334 1.00 95.75 622 LEU A C 1
ATOM 4827 O O . LEU A 1 622 ? 13.982 -17.626 -6.315 1.00 95.75 622 LEU A O 1
ATOM 4831 N N . ILE A 1 623 ? 15.744 -17.416 -7.689 1.00 97.44 623 ILE A N 1
ATOM 4832 C CA . ILE A 1 623 ? 16.624 -18.306 -6.914 1.00 97.44 623 ILE A CA 1
ATOM 4833 C C . ILE A 1 623 ? 16.913 -17.717 -5.531 1.00 97.44 623 ILE A C 1
ATOM 4835 O O . ILE A 1 623 ? 16.790 -18.424 -4.531 1.00 97.44 623 ILE A O 1
ATOM 4839 N N . ALA A 1 624 ? 17.264 -16.432 -5.456 1.00 97.12 624 ALA A N 1
ATOM 4840 C CA . ALA A 1 624 ? 17.548 -15.757 -4.196 1.00 97.12 624 ALA A CA 1
ATOM 4841 C C . ALA A 1 624 ? 16.330 -15.806 -3.262 1.00 97.12 624 ALA A C 1
ATOM 4843 O O . ALA A 1 624 ? 16.458 -16.186 -2.100 1.00 97.12 624 ALA A O 1
ATOM 4844 N N . GLY A 1 625 ? 15.133 -15.524 -3.784 1.00 96.31 625 GLY A N 1
ATOM 4845 C CA . GLY A 1 625 ? 13.902 -15.644 -3.013 1.00 96.31 625 GLY A CA 1
ATOM 4846 C C . GLY A 1 625 ? 13.620 -17.078 -2.554 1.00 96.31 625 GLY A C 1
ATOM 4847 O O . GLY A 1 625 ? 13.261 -17.300 -1.401 1.00 96.31 625 GLY A O 1
ATOM 4848 N N . ALA A 1 626 ? 13.838 -18.082 -3.405 1.00 97.12 626 ALA A N 1
ATOM 4849 C CA . ALA A 1 626 ? 13.601 -19.480 -3.043 1.00 97.12 626 ALA A CA 1
ATOM 4850 C C . ALA A 1 626 ? 14.563 -19.985 -1.952 1.00 97.12 626 ALA A C 1
ATOM 4852 O O . ALA A 1 626 ? 14.155 -20.725 -1.057 1.00 97.12 626 ALA A O 1
ATOM 4853 N N . VAL A 1 627 ? 15.836 -19.588 -2.023 1.00 97.31 627 VAL A N 1
ATOM 4854 C CA . VAL A 1 627 ? 16.916 -20.172 -1.216 1.00 97.31 627 VAL A CA 1
ATOM 4855 C C . VAL A 1 627 ? 17.137 -19.437 0.109 1.00 97.31 627 VAL A C 1
ATOM 4857 O O . VAL A 1 627 ? 17.432 -20.084 1.114 1.00 97.31 627 VAL A O 1
ATOM 4860 N N . THR A 1 628 ? 16.964 -18.115 0.165 1.00 96.19 628 THR A N 1
ATOM 4861 C CA . THR A 1 628 ? 17.291 -17.322 1.367 1.00 96.19 628 THR A CA 1
ATOM 4862 C C . THR A 1 628 ? 16.553 -17.768 2.636 1.00 96.19 628 THR A C 1
ATOM 4864 O O . THR A 1 628 ? 17.222 -17.943 3.658 1.00 96.19 628 THR A O 1
ATOM 4867 N N . PRO A 1 629 ? 15.238 -18.068 2.619 1.00 95.44 629 PRO A N 1
ATOM 4868 C CA . PRO A 1 629 ? 14.560 -18.573 3.816 1.00 95.44 629 PRO A CA 1
ATOM 4869 C C . PRO A 1 629 ? 15.086 -19.924 4.294 1.00 95.44 629 PRO A C 1
ATOM 4871 O O . PRO A 1 629 ? 15.116 -20.181 5.497 1.00 95.44 629 PRO A O 1
ATOM 4874 N N . ILE A 1 630 ? 15.519 -20.780 3.361 1.00 95.50 630 ILE A N 1
ATOM 4875 C CA . ILE A 1 630 ? 16.106 -22.090 3.664 1.00 95.50 630 ILE A CA 1
ATOM 4876 C C . ILE A 1 630 ? 17.459 -21.891 4.350 1.00 95.50 630 ILE A C 1
ATOM 4878 O O . ILE A 1 630 ? 17.710 -22.505 5.384 1.00 95.50 630 ILE A O 1
ATOM 4882 N N . ILE A 1 631 ? 18.301 -20.990 3.827 1.00 94.94 631 ILE A N 1
ATOM 4883 C CA . ILE A 1 631 ? 19.587 -20.635 4.446 1.00 94.94 631 ILE A CA 1
ATOM 4884 C C . ILE A 1 631 ? 19.369 -20.116 5.868 1.00 94.94 631 ILE A C 1
ATOM 4886 O O . ILE A 1 631 ? 20.036 -20.578 6.791 1.00 94.94 631 ILE A O 1
ATOM 4890 N N . PHE A 1 632 ? 18.416 -19.203 6.070 1.00 94.56 632 PHE A N 1
ATOM 4891 C CA . PHE A 1 632 ? 18.119 -18.678 7.404 1.00 94.56 632 PHE A CA 1
ATOM 4892 C C . PHE A 1 632 ? 17.617 -19.763 8.349 1.00 94.56 632 PHE A C 1
ATOM 4894 O O . PHE A 1 632 ? 18.008 -19.779 9.514 1.00 94.56 632 PHE A O 1
ATOM 4901 N N . LYS A 1 633 ? 16.805 -20.708 7.860 1.00 91.81 633 LYS A N 1
ATOM 4902 C CA . LYS A 1 633 ? 16.332 -21.814 8.692 1.00 91.81 633 LYS A CA 1
ATOM 4903 C C . LYS A 1 633 ? 17.449 -22.788 9.061 1.00 91.81 633 LYS A C 1
ATOM 4905 O O . LYS A 1 633 ? 17.491 -23.264 10.190 1.00 91.81 633 LYS A O 1
ATOM 4910 N N . ILE A 1 634 ? 18.374 -23.061 8.143 1.00 93.25 634 ILE A N 1
ATOM 4911 C CA . ILE A 1 634 ? 19.579 -23.844 8.442 1.00 93.25 634 ILE A CA 1
ATOM 4912 C C . ILE A 1 634 ? 20.435 -23.107 9.480 1.00 93.25 634 ILE A C 1
ATOM 4914 O O . ILE A 1 634 ? 20.876 -23.723 10.447 1.00 93.25 634 ILE A O 1
ATOM 4918 N N . GLY A 1 635 ? 20.613 -21.790 9.334 1.00 91.25 635 GLY A N 1
ATOM 4919 C CA . GLY A 1 635 ? 21.296 -20.948 10.320 1.00 91.25 635 GLY A CA 1
ATOM 4920 C C . GLY A 1 635 ? 20.660 -21.027 11.711 1.00 91.25 635 GLY A C 1
ATOM 4921 O O . GLY A 1 635 ? 21.370 -21.214 12.698 1.00 91.25 635 GLY A O 1
ATOM 4922 N N . ASP A 1 636 ? 19.328 -20.979 11.783 1.00 91.50 636 ASP A N 1
ATOM 4923 C CA . ASP A 1 636 ? 18.555 -21.150 13.019 1.00 91.50 636 ASP A CA 1
ATOM 4924 C C . ASP A 1 636 ? 18.791 -22.512 13.677 1.00 91.50 636 ASP A C 1
ATOM 4926 O O . ASP A 1 636 ? 18.995 -22.585 14.885 1.00 91.50 636 ASP A O 1
ATOM 4930 N N . ILE A 1 637 ? 18.844 -23.587 12.889 1.00 89.62 637 ILE A N 1
ATOM 4931 C CA . ILE A 1 637 ? 19.086 -24.942 13.400 1.00 89.62 637 ILE A CA 1
ATOM 4932 C C . ILE A 1 637 ? 20.535 -25.116 13.884 1.00 89.62 637 ILE A C 1
ATOM 4934 O O . ILE A 1 637 ? 20.760 -25.753 14.910 1.00 89.62 637 ILE A O 1
ATOM 4938 N N . LEU A 1 638 ? 21.516 -24.571 13.156 1.00 91.69 638 LEU A N 1
ATOM 4939 C CA . LEU A 1 638 ? 22.941 -24.775 13.444 1.00 91.69 638 LEU A CA 1
ATOM 4940 C C . LEU A 1 638 ? 23.471 -23.864 14.557 1.00 91.69 638 LEU A C 1
ATOM 4942 O O . LEU A 1 638 ? 24.236 -24.311 15.408 1.00 91.69 638 LEU A O 1
ATOM 4946 N N . VAL A 1 639 ? 23.104 -22.582 14.527 1.00 89.50 639 VAL A N 1
ATOM 4947 C CA . VAL A 1 639 ? 23.627 -21.548 15.439 1.00 89.50 639 VAL A CA 1
ATOM 4948 C C . VAL A 1 639 ? 22.662 -21.292 16.602 1.00 89.50 639 VAL A C 1
ATOM 4950 O O . VAL A 1 639 ? 23.085 -20.891 17.686 1.00 89.50 639 VAL A O 1
ATOM 4953 N N . GLY A 1 640 ? 21.368 -21.559 16.402 1.00 83.50 640 GLY A N 1
ATOM 4954 C CA . GLY A 1 640 ? 20.317 -21.310 17.381 1.00 83.50 640 GLY A CA 1
ATOM 4955 C C . GLY A 1 640 ? 19.867 -19.847 17.425 1.00 83.50 640 GLY A C 1
ATOM 4956 O O . GLY A 1 640 ? 20.681 -18.921 17.453 1.00 83.50 640 GLY A O 1
ATOM 4957 N N . SER A 1 641 ? 18.553 -19.636 17.554 1.00 79.94 641 SER A N 1
ATOM 4958 C CA . SER A 1 641 ? 17.929 -18.307 17.704 1.00 79.94 641 SER A CA 1
ATOM 4959 C C . SER A 1 641 ? 18.390 -17.486 18.927 1.00 79.94 641 SER A C 1
ATOM 4961 O O . SER A 1 641 ? 18.080 -16.302 19.022 1.00 79.94 641 SER A O 1
ATOM 4963 N N . LYS A 1 642 ? 19.128 -18.088 19.875 1.00 77.44 642 LYS A N 1
ATOM 4964 C CA . LYS A 1 642 ? 19.675 -17.389 21.055 1.00 77.44 642 LYS A CA 1
ATOM 4965 C C . LYS A 1 642 ? 20.904 -16.534 20.738 1.00 77.44 642 LYS A C 1
ATOM 4967 O O . LYS A 1 642 ? 21.156 -15.574 21.458 1.00 77.44 642 LYS A O 1
ATOM 4972 N N . VAL A 1 643 ? 21.680 -16.900 19.714 1.00 82.00 643 VAL A N 1
ATOM 4973 C CA . VAL A 1 643 ? 22.908 -16.180 19.331 1.00 82.00 643 VAL A CA 1
ATOM 4974 C C . VAL A 1 643 ? 22.598 -15.148 18.253 1.00 82.00 643 VAL A C 1
ATOM 4976 O O . VAL A 1 643 ? 22.979 -13.988 18.374 1.00 82.00 643 VAL A O 1
ATOM 4979 N N . ILE A 1 644 ? 21.874 -15.566 17.215 1.00 86.00 644 ILE A N 1
ATOM 4980 C CA . ILE A 1 644 ? 21.383 -14.698 16.145 1.00 86.00 644 ILE A CA 1
ATOM 4981 C C . ILE A 1 644 ? 19.867 -14.887 16.091 1.00 86.00 644 ILE A C 1
ATOM 4983 O O . ILE A 1 644 ? 19.429 -16.027 15.954 1.00 86.00 644 ILE A O 1
ATOM 4987 N N . PRO A 1 645 ? 19.050 -13.824 16.184 1.00 86.75 645 PRO A N 1
ATOM 4988 C CA . PRO A 1 645 ? 17.596 -13.951 16.202 1.00 86.75 645 PRO A CA 1
ATOM 4989 C C . PRO A 1 645 ? 17.042 -14.190 14.786 1.00 86.75 645 PRO A C 1
ATOM 4991 O O . PRO A 1 645 ? 16.396 -13.326 14.199 1.00 86.75 645 PRO A O 1
ATOM 4994 N N . TRP A 1 646 ? 17.306 -15.371 14.218 1.00 87.44 646 TRP A N 1
ATOM 4995 C CA . TRP A 1 646 ? 16.948 -15.732 12.839 1.00 87.44 646 TRP A CA 1
ATOM 4996 C C . TRP A 1 646 ? 15.452 -15.604 12.538 1.00 87.44 646 TRP A C 1
ATOM 4998 O O . TRP A 1 646 ? 15.082 -15.248 11.424 1.00 87.44 646 TRP A O 1
ATOM 5008 N N . HIS A 1 647 ? 14.598 -15.842 13.534 1.00 83.44 647 HIS A N 1
ATOM 5009 C CA . HIS A 1 647 ? 13.145 -15.690 13.432 1.00 83.44 647 HIS A CA 1
ATOM 5010 C C . HIS A 1 647 ? 12.699 -14.247 13.117 1.00 83.44 647 HIS A C 1
ATOM 5012 O O . HIS A 1 647 ? 11.626 -14.055 12.548 1.00 83.44 647 HIS A O 1
ATOM 5018 N N . LEU A 1 648 ? 13.527 -13.235 13.418 1.00 89.31 648 LEU A N 1
ATOM 5019 C CA . LEU A 1 648 ? 13.270 -11.832 13.067 1.00 89.31 648 LEU A CA 1
ATOM 5020 C C . LEU A 1 648 ? 13.649 -11.494 11.615 1.00 89.31 648 LEU A C 1
ATOM 5022 O O . LEU A 1 648 ? 13.278 -10.427 11.119 1.00 89.31 648 LEU A O 1
ATOM 5026 N N . PHE A 1 649 ? 14.393 -12.361 10.921 1.00 91.69 649 PHE A N 1
ATOM 5027 C CA . PHE A 1 649 ? 14.762 -12.155 9.522 1.00 91.69 649 PHE A CA 1
ATOM 5028 C C . PHE A 1 649 ? 13.673 -12.693 8.595 1.00 91.69 649 PHE A C 1
ATOM 5030 O O . PHE A 1 649 ? 13.652 -13.865 8.221 1.00 91.69 649 PHE A O 1
ATOM 5037 N N . GLN A 1 650 ? 12.763 -11.808 8.194 1.00 92.00 650 GLN A N 1
ATOM 5038 C CA . GLN A 1 650 ? 11.773 -12.105 7.163 1.00 92.00 650 GLN A CA 1
ATOM 5039 C C . GLN A 1 650 ? 12.396 -11.882 5.788 1.00 92.00 650 GLN A C 1
ATOM 5041 O O . GLN A 1 650 ? 12.467 -10.751 5.304 1.00 92.00 650 GLN A O 1
ATOM 5046 N N . SER A 1 651 ? 12.800 -12.961 5.118 1.00 93.94 651 SER A N 1
ATOM 5047 C CA . SER A 1 651 ? 13.400 -12.875 3.782 1.00 93.94 651 SER A CA 1
ATOM 5048 C C . SER A 1 651 ? 12.582 -12.082 2.750 1.00 93.94 651 SER A C 1
ATOM 5050 O O . SER A 1 651 ? 13.209 -11.373 1.968 1.00 93.94 651 SER A O 1
ATOM 5052 N N . PRO A 1 652 ? 11.230 -12.112 2.726 1.00 95.31 652 PRO A N 1
ATOM 5053 C CA . PRO A 1 652 ? 10.461 -11.320 1.759 1.00 95.31 652 PRO A CA 1
ATOM 5054 C C . PRO A 1 652 ? 10.706 -9.811 1.882 1.00 95.31 652 PRO A C 1
ATOM 5056 O O . PRO A 1 652 ? 10.756 -9.114 0.870 1.00 95.31 652 PRO A O 1
ATOM 5059 N N . LEU A 1 653 ? 10.914 -9.325 3.112 1.00 95.88 653 LEU A N 1
ATOM 5060 C CA . LEU A 1 653 ? 11.166 -7.914 3.422 1.00 95.88 653 LEU A CA 1
ATOM 5061 C C . LEU A 1 653 ? 12.607 -7.499 3.093 1.00 95.88 653 LEU A C 1
ATOM 5063 O O . LEU A 1 653 ? 12.865 -6.322 2.866 1.00 95.88 653 LEU A O 1
ATOM 5067 N N . LEU A 1 654 ? 13.545 -8.453 3.039 1.00 96.31 654 LEU A N 1
ATOM 5068 C CA . LEU A 1 654 ? 14.937 -8.203 2.646 1.00 96.31 654 LEU A CA 1
ATOM 5069 C C . LEU A 1 654 ? 15.108 -7.983 1.136 1.00 96.31 654 LEU A C 1
ATOM 5071 O O . LEU A 1 654 ? 16.200 -7.621 0.697 1.00 96.31 654 LEU A O 1
ATOM 5075 N N . TYR A 1 655 ? 14.045 -8.151 0.347 1.00 95.88 655 TYR A N 1
ATOM 5076 C CA . TYR A 1 655 ? 14.032 -7.923 -1.101 1.00 95.88 655 TYR A CA 1
ATOM 5077 C C . TYR A 1 655 ? 13.145 -6.742 -1.536 1.00 95.88 655 TYR A C 1
ATOM 5079 O O . TYR A 1 655 ? 12.898 -6.553 -2.727 1.00 95.88 655 TYR A O 1
ATOM 5087 N N . THR A 1 656 ? 12.710 -5.903 -0.592 1.00 92.25 656 THR A N 1
ATOM 5088 C CA . THR A 1 656 ? 12.019 -4.641 -0.878 1.00 92.25 656 THR A CA 1
ATOM 5089 C C . THR A 1 656 ? 13.005 -3.592 -1.412 1.00 92.25 656 THR A C 1
ATOM 5091 O O . THR A 1 656 ? 13.574 -2.818 -0.654 1.00 92.25 656 THR A O 1
ATOM 5094 N N . VAL A 1 657 ? 13.216 -3.560 -2.732 1.00 90.81 657 VAL A N 1
ATOM 5095 C CA . VAL A 1 657 ? 14.211 -2.674 -3.382 1.00 90.81 657 VAL A CA 1
ATOM 5096 C C . VAL A 1 657 ? 13.702 -1.246 -3.626 1.00 90.81 657 VAL A C 1
ATOM 5098 O O . VAL A 1 657 ? 14.503 -0.323 -3.725 1.00 90.81 657 VAL A O 1
ATOM 5101 N N . GLY A 1 658 ? 12.383 -1.049 -3.694 1.00 86.06 658 GLY A N 1
ATOM 5102 C CA . GLY A 1 658 ? 11.751 0.240 -3.999 1.00 86.06 658 GLY A CA 1
ATOM 5103 C C . GLY A 1 658 ? 11.237 0.337 -5.439 1.00 86.06 658 GLY A C 1
ATOM 5104 O O . GLY A 1 658 ? 11.580 -0.476 -6.304 1.00 86.06 658 GLY A O 1
ATOM 5105 N N . SER A 1 659 ? 10.369 1.322 -5.685 1.00 83.44 659 SER A N 1
ATOM 5106 C CA . SER A 1 659 ? 9.727 1.529 -6.987 1.00 83.44 659 SER A CA 1
ATOM 5107 C C . SER A 1 659 ? 10.549 2.479 -7.863 1.00 83.44 659 SER A C 1
ATOM 5109 O O . SER A 1 659 ? 10.927 3.551 -7.392 1.00 83.44 659 SER A O 1
ATOM 5111 N N . PRO A 1 660 ? 10.809 2.147 -9.137 1.00 85.12 660 PRO A N 1
ATOM 5112 C CA . PRO A 1 660 ? 11.493 3.042 -10.065 1.00 85.12 660 PRO A CA 1
ATOM 5113 C C . PRO A 1 660 ? 10.620 4.256 -10.414 1.00 85.12 660 PRO A C 1
ATOM 5115 O O . PRO A 1 660 ? 9.402 4.152 -10.543 1.00 85.12 660 PRO A O 1
ATOM 5118 N N . GLY A 1 661 ? 11.254 5.409 -10.608 1.00 79.50 661 GLY A N 1
ATOM 5119 C CA . GLY A 1 661 ? 10.627 6.681 -10.966 1.00 79.50 661 GLY A CA 1
ATOM 5120 C C . GLY A 1 661 ? 9.953 7.430 -9.813 1.00 79.50 661 GLY A C 1
ATOM 5121 O O . GLY A 1 661 ? 9.553 8.570 -10.015 1.00 79.50 661 GLY A O 1
ATOM 5122 N N . SER A 1 662 ? 9.831 6.838 -8.618 1.00 80.06 662 SER A N 1
ATOM 5123 C CA . SER A 1 662 ? 9.290 7.531 -7.441 1.00 80.06 662 SER A CA 1
ATOM 5124 C C . SER A 1 662 ? 10.380 8.268 -6.662 1.00 80.06 662 SER A C 1
ATOM 5126 O O . SER A 1 662 ? 11.561 7.927 -6.760 1.00 80.06 662 SER A O 1
ATOM 5128 N N . ASN A 1 663 ? 9.972 9.225 -5.828 1.00 84.62 663 ASN A N 1
ATOM 5129 C CA . ASN A 1 663 ? 10.836 9.842 -4.825 1.00 84.62 663 ASN A CA 1
ATOM 5130 C C . ASN A 1 663 ? 11.310 8.780 -3.808 1.00 84.62 663 ASN A C 1
ATOM 5132 O O . ASN A 1 663 ? 10.495 8.050 -3.247 1.00 84.62 663 ASN A O 1
ATOM 5136 N N . GLN A 1 664 ? 12.620 8.689 -3.575 1.00 89.75 664 GLN A N 1
ATOM 5137 C CA . GLN A 1 664 ? 13.258 7.735 -2.658 1.00 89.75 664 GLN A CA 1
ATOM 5138 C C . GLN A 1 664 ? 13.623 8.335 -1.288 1.00 89.75 664 GLN A C 1
ATOM 5140 O O . GLN A 1 664 ? 14.104 7.623 -0.406 1.00 89.75 664 GLN A O 1
ATOM 5145 N N . GLY A 1 665 ? 13.376 9.630 -1.062 1.00 89.44 665 GLY A N 1
ATOM 5146 C CA . GLY A 1 665 ? 13.710 10.330 0.186 1.00 89.44 665 GLY A CA 1
ATOM 5147 C C . GLY A 1 665 ? 12.977 9.809 1.431 1.00 89.44 665 GLY A C 1
ATOM 5148 O O . GLY A 1 665 ? 13.390 10.091 2.555 1.00 89.44 665 GLY A O 1
ATOM 5149 N N . TYR A 1 666 ? 11.918 9.011 1.260 1.00 90.69 666 TYR A N 1
ATOM 5150 C CA . TYR A 1 666 ? 11.173 8.405 2.368 1.00 90.69 666 TYR A CA 1
ATOM 5151 C C . TYR A 1 666 ? 11.921 7.269 3.066 1.00 90.69 666 TYR A C 1
ATOM 5153 O O . TYR A 1 666 ? 11.617 6.986 4.224 1.00 90.69 666 TYR A O 1
ATOM 5161 N N . VAL A 1 667 ? 12.885 6.627 2.399 1.00 92.88 667 VAL A N 1
ATOM 5162 C CA . VAL A 1 667 ? 13.556 5.413 2.889 1.00 92.88 667 VAL A CA 1
ATOM 5163 C C . VAL A 1 667 ? 14.210 5.643 4.251 1.00 92.88 667 VAL A C 1
ATOM 5165 O O . VAL A 1 667 ? 13.908 4.942 5.221 1.00 92.88 667 VAL A O 1
ATOM 5168 N N . LEU A 1 668 ? 15.087 6.646 4.343 1.00 95.00 668 LEU A N 1
ATOM 5169 C CA . LEU A 1 668 ? 15.808 6.933 5.579 1.00 95.00 668 LEU A CA 1
ATOM 5170 C C . LEU A 1 668 ? 14.878 7.550 6.629 1.00 95.00 668 LEU A C 1
ATOM 5172 O O . LEU A 1 668 ? 14.921 7.132 7.786 1.00 95.00 668 LEU A O 1
ATOM 5176 N N . THR A 1 669 ? 13.999 8.482 6.245 1.00 95.31 669 THR A N 1
ATOM 5177 C CA . THR A 1 669 ? 13.066 9.104 7.196 1.00 95.31 669 THR A CA 1
ATOM 5178 C C . THR A 1 669 ? 12.141 8.072 7.850 1.00 95.31 669 THR A C 1
ATOM 5180 O O . THR A 1 669 ? 12.008 8.060 9.074 1.00 95.31 669 THR A O 1
ATOM 5183 N N . SER A 1 670 ? 11.546 7.167 7.068 1.00 94.81 670 SER A N 1
ATOM 5184 C CA . SER A 1 670 ? 10.626 6.135 7.573 1.00 94.81 670 SER A CA 1
ATOM 5185 C C . SER A 1 670 ? 11.324 5.189 8.552 1.00 94.81 670 SER A C 1
ATOM 5187 O O . SER A 1 670 ? 10.770 4.835 9.598 1.00 94.81 670 SER A O 1
ATOM 5189 N N . PHE A 1 671 ? 12.582 4.831 8.266 1.00 96.38 671 PHE A N 1
ATOM 5190 C CA . PHE A 1 671 ? 13.399 4.045 9.185 1.00 96.38 671 PHE A CA 1
ATOM 5191 C C . PHE A 1 671 ? 13.731 4.811 10.470 1.00 96.38 671 PHE A C 1
ATOM 5193 O O . PHE A 1 671 ? 13.598 4.243 11.551 1.00 96.38 671 PHE A O 1
ATOM 5200 N N . LEU A 1 672 ? 14.113 6.091 10.392 1.00 97.50 672 LEU A N 1
ATOM 5201 C CA . LEU A 1 672 ? 14.413 6.908 11.575 1.00 97.50 672 LEU A CA 1
ATOM 5202 C C . LEU A 1 672 ? 13.185 7.093 12.476 1.00 97.50 672 LEU A C 1
ATOM 5204 O O . LEU A 1 672 ? 13.297 6.993 13.698 1.00 97.50 672 LEU A O 1
ATOM 5208 N N . ILE A 1 673 ? 12.007 7.296 11.887 1.00 97.25 673 ILE A N 1
ATOM 5209 C CA . ILE A 1 673 ? 10.738 7.376 12.621 1.00 97.25 673 ILE A CA 1
ATOM 5210 C C . ILE A 1 673 ? 10.417 6.031 13.274 1.00 97.25 673 ILE A C 1
ATOM 5212 O O . ILE A 1 673 ? 10.082 5.997 14.459 1.00 97.25 673 ILE A O 1
ATOM 5216 N N . SER A 1 674 ? 10.603 4.920 12.556 1.00 96.81 674 SER A N 1
ATOM 5217 C CA . SER A 1 674 ? 10.436 3.574 13.119 1.00 96.81 674 SER A CA 1
ATOM 5218 C C . SER A 1 674 ? 11.435 3.304 14.249 1.00 96.81 674 SER A C 1
ATOM 5220 O O . SER A 1 674 ? 11.070 2.781 15.297 1.00 96.81 674 SER A O 1
ATOM 5222 N N . LEU A 1 675 ? 12.696 3.706 14.099 1.00 97.44 675 LEU A N 1
ATOM 5223 C CA . LEU A 1 675 ? 13.719 3.588 15.135 1.00 97.44 675 LEU A CA 1
ATOM 5224 C C . LEU A 1 675 ? 13.341 4.403 16.379 1.00 97.44 675 LEU A C 1
ATOM 5226 O O . LEU A 1 675 ? 13.453 3.915 17.505 1.00 97.44 675 LEU A O 1
ATOM 5230 N N . PHE A 1 676 ? 12.845 5.623 16.195 1.00 97.69 676 PHE A N 1
ATOM 5231 C CA . PHE A 1 676 ? 12.428 6.465 17.306 1.00 97.69 676 PHE A CA 1
ATOM 5232 C C . PHE A 1 676 ? 11.172 5.921 17.999 1.00 97.69 676 PHE A C 1
ATOM 5234 O O . PHE A 1 676 ? 11.194 5.664 19.200 1.00 97.69 676 PHE A O 1
ATOM 5241 N N . PHE A 1 677 ? 10.082 5.685 17.269 1.00 96.38 677 PHE A N 1
ATOM 5242 C CA . PHE A 1 677 ? 8.812 5.287 17.876 1.00 96.38 677 PHE A CA 1
ATOM 5243 C C . PHE A 1 677 ? 8.748 3.795 18.216 1.00 96.38 677 PHE A C 1
ATOM 5245 O O . PHE A 1 677 ? 8.344 3.436 19.319 1.00 96.38 677 PHE A O 1
ATOM 5252 N N . GLN A 1 678 ? 9.172 2.914 17.311 1.00 94.75 678 GLN A N 1
ATOM 5253 C CA . GLN A 1 678 ? 9.007 1.460 17.456 1.00 94.75 678 GLN A CA 1
ATOM 5254 C C . GLN A 1 678 ? 10.153 0.785 18.211 1.00 94.75 678 GLN A C 1
ATOM 5256 O O . GLN A 1 678 ? 9.968 -0.313 18.728 1.00 94.75 678 GLN A O 1
ATOM 5261 N N . LYS A 1 679 ? 11.327 1.425 18.329 1.00 94.88 679 LYS A N 1
ATOM 5262 C CA . LYS A 1 679 ? 12.428 0.917 19.165 1.00 94.88 679 LYS A CA 1
ATOM 5263 C C . LYS A 1 679 ? 12.646 1.755 20.414 1.00 94.88 679 LYS A C 1
ATOM 5265 O O . LYS A 1 679 ? 12.534 1.225 21.518 1.00 94.88 679 LYS A O 1
ATOM 5270 N N . TYR A 1 680 ? 12.970 3.038 20.276 1.00 96.81 680 TYR A N 1
ATOM 5271 C CA . TYR A 1 680 ? 13.326 3.874 21.425 1.00 96.81 680 TYR A CA 1
ATOM 5272 C C . TYR A 1 680 ? 12.124 4.134 22.346 1.00 96.81 680 TYR A C 1
ATOM 5274 O O . TYR A 1 680 ? 12.164 3.744 23.512 1.00 96.81 680 TYR A O 1
ATOM 5282 N N . MET A 1 681 ? 11.027 4.699 21.832 1.00 96.38 681 MET A N 1
ATOM 5283 C CA . MET A 1 681 ? 9.831 4.987 22.632 1.00 96.38 681 MET A CA 1
ATOM 5284 C C . MET A 1 681 ? 9.167 3.709 23.144 1.00 96.38 681 MET A C 1
ATOM 5286 O O . MET A 1 681 ? 8.789 3.659 24.312 1.00 96.38 681 MET A O 1
ATOM 5290 N N . PHE A 1 682 ? 9.089 2.659 22.321 1.00 92.69 682 PHE A N 1
ATOM 5291 C CA . PHE A 1 682 ? 8.561 1.359 22.744 1.00 92.69 682 PHE A CA 1
ATOM 5292 C C . PHE A 1 682 ? 9.332 0.762 23.935 1.00 92.69 682 PHE A C 1
ATOM 5294 O O . PHE A 1 682 ? 8.712 0.269 24.872 1.00 92.69 682 PHE A O 1
ATOM 5301 N N . THR A 1 683 ? 10.671 0.833 23.938 1.00 90.75 683 THR A N 1
ATOM 5302 C CA . THR A 1 683 ? 11.495 0.217 24.999 1.00 90.75 683 THR A CA 1
ATOM 5303 C C . THR A 1 683 ? 11.717 1.112 26.218 1.00 90.75 683 THR A C 1
ATOM 5305 O O . THR A 1 683 ? 11.795 0.606 27.334 1.00 90.75 683 THR A O 1
ATOM 5308 N N . LYS A 1 684 ? 11.849 2.432 26.037 1.00 93.94 684 LYS A N 1
ATOM 5309 C CA . LYS A 1 684 ? 12.177 3.380 27.121 1.00 93.94 684 LYS A CA 1
ATOM 5310 C C . LYS A 1 684 ? 10.959 4.090 27.706 1.00 93.94 684 LYS A C 1
ATOM 5312 O O . LYS A 1 684 ? 10.976 4.442 28.880 1.00 93.94 684 LYS A O 1
ATOM 5317 N N . HIS A 1 685 ? 9.903 4.273 26.914 1.00 93.81 685 HIS A N 1
ATOM 5318 C CA . HIS A 1 685 ? 8.704 5.033 27.278 1.00 93.81 685 HIS A CA 1
ATOM 5319 C C . HIS A 1 685 ? 7.420 4.269 26.916 1.00 93.81 685 HIS A C 1
ATOM 5321 O O . HIS A 1 685 ? 6.459 4.833 26.389 1.00 93.81 685 HIS A O 1
ATOM 5327 N N . GLN A 1 686 ? 7.396 2.969 27.224 1.00 89.19 686 GLN A N 1
ATOM 5328 C CA . GLN A 1 686 ? 6.348 2.038 26.797 1.00 89.19 686 GLN A CA 1
ATOM 5329 C C . GLN A 1 686 ? 4.927 2.476 27.189 1.00 89.19 686 GLN A C 1
ATOM 5331 O O . GLN A 1 686 ? 3.999 2.321 26.399 1.00 89.19 686 GLN A O 1
ATOM 5336 N N . ALA A 1 687 ? 4.746 3.071 28.374 1.00 87.94 687 ALA A N 1
ATOM 5337 C CA . ALA A 1 687 ? 3.444 3.570 28.824 1.00 87.94 687 ALA A CA 1
ATOM 5338 C C . ALA A 1 687 ? 2.903 4.694 27.920 1.00 87.94 687 ALA A C 1
ATOM 5340 O O . ALA A 1 687 ? 1.728 4.679 27.547 1.00 87.94 687 ALA A O 1
ATOM 5341 N N . TRP A 1 688 ? 3.769 5.632 27.514 1.00 91.19 688 TRP A N 1
ATOM 5342 C CA . TRP A 1 688 ? 3.413 6.680 26.554 1.00 91.19 688 TRP A CA 1
ATOM 5343 C C . TRP A 1 688 ? 3.116 6.072 25.186 1.00 91.19 688 TRP A C 1
ATOM 5345 O O . TRP A 1 688 ? 2.095 6.386 24.577 1.00 91.19 688 TRP A O 1
ATOM 5355 N N . TRP A 1 689 ? 3.978 5.157 24.731 1.00 92.75 689 TRP A N 1
ATOM 5356 C CA . TRP A 1 689 ? 3.838 4.513 23.429 1.00 92.75 689 TRP A CA 1
ATOM 5357 C C . TRP A 1 689 ? 2.498 3.783 23.311 1.00 92.75 689 TRP A C 1
ATOM 5359 O O . TRP A 1 689 ? 1.725 4.056 22.396 1.00 92.75 689 TRP A O 1
ATOM 5369 N N . LYS A 1 690 ? 2.164 2.947 24.300 1.00 88.62 690 LYS A N 1
ATOM 5370 C CA . LYS A 1 690 ? 0.918 2.176 24.340 1.00 88.62 690 LYS A CA 1
ATOM 5371 C C . LYS A 1 690 ? -0.320 3.077 24.296 1.00 88.62 690 LYS A C 1
ATOM 5373 O O . LYS A 1 690 ? -1.327 2.715 23.697 1.00 88.62 690 LYS A O 1
ATOM 5378 N N . ARG A 1 691 ? -0.258 4.248 24.935 1.00 86.62 691 ARG A N 1
ATOM 5379 C CA . ARG A 1 691 ? -1.403 5.158 25.049 1.00 86.62 691 ARG A CA 1
ATOM 5380 C C . ARG A 1 691 ? -1.568 6.090 23.849 1.00 86.62 691 ARG A C 1
ATOM 5382 O O . ARG A 1 691 ? -2.704 6.367 23.469 1.00 86.62 691 ARG A O 1
ATOM 5389 N N . TYR A 1 692 ? -0.470 6.591 23.282 1.00 91.81 692 TYR A N 1
ATOM 5390 C CA . TYR A 1 692 ? -0.511 7.722 22.349 1.00 91.81 692 TYR A CA 1
ATOM 5391 C C . TYR A 1 692 ? 0.097 7.462 20.978 1.00 91.81 692 TYR A C 1
ATOM 5393 O O . TYR A 1 692 ? -0.307 8.145 20.044 1.00 91.81 692 TYR A O 1
ATOM 5401 N N . ASN A 1 693 ? 1.020 6.507 20.813 1.00 94.56 693 ASN A N 1
ATOM 5402 C CA . ASN A 1 693 ? 1.758 6.345 19.553 1.00 94.56 693 ASN A CA 1
ATOM 5403 C C . ASN A 1 693 ? 0.817 6.166 18.351 1.00 94.56 693 ASN A C 1
ATOM 5405 O O . ASN A 1 693 ? 0.896 6.903 17.375 1.00 94.56 693 ASN A O 1
ATOM 5409 N N . TYR A 1 694 ? -0.121 5.229 18.450 1.00 92.69 694 TYR A N 1
ATOM 5410 C CA . TYR A 1 694 ? -1.069 4.942 17.375 1.00 92.69 694 TYR A CA 1
ATOM 5411 C C . TYR A 1 694 ? -2.107 6.050 17.161 1.00 92.69 694 TYR A C 1
ATOM 5413 O O . TYR A 1 694 ? -2.482 6.342 16.026 1.00 92.69 694 TYR A O 1
ATOM 5421 N N . VAL A 1 695 ? -2.522 6.727 18.232 1.00 92.38 695 VAL A N 1
ATOM 5422 C CA . VAL A 1 695 ? -3.415 7.891 18.139 1.00 92.38 695 VAL A CA 1
ATOM 5423 C C . VAL A 1 695 ? -2.719 9.048 17.419 1.00 92.38 695 VAL A C 1
ATOM 5425 O O . VAL A 1 695 ? -3.320 9.692 16.567 1.00 92.38 695 VAL A O 1
ATOM 5428 N N . LEU A 1 696 ? -1.441 9.284 17.720 1.00 94.94 696 LEU A N 1
ATOM 5429 C CA . LEU A 1 696 ? -0.629 10.306 17.067 1.00 94.94 696 LEU A CA 1
ATOM 5430 C C . LEU A 1 696 ? -0.344 9.959 15.599 1.00 94.94 696 LEU A C 1
ATOM 5432 O O . LEU A 1 696 ? -0.428 10.821 14.735 1.00 94.94 696 LEU A O 1
ATOM 5436 N N . ALA A 1 697 ? -0.063 8.689 15.301 1.00 93.75 697 ALA A N 1
ATOM 5437 C CA . ALA A 1 697 ? 0.171 8.234 13.933 1.00 93.75 697 ALA A CA 1
ATOM 5438 C C . ALA A 1 697 ? -1.061 8.465 13.038 1.00 93.75 697 ALA A C 1
ATOM 5440 O O . ALA A 1 697 ? -0.950 9.033 11.955 1.00 93.75 697 ALA A O 1
ATOM 5441 N N . THR A 1 698 ? -2.250 8.076 13.515 1.00 92.25 698 THR A N 1
ATOM 5442 C CA . THR A 1 698 ? -3.506 8.315 12.779 1.00 92.25 698 THR A CA 1
ATOM 5443 C C . THR A 1 698 ? -3.862 9.796 12.681 1.00 92.25 698 THR A C 1
ATOM 5445 O O . THR A 1 698 ? -4.396 10.223 11.659 1.00 92.25 698 THR A O 1
ATOM 5448 N N . SER A 1 699 ? -3.555 10.607 13.700 1.00 93.62 699 SER A N 1
ATOM 5449 C CA . SER A 1 699 ? -3.823 12.044 13.639 1.00 93.62 699 SER A CA 1
ATOM 5450 C C . SER A 1 699 ? -2.946 12.754 12.613 1.00 93.62 699 SER A C 1
ATOM 5452 O O . SER A 1 699 ? -3.443 13.632 11.909 1.00 93.62 699 SER A O 1
ATOM 5454 N N . PHE A 1 700 ? -1.687 12.338 12.458 1.00 95.00 700 PHE A N 1
ATOM 5455 C CA . PHE A 1 700 ? -0.809 12.858 11.414 1.00 95.00 700 PHE A CA 1
ATOM 5456 C C . PHE A 1 700 ? -1.317 12.527 10.007 1.00 95.00 700 PHE A C 1
ATOM 5458 O O . PHE A 1 700 ? -1.395 13.432 9.177 1.00 95.00 700 PHE A O 1
ATOM 5465 N N . ASP A 1 701 ? -1.749 11.285 9.756 1.00 92.06 701 ASP A N 1
ATOM 5466 C CA . ASP A 1 701 ? -2.341 10.902 8.465 1.00 92.06 701 ASP A CA 1
ATOM 5467 C C . ASP A 1 701 ? -3.561 11.768 8.128 1.00 92.06 701 ASP A C 1
ATOM 5469 O O . ASP A 1 701 ? -3.673 12.291 7.021 1.00 92.06 701 ASP A O 1
ATOM 5473 N N . VAL A 1 702 ? -4.466 11.961 9.094 1.00 92.12 702 VAL A N 1
ATOM 5474 C CA . VAL A 1 702 ? -5.685 12.752 8.884 1.00 92.12 702 VAL A CA 1
ATOM 5475 C C . VAL A 1 702 ? -5.375 14.235 8.681 1.00 92.12 702 VAL A C 1
ATOM 5477 O O . VAL A 1 702 ? -5.943 14.858 7.785 1.00 92.12 702 VAL A O 1
ATOM 5480 N N . GLY A 1 703 ? -4.469 14.802 9.483 1.00 94.12 703 GLY A N 1
ATOM 5481 C CA . GLY A 1 703 ? -4.051 16.199 9.367 1.00 94.12 703 GLY A CA 1
ATOM 5482 C C . GLY A 1 703 ? -3.408 16.507 8.015 1.00 94.12 703 GLY A C 1
ATOM 5483 O O . GLY A 1 703 ? -3.786 17.481 7.362 1.00 94.12 703 GLY A O 1
ATOM 5484 N N . ALA A 1 704 ? -2.489 15.646 7.568 1.00 93.12 704 ALA A N 1
ATOM 5485 C CA . ALA A 1 704 ? -1.849 15.771 6.264 1.00 93.12 704 ALA A CA 1
ATOM 5486 C C . ALA A 1 704 ? -2.859 15.595 5.119 1.00 93.12 704 ALA A C 1
ATOM 5488 O O . ALA A 1 704 ? -2.901 16.429 4.221 1.00 93.12 704 ALA A O 1
ATOM 5489 N N . ALA A 1 705 ? -3.719 14.568 5.170 1.00 89.94 705 ALA A N 1
ATOM 5490 C CA . ALA A 1 705 ? -4.686 14.289 4.107 1.00 89.94 705 ALA A CA 1
ATOM 5491 C C . ALA A 1 705 ? -5.715 15.415 3.929 1.00 89.94 705 ALA A C 1
ATOM 5493 O O . ALA A 1 705 ? -5.936 15.868 2.806 1.00 89.94 705 ALA A O 1
ATOM 5494 N N . LEU A 1 706 ? -6.325 15.900 5.021 1.00 90.25 706 LEU A N 1
ATOM 5495 C CA . LEU A 1 706 ? -7.307 16.990 4.961 1.00 90.25 706 LEU A CA 1
ATOM 5496 C C . LEU A 1 706 ? -6.709 18.250 4.343 1.00 90.25 706 LEU A C 1
ATOM 5498 O O . LEU A 1 706 ? -7.355 18.902 3.524 1.00 90.25 706 LEU A O 1
ATOM 5502 N N . LEU A 1 707 ? -5.473 18.585 4.711 1.00 92.75 707 LEU A N 1
ATOM 5503 C CA . LEU A 1 707 ? -4.838 19.756 4.144 1.00 92.75 707 LEU A CA 1
ATOM 5504 C C . LEU A 1 707 ? -4.355 19.532 2.707 1.00 92.75 707 LEU A C 1
ATOM 5506 O O . LEU A 1 707 ? -4.509 20.435 1.893 1.00 92.75 707 LEU A O 1
ATOM 5510 N N . ALA A 1 708 ? -3.841 18.351 2.361 1.00 88.56 708 ALA A N 1
ATOM 5511 C CA . ALA A 1 708 ? -3.471 18.020 0.986 1.00 88.56 708 ALA A CA 1
ATOM 5512 C C . ALA A 1 708 ? -4.663 18.188 0.025 1.00 88.56 708 ALA A C 1
ATOM 5514 O O . ALA A 1 708 ? -4.501 18.717 -1.075 1.00 88.56 708 ALA A O 1
ATOM 5515 N N . ILE A 1 709 ? -5.877 17.825 0.462 1.00 87.25 709 ILE A N 1
ATOM 5516 C CA . ILE A 1 709 ? -7.127 18.061 -0.281 1.00 87.25 709 ILE A CA 1
ATOM 5517 C C . ILE A 1 709 ? -7.367 19.564 -0.489 1.00 87.25 709 ILE A C 1
ATOM 5519 O O . ILE A 1 709 ? -7.644 19.992 -1.610 1.00 87.25 709 ILE A O 1
ATOM 5523 N N . ILE A 1 710 ? -7.239 20.370 0.572 1.00 90.31 710 ILE A N 1
ATOM 5524 C CA . ILE A 1 710 ? -7.440 21.828 0.516 1.00 90.31 710 ILE A CA 1
ATOM 5525 C C . ILE A 1 710 ? -6.394 22.497 -0.382 1.00 90.31 710 ILE A C 1
ATOM 5527 O O . ILE A 1 710 ? -6.749 23.353 -1.184 1.00 90.31 710 ILE A O 1
ATOM 5531 N N . ILE A 1 711 ? -5.123 22.104 -0.281 1.00 89.00 711 ILE A N 1
ATOM 5532 C CA . ILE A 1 711 ? -4.043 22.634 -1.121 1.00 89.00 711 ILE A CA 1
ATOM 5533 C C . ILE A 1 711 ? -4.287 22.266 -2.585 1.00 89.00 711 ILE A C 1
ATOM 5535 O O . ILE A 1 711 ? -4.180 23.122 -3.456 1.00 89.00 711 ILE A O 1
ATOM 5539 N N . THR A 1 712 ? -4.648 21.013 -2.864 1.00 83.62 712 THR A N 1
ATOM 5540 C CA . THR A 1 712 ? -4.859 20.546 -4.239 1.00 83.62 712 THR A CA 1
ATOM 5541 C C . THR A 1 712 ? -6.009 21.303 -4.902 1.00 83.62 712 THR A C 1
ATOM 5543 O O . THR A 1 712 ? -5.779 22.027 -5.866 1.00 83.62 712 THR A O 1
ATOM 5546 N N . PHE A 1 713 ? -7.222 21.206 -4.354 1.00 83.88 713 PHE A N 1
ATOM 5547 C CA . PHE A 1 713 ? -8.411 21.762 -5.008 1.00 83.88 713 PHE A CA 1
ATOM 5548 C C . PHE A 1 713 ? -8.625 23.254 -4.734 1.00 83.88 713 PHE A C 1
ATOM 5550 O O . PHE A 1 713 ? -9.161 23.977 -5.573 1.00 83.88 713 PHE A O 1
ATOM 5557 N N . GLY A 1 714 ? -8.247 23.722 -3.545 1.00 86.38 714 GLY A N 1
ATOM 5558 C CA . GLY A 1 714 ? -8.491 25.095 -3.105 1.00 86.38 714 GLY A CA 1
ATOM 5559 C C . GLY A 1 714 ? -7.396 26.086 -3.490 1.00 86.38 714 GLY A C 1
ATOM 5560 O O . GLY A 1 714 ? -7.659 27.286 -3.467 1.00 86.38 714 GLY A O 1
ATOM 5561 N N . ILE A 1 715 ? -6.187 25.617 -3.825 1.00 86.94 715 ILE A N 1
ATOM 5562 C CA . ILE A 1 715 ? -5.029 26.482 -4.099 1.00 86.94 715 ILE A CA 1
ATOM 5563 C C . ILE A 1 715 ? -4.408 26.156 -5.463 1.00 86.94 715 ILE A C 1
ATOM 5565 O O . ILE A 1 715 ? -4.478 26.980 -6.375 1.00 86.94 715 ILE A O 1
ATOM 5569 N N . ASN A 1 716 ? -3.853 24.953 -5.633 1.00 82.12 716 ASN A N 1
ATOM 5570 C CA . ASN A 1 716 ? -3.102 24.580 -6.836 1.00 82.12 716 ASN A CA 1
ATOM 5571 C C . ASN A 1 716 ? -3.982 24.589 -8.093 1.00 82.12 716 ASN A C 1
ATOM 5573 O O . ASN A 1 716 ? -3.611 25.193 -9.096 1.00 82.12 716 ASN A O 1
ATOM 5577 N N . ASP A 1 717 ? -5.174 23.989 -8.028 1.00 80.75 717 ASP A N 1
ATOM 5578 C CA . ASP A 1 717 ? -6.104 23.954 -9.167 1.00 80.75 717 ASP A CA 1
ATOM 5579 C C . ASP A 1 717 ? -6.717 25.337 -9.480 1.00 80.75 717 ASP A C 1
ATOM 5581 O O . ASP A 1 717 ? -7.263 25.540 -10.560 1.00 80.75 717 ASP A O 1
ATOM 5585 N N . GLN A 1 718 ? -6.585 26.316 -8.574 1.00 83.88 718 GLN A N 1
ATOM 5586 C CA . GLN A 1 718 ? -6.932 27.722 -8.831 1.00 83.88 718 GLN A CA 1
ATOM 5587 C C . GLN A 1 718 ? -5.776 28.507 -9.484 1.00 83.88 718 GLN A C 1
ATOM 5589 O O . GLN A 1 718 ? -5.873 29.722 -9.655 1.00 83.88 718 GLN A O 1
ATOM 5594 N N . GLY A 1 719 ? -4.668 27.837 -9.823 1.00 79.81 719 GLY A N 1
ATOM 5595 C CA . GLY A 1 719 ? -3.477 28.452 -10.412 1.00 79.81 719 GLY A CA 1
ATOM 5596 C C . GLY A 1 719 ? -2.626 29.241 -9.415 1.00 79.81 719 GLY A C 1
ATOM 5597 O O . GLY A 1 719 ? -1.769 30.022 -9.825 1.00 79.81 719 GLY A O 1
ATOM 5598 N N . VAL A 1 720 ? -2.851 29.072 -8.108 1.00 85.06 720 VAL A N 1
ATOM 5599 C CA . VAL A 1 720 ? -2.076 29.766 -7.077 1.00 85.06 720 VAL A CA 1
ATOM 5600 C C . VAL A 1 720 ? -0.811 28.969 -6.775 1.00 85.06 720 VAL A C 1
ATOM 5602 O O . VAL A 1 720 ? -0.867 27.876 -6.218 1.00 85.06 720 VAL A O 1
ATOM 5605 N N . THR A 1 721 ? 0.344 29.546 -7.097 1.00 82.62 721 THR A N 1
ATOM 5606 C CA . THR A 1 721 ? 1.663 28.957 -6.837 1.00 82.62 721 THR A CA 1
ATOM 5607 C C . THR A 1 721 ? 2.445 29.785 -5.824 1.00 82.62 721 THR A C 1
ATOM 5609 O O . THR A 1 721 ? 2.350 31.014 -5.799 1.00 82.62 721 THR A O 1
ATOM 5612 N N . MET A 1 722 ? 3.261 29.125 -5.003 1.00 87.12 722 MET A N 1
ATOM 5613 C CA . MET A 1 722 ? 4.156 29.819 -4.079 1.00 87.12 722 MET A CA 1
ATOM 5614 C C . MET A 1 722 ? 5.293 30.510 -4.863 1.00 87.12 722 MET A C 1
ATOM 5616 O O . MET A 1 722 ? 5.923 29.850 -5.692 1.00 87.12 722 MET A O 1
ATOM 5620 N N . PRO A 1 723 ? 5.588 31.809 -4.640 1.00 88.62 723 PRO A N 1
ATOM 5621 C CA . PRO A 1 723 ? 6.743 32.473 -5.246 1.00 88.62 723 PRO A CA 1
ATOM 5622 C C . PRO A 1 723 ? 8.075 31.835 -4.842 1.00 88.62 723 PRO A C 1
ATOM 5624 O O . PRO A 1 723 ? 8.172 31.107 -3.849 1.00 88.62 723 PRO A O 1
ATOM 5627 N N . ALA A 1 724 ? 9.121 32.160 -5.601 1.00 90.69 724 ALA A N 1
ATOM 5628 C CA . ALA A 1 724 ? 10.467 31.696 -5.313 1.00 90.69 724 ALA A CA 1
ATOM 5629 C C . ALA A 1 724 ? 11.006 32.289 -3.999 1.00 90.69 724 ALA A C 1
ATOM 5631 O O . ALA A 1 724 ? 11.001 33.506 -3.803 1.00 90.69 724 ALA A O 1
ATOM 5632 N N . TRP A 1 725 ? 11.505 31.436 -3.105 1.00 92.25 725 TRP A N 1
ATOM 5633 C CA . TRP A 1 725 ? 12.216 31.833 -1.883 1.00 92.25 725 TRP A CA 1
ATOM 5634 C C . TRP A 1 725 ? 13.132 30.700 -1.389 1.00 92.25 725 TRP A C 1
ATOM 5636 O O . TRP A 1 725 ? 13.256 29.668 -2.040 1.00 92.25 725 TRP A O 1
ATOM 5646 N N . ALA A 1 726 ? 13.798 30.868 -0.242 1.00 87.69 726 ALA A N 1
ATOM 5647 C CA . ALA A 1 726 ? 14.849 29.952 0.221 1.00 87.69 726 ALA A CA 1
ATOM 5648 C C . ALA A 1 726 ? 14.438 28.463 0.296 1.00 87.69 726 ALA A C 1
ATOM 5650 O O . ALA A 1 726 ? 15.257 27.606 -0.021 1.00 87.69 726 ALA A O 1
ATOM 5651 N N . LEU A 1 727 ? 13.194 28.148 0.688 1.00 89.81 727 LEU A N 1
ATOM 5652 C CA . LEU A 1 727 ? 12.675 26.766 0.730 1.00 89.81 727 LEU A CA 1
ATOM 5653 C C . LEU A 1 727 ? 11.702 26.432 -0.419 1.00 89.81 727 LEU A C 1
ATOM 5655 O O . LEU A 1 727 ? 11.068 25.376 -0.406 1.00 89.81 727 LEU A O 1
ATOM 5659 N N . ASN A 1 728 ? 11.607 27.312 -1.415 1.00 90.00 728 ASN A N 1
ATOM 5660 C CA . ASN A 1 728 ? 10.948 27.080 -2.700 1.00 90.00 728 ASN A CA 1
ATOM 5661 C C . ASN A 1 728 ? 11.776 27.751 -3.814 1.00 90.00 728 ASN A C 1
ATOM 5663 O O . ASN A 1 728 ? 11.370 28.781 -4.348 1.00 90.00 728 ASN A O 1
ATOM 5667 N N . PRO A 1 729 ? 13.008 27.292 -4.067 1.00 87.00 729 PRO A N 1
ATOM 5668 C CA . PRO A 1 729 ? 13.918 27.976 -4.981 1.00 87.00 729 PRO A CA 1
ATOM 5669 C C . PRO A 1 729 ? 13.466 27.846 -6.441 1.00 87.00 729 PRO A C 1
ATOM 5671 O O . PRO A 1 729 ? 12.764 26.904 -6.792 1.00 87.00 729 PRO A O 1
ATOM 5674 N N . GLN A 1 730 ? 13.913 28.769 -7.301 1.00 85.50 730 GLN A N 1
ATOM 5675 C CA . GLN A 1 730 ? 13.472 28.833 -8.702 1.00 85.50 730 GLN A CA 1
ATOM 5676 C C . GLN A 1 730 ? 13.716 27.526 -9.468 1.00 85.50 730 GLN A C 1
ATOM 5678 O O . GLN A 1 730 ? 12.810 27.047 -10.132 1.00 85.50 730 GLN A O 1
ATOM 5683 N N . TRP A 1 731 ? 14.873 26.888 -9.280 1.00 83.06 731 TRP A N 1
ATOM 5684 C CA . TRP A 1 731 ? 15.177 25.602 -9.915 1.00 83.06 731 TRP A CA 1
ATOM 5685 C C . TRP A 1 731 ? 14.156 24.506 -9.547 1.00 83.06 731 TRP A C 1
ATOM 5687 O O . TRP A 1 731 ? 13.806 23.682 -10.381 1.00 83.06 731 TRP A O 1
ATOM 5697 N N . LEU A 1 732 ? 13.601 24.514 -8.327 1.00 80.62 732 LEU A N 1
ATOM 5698 C CA . LEU A 1 732 ? 12.586 23.534 -7.920 1.00 80.62 732 LEU A CA 1
ATOM 5699 C C . LEU A 1 732 ? 11.240 23.821 -8.592 1.00 80.62 732 LEU A C 1
ATOM 5701 O O . LEU A 1 732 ? 10.513 22.894 -8.939 1.00 80.62 732 LEU A O 1
ATOM 5705 N N . ILE A 1 733 ? 10.921 25.105 -8.776 1.00 78.19 733 ILE A N 1
ATOM 5706 C CA . ILE A 1 733 ? 9.737 25.556 -9.519 1.00 78.19 733 ILE A CA 1
ATOM 5707 C C . ILE A 1 733 ? 9.855 25.149 -10.991 1.00 78.19 733 ILE A C 1
ATOM 5709 O O . ILE A 1 733 ? 8.869 24.718 -11.584 1.00 78.19 733 ILE A O 1
ATOM 5713 N N . ASP A 1 734 ? 11.063 25.224 -11.546 1.00 75.56 734 ASP A N 1
ATOM 5714 C CA . ASP A 1 734 ? 11.368 24.842 -12.926 1.00 75.56 734 ASP A CA 1
ATOM 5715 C C . ASP A 1 734 ? 11.416 23.307 -13.121 1.00 75.56 734 ASP A C 1
ATOM 5717 O O . ASP A 1 734 ? 11.455 22.823 -14.252 1.00 75.56 734 ASP A O 1
ATOM 5721 N N . GLY A 1 735 ? 11.336 22.528 -12.031 1.00 71.38 735 GLY A N 1
ATOM 5722 C CA . GLY A 1 735 ? 11.319 21.060 -12.048 1.00 71.38 735 GLY A CA 1
ATOM 5723 C C . GLY A 1 735 ? 12.703 20.399 -12.028 1.00 71.38 735 GLY A C 1
ATOM 5724 O O . GLY A 1 735 ? 12.814 19.199 -12.306 1.00 71.38 735 GLY A O 1
ATOM 5725 N N . ASP A 1 736 ? 13.747 21.155 -11.691 1.00 72.69 736 ASP A N 1
ATOM 5726 C CA . ASP A 1 736 ? 15.124 20.672 -11.600 1.00 72.69 736 ASP A CA 1
ATOM 5727 C C . ASP A 1 736 ? 15.412 19.947 -10.271 1.00 72.69 736 ASP A C 1
ATOM 5729 O O . ASP A 1 736 ? 14.641 19.992 -9.306 1.00 72.69 736 ASP A O 1
ATOM 5733 N N . ASP A 1 737 ? 16.545 19.240 -10.215 1.00 72.38 737 ASP A N 1
ATOM 5734 C CA . ASP A 1 737 ? 16.958 18.480 -9.031 1.00 72.38 737 ASP A CA 1
ATOM 5735 C C . ASP A 1 737 ? 17.646 19.369 -7.979 1.00 72.38 737 ASP A C 1
ATOM 5737 O O . ASP A 1 737 ? 18.433 20.246 -8.335 1.00 72.38 737 ASP A O 1
ATOM 5741 N N . PRO A 1 738 ? 17.459 19.097 -6.672 1.00 73.88 738 PRO A N 1
ATOM 5742 C CA . PRO A 1 738 ? 18.267 19.718 -5.619 1.00 73.88 738 PRO A CA 1
ATOM 5743 C C . PRO A 1 738 ? 19.769 19.367 -5.657 1.00 73.88 738 PRO A C 1
ATOM 5745 O O . PRO A 1 738 ? 20.549 19.966 -4.911 1.00 73.88 738 PRO A O 1
ATOM 5748 N N . CYS A 1 739 ? 20.183 18.373 -6.443 1.00 79.00 739 CYS A N 1
ATOM 5749 C CA . CYS A 1 739 ? 21.571 17.953 -6.618 1.00 79.00 739 CYS A CA 1
ATOM 5750 C C . CYS A 1 739 ? 22.221 18.585 -7.857 1.00 79.00 739 CYS A C 1
ATOM 5752 O O . CYS A 1 739 ? 21.561 18.877 -8.849 1.00 79.00 739 CYS A O 1
ATOM 5754 N N . TRP A 1 740 ? 23.552 18.714 -7.834 1.00 68.81 740 TRP A N 1
ATOM 5755 C CA . TRP A 1 740 ? 24.349 19.253 -8.947 1.00 68.81 740 TRP A CA 1
ATOM 5756 C C . TRP A 1 740 ? 24.504 18.209 -10.068 1.00 68.81 740 TRP A C 1
ATOM 5758 O O . TRP A 1 740 ? 25.574 17.624 -10.250 1.00 68.81 740 TRP A O 1
ATOM 5768 N N . ILE A 1 741 ? 23.404 17.905 -10.755 1.00 61.38 741 ILE A N 1
ATOM 5769 C CA . ILE A 1 741 ? 23.337 16.939 -11.853 1.00 61.38 741 ILE A CA 1
ATOM 5770 C C . ILE A 1 741 ? 23.179 17.744 -13.147 1.00 61.38 741 ILE A C 1
ATOM 5772 O O . ILE A 1 741 ? 22.062 18.083 -13.521 1.00 61.38 741 ILE A O 1
ATOM 5776 N N . GLU A 1 742 ? 24.301 18.087 -13.786 1.00 49.53 742 GLU A N 1
ATOM 5777 C CA . GLU A 1 742 ? 24.320 18.612 -15.166 1.00 49.53 742 GLU A CA 1
ATOM 5778 C C . GLU A 1 742 ? 24.227 17.488 -16.205 1.00 49.53 742 GLU A C 1
ATOM 5780 O O . GLU A 1 742 ? 24.901 16.439 -16.020 1.00 49.53 742 GLU A O 1
#

Radius of gyration: 25.98 Å; Cα contacts (8 Å, |Δi|>4): 1317; chains: 1; bounding box: 76×62×87 Å

Foldseek 3Di:
DDDDDDDDDPVVVVVVVVVVVPALLQLDPLVLVLLLVLFDLDDDPVDDAPAPLLVVLLLVLLLVLLLVQLQQLLFLDRFHAALLLSLVVSLVVQQVQLVPPDQDWDQPDPVGIHTNRPHGRDLNNSLLSSLLRQLQRVYQCLLLLQCLCCQQLVFDLDDVLLLLLSLLLQLLLLLLLLLLCLPQFPDSSLSLLLLSLVSLQSCLSPPDLVVQADPVRDRDDRLVVLLVCLLQVLLVCCPCDCVANFVLLQWALVQQVPDDLVPQLSLQQSFLFLHLNVVFAHPACSLQALLLLRFFLLLLVLLLLLQCPQSVPVLSVCVVVVLQVAADAPGGLFALFKAFPNRDTDAPSQQADSVVRFGPVVSPVVGPPIDDRSLQLLQLLLLQQLQLLLLQLCCLSPVVVVVVSSPDDSPPPDVDSLSVLQVVFDADDSVVSVVSSVVSLVSLLCSCCVTPLNQHSVLSVVLSVLQSSRLSSQLSCCSSGVDGHFCQQVQLQVVLQVAAGRLSNSLSSSSSNGSSSVSSNSLSSSCNSCSSNSHRNVSSVVSSSVSSSSSSCSSSVSSCVQCVDPVLSVLCVCQLVDPALSNGSNSVVSSSSSSSSCQRHRCHCCNNQVVRSSVCSNVVSSCNSNCVSVVLVVCCVPVNCVVPVSSSNSSSSSSNNDDRSDRNNNSVVSSVSSCVLNPVCCVPVVVCSSNHSSSSSSSSSNSSSVSSVCCSPVARNVVHHHDADDSRHPCVVVVHTPHSND

Secondary structure (DSSP, 8-state):
--PPPPPP-HHHHHHHHHHHHH-TT-S-HHHHHHHTTTS-----TTS--S-HHHHHHHHHHHHHHHHHHHHHTTSSS-----HHHHHHHHHHHHHHHHHHS---EEE-GGG-EEES--SS--HHHHHHHHHHHHTTTS--THHHHHHHHHHHS-----HHHHHHHHHHHHHTHHHHHHHHHHHHTSSTT---TTTHHHHHHHHHHH--GGGGB-TTSPBPPPHHHHHHHHHHHHHHHHHHTTTTT-GGGG-EEHHHHHS-TT-HHHHHHH-SSSS--TTEE---HHHHTGGGGTS-HHHHHHHHHHHIIIIIIIHHHHHHHTTT-PPSPSS-SS-S-EE-TTS-EE-HHHHB-TTT-SB-HHHHHHHPSPB--HHHHHHHHHHHHHHHHHHHHIIIIIHHHHHHHHHS-TTS----HHHHHHTTSPPPPHHHHHHHHHHHHHHHHHHHHHSTT---HHHHHHHHHHHHHHHHHHHHHHHHHS-----HHHHHHHHHHHSTT-HHHHHHHHHHHHHHHHHHHHHHHHHHHHHHHT--HHHHHHHHHHHHHHHHHHHHHHHHHHHTSHHHHHHHHHTT-SSGGGGG---HHHHHHHHHIIIIIII-HIIIIITSTTHHHHHHHHHHHHHHHHHHHHHHHHH-TTTS-GGG--GGGGG----TTS--THHHHHHHHHIIIIIIIHHHSHHHIIIIIHHHHHHHHHHHHHHHHHHHHHTGGGT--PPPBTTB-HHHHTT--SS---

Solvent-accessible surface area (backbone atoms only — not comparable to full-atom values): 37359 Å² total; per-residue (Å²): 134,89,79,80,82,76,83,78,64,74,70,56,57,58,56,46,53,50,56,64,71,65,43,65,64,59,64,50,68,69,60,50,61,59,52,70,67,66,46,67,92,74,84,68,91,82,64,70,39,90,43,52,60,28,56,54,54,13,52,50,35,14,48,54,39,9,38,50,29,45,56,28,50,37,17,41,79,58,65,76,70,61,28,61,51,42,41,62,57,43,50,64,52,41,49,46,47,43,72,69,47,66,73,45,78,48,73,61,66,96,82,41,69,50,47,57,32,86,51,76,67,38,67,41,24,49,52,50,25,27,38,10,18,40,60,8,10,69,54,61,68,46,51,52,48,51,53,39,30,41,74,69,54,72,45,77,56,52,71,69,44,50,48,49,43,38,42,21,32,48,50,38,7,49,27,54,29,57,65,45,38,71,73,52,45,64,41,79,59,39,65,27,33,66,42,49,36,57,52,42,42,53,49,44,76,67,56,58,80,75,74,35,39,47,100,83,69,50,77,49,84,47,57,56,56,48,23,52,50,31,15,52,50,29,21,52,44,31,45,62,28,32,72,54,60,15,43,45,42,43,57,39,32,50,37,28,74,72,42,60,69,85,42,51,66,50,19,44,37,5,21,22,50,45,10,52,9,36,69,7,30,33,72,36,56,89,73,41,46,40,62,28,54,41,33,51,38,55,47,48,49,34,30,47,52,11,31,47,48,44,36,60,42,48,32,55,50,35,64,75,65,43,77,71,71,65,50,77,74,75,66,47,47,23,23,74,60,36,23,29,59,86,20,45,80,50,57,63,79,72,37,38,38,74,88,75,60,29,56,34,60,70,56,44,65,74,31,52,64,72,39,67,21,61,42,30,48,48,25,49,18,15,52,36,12,21,51,33,8,26,47,36,32,36,51,76,61,37,34,67,61,55,51,52,53,71,73,46,60,98,75,62,82,61,88,44,69,56,48,61,60,45,69,76,37,67,72,65,61,67,65,57,25,52,52,50,26,52,54,23,49,53,45,38,32,49,38,34,39,73,35,81,57,58,32,54,51,69,58,49,52,49,22,50,50,52,19,61,66,53,32,53,31,35,44,50,46,21,26,66,38,34,49,84,69,78,46,59,68,60,35,28,46,58,46,7,62,77,46,52,45,36,22,66,40,29,42,53,39,24,34,38,18,30,29,17,31,53,37,19,48,49,52,45,45,49,52,39,46,29,50,49,63,64,42,48,50,46,53,53,50,51,38,39,56,52,22,39,58,51,24,34,54,37,35,50,51,45,50,53,61,51,59,67,37,69,68,51,42,48,14,39,74,46,55,35,67,35,75,77,67,30,29,54,36,4,15,42,60,47,53,51,54,48,46,48,28,39,51,25,6,23,62,3,40,53,66,57,25,64,74,38,86,46,34,61,36,54,56,45,13,37,50,49,11,47,44,48,36,53,53,45,50,50,47,30,72,75,67,30,54,88,77,48,62,40,77,57,62,54,52,31,40,45,24,45,43,62,70,52,53,45,75,33,10,38,59,53,36,28,42,51,45,17,46,46,47,41,43,47,32,41,73,76,38,39,72,57,34,79,67,39,43,34,34,38,27,52,15,33,46,39,15,32,47,59,41,52,51,45,46,45,66,69,30,46,69,70,72,54,73,76,71,70,43,96,45,30,39,60,56,57,76,76,70,50,71,95,31,64,72,130

Mean predicted aligned error: 7.53 Å

Sequence (742 aa):
MTVSEKPIEKGADAKLESNRKESSFVIDSDFENVVSQLAPRTDDTTTPSLTFRVWVLGTLFCVLLGVMNQLFSFRTNSFGVSSYVAVLLAYPLGVLMARTIPAVDIKLGPLGSFNLNPGPFSVKEHVLIGIFGSTGASGIYGTDNLVVQKLWYELEIGPVWSILFLFASSTLGFGISGISRKFLIRPAHMIWPSVLPSVALYSTFHSSKNEDVDSNGVEHMSRMKVFGIGALGMAVFHLLGPGFVSPLLQYLPILCWIAPASATIAQQVGSPVYGTGVLSLTLDWTTIGSGSMSIPFWSAANQFVSYLIFMWLITPLNVKGNWFNQPKPSISINSSKLMNNVGKAIGAAKLVDKSTNTIRDDIYEANRPIYLSPFFAWSYFGSMATFMAAVSHTIVWYGKDIWARFRASQHDQEEDIHCQLIDKYPEVPDTWYYAFFAITTVLTIVVCHFSGIQMVWYWCILAIIVSVVGTVPIAVVLATSGVALYMNVISEFIIGIILPGKPVVMMAFKTLGVTVSLQCLTLLSDLKLGHYMKIAPRHVFIAQVFSQVLAVFVCWGTMEGWIASEEHVQWILDNGKAEGTGATWGATGFNIFYNASLIWGAIGPIRFFFESIYSPIIIGGLIAGAVTPIIFKIGDILVGSKVIPWHLFQSPLLYTVGSPGSNQGYVLTSFLISLFFQKYMFTKHQAWWKRYNYVLATSFDVGAALLAIIITFGINDQGVTMPAWALNPQWLIDGDDPCWIE

InterPro domains:
  IPR004648 Tetrapeptide transporter, OPT1/isp4 [PTHR22601] (28-726)
  IPR004813 Oligopeptide transporter, OPT superfamily [PF03169] (50-713)
  IPR004813 Oligopeptide transporter, OPT superfamily [TIGR00728] (38-713)

pLDDT: mean 86.51, std 12.15, range [25.7, 97.69]